Protein AF-A0A9D3SPD9-F1 (afdb_monomer)

Nearest PDB structures (foldseek):
  8a5m-assembly2_B  TM=9.077E-01  e=4.030E-18  Homo sapiens
  7ovx-assembly1_A  TM=9.011E-01  e=3.247E-18  Homo sapiens
  7y3a-assembly2_C  TM=9.244E-01  e=1.730E-17  Homo sapiens
  7y3a-assembly1_B  TM=8.815E-01  e=8.578E-18  Homo sapiens
  7y3c-assembly1_A  TM=9.048E-01  e=3.490E-17  Homo sapiens

Solvent-accessible surface area (backbone atoms only — not comparable to full-atom values): 29651 Å² total; per-residue (Å²): 130,84,48,74,64,55,56,50,54,53,53,48,54,47,47,51,54,51,52,53,50,48,49,53,50,53,53,50,47,56,50,50,55,50,50,47,53,47,32,53,54,52,44,53,53,49,50,52,52,52,52,54,55,51,50,53,53,52,48,51,51,52,52,56,49,49,53,53,50,49,53,51,51,52,51,46,51,53,53,47,50,52,47,49,53,50,50,54,52,51,50,52,52,48,50,54,52,52,52,50,50,52,50,53,59,51,46,75,70,46,60,73,72,63,30,64,72,42,41,68,63,51,52,51,52,57,51,60,77,61,71,73,81,84,88,70,66,77,75,51,56,60,50,55,55,50,53,62,60,48,60,55,62,52,50,53,52,50,58,71,70,65,63,77,80,78,86,62,61,41,94,88,71,73,48,83,60,85,70,82,48,78,63,58,72,60,48,50,63,56,55,52,52,52,53,51,52,54,49,52,52,53,53,50,53,48,48,52,51,54,54,50,48,52,42,49,55,44,38,48,54,44,50,54,54,49,48,55,51,51,48,50,52,53,51,57,53,52,49,54,53,50,50,51,50,53,52,54,48,50,54,52,50,49,56,50,50,52,49,44,49,54,37,43,51,54,44,50,54,53,48,52,51,50,50,51,50,48,50,55,50,50,52,47,52,53,52,48,58,51,47,73,70,43,58,71,70,62,28,62,74,43,39,70,60,48,55,60,60,58,62,74,81,77,75,78,85,77,82,82,75,85,56,62,74,66,59,63,79,71,56,59,60,43,71,58,55,52,51,59,60,44,52,80,73,56,78,42,55,84,57,40,49,28,73,73,26,30,7,49,42,51,43,66,42,96,84,24,35,31,39,30,28,48,95,57,71,52,96,66,60,85,54,94,70,32,36,86,85,50,62,33,30,34,32,66,61,62,44,80,56,38,61,48,68,47,38,35,37,37,52,84,52,56,26,38,36,42,39,37,29,28,71,80,51,67,65,87,78,72,73,82,78,34,65,55,42,44,35,42,36,38,50,80,94,44,51,30,42,43,37,63,90,52,76,46,76,50,79,88,66,94,63,87,65,44,43,38,29,42,36,38,30,46,77,79,17,34,41,35,37,27,31,71,88,78,68,42,82,73,50,71,50,78,50,87,69,87,60,50,33,24,40,36,44,27,48,79,30,72,90,40,54,40,30,47,47,65,46,89,78,49,82,80,53,56,68,57,70,75,86

Sequence (531 aa):
MMTVRDCKEELRTDLNVLQEKLKNFKDCKLNWSRTAEHIKIQAQQTEHQIKEQFEKLHQFLRDEEAVRIAALREEEVQKSQMMKEMIEKLSRDISSLSDTIRAIEKERKAEDVLFLQNYKATVKRAQCTLQHPEELSGALIHVAQHLANLKFRVWEKMQDTVQYTPVTLDPNTGHPKLIVSDELTSVKPVCEEELRTELKLLQEKLKIFKDCKLNWNQTAEHIKIQAQQTERQIKEQFEKLHQFLRDEEAVRIAALREEEEQKSQMMKEKIEKLSRDISSLSDTIRAIEKEMRAEDVLFLQNYKATVKRAQCTLQHPEELSGALIHVAQHLANLKFRVWEKMQDTVQYTPVTLDPNTAHPKLIVSDDLTSVRRSVEKQKVPDNPDRFDEQECVLGSEGFNSGTHCWDVDVGDCAHWLVGVMTKSAQMKGEITSRSGIWGMWYKTGKYAALCKAQSSSLPSLEQKLQRIRVKLDWDRGKLSFSDPLTNTHIHTFTHTFTEKLLPFLSNKYKETSLKILPVQCSVSQLELHQK

pLDDT: mean 81.95, std 17.55, range [31.95, 98.25]

Structure (mmCIF, N/CA/C/O backbone):
data_AF-A0A9D3SPD9-F1
#
_entry.id   AF-A0A9D3SPD9-F1
#
loop_
_atom_site.group_PDB
_atom_site.id
_atom_site.type_symbol
_atom_site.label_atom_id
_atom_site.label_alt_id
_atom_site.label_comp_id
_atom_site.label_asym_id
_atom_site.label_entity_id
_atom_site.label_seq_id
_atom_site.pdbx_PDB_ins_code
_atom_site.Cartn_x
_atom_site.Cartn_y
_atom_site.Cartn_z
_atom_site.occupancy
_atom_site.B_iso_or_equiv
_atom_site.auth_seq_id
_atom_site.auth_comp_id
_atom_site.auth_asym_id
_atom_site.auth_atom_id
_atom_site.pdbx_PDB_model_num
ATOM 1 N N . MET A 1 1 ? -51.418 -11.017 81.463 1.00 57.31 1 MET A N 1
ATOM 2 C CA . MET A 1 1 ? -51.364 -9.639 80.927 1.00 57.31 1 MET A CA 1
ATOM 3 C C . MET A 1 1 ? -49.903 -9.284 80.767 1.00 57.31 1 MET A C 1
ATOM 5 O O . MET A 1 1 ? -49.178 -9.452 81.737 1.00 57.31 1 MET A O 1
ATOM 9 N N . MET A 1 2 ? -49.473 -8.859 79.579 1.00 70.25 2 MET A N 1
ATOM 10 C CA . MET A 1 2 ? -48.146 -8.253 79.432 1.00 70.25 2 MET A CA 1
ATOM 11 C C . MET A 1 2 ? -48.094 -6.965 80.252 1.00 70.25 2 MET A C 1
ATOM 13 O O . MET A 1 2 ? -49.034 -6.167 80.218 1.00 70.25 2 MET A O 1
ATOM 17 N N . THR A 1 3 ? -47.020 -6.786 81.010 1.00 85.56 3 THR A N 1
ATOM 18 C CA . THR A 1 3 ? -46.727 -5.537 81.711 1.00 85.56 3 THR A CA 1
ATOM 19 C C . THR A 1 3 ? -46.122 -4.520 80.740 1.00 85.56 3 THR A C 1
ATOM 21 O O . THR A 1 3 ? -45.605 -4.882 79.684 1.00 85.56 3 THR A O 1
ATOM 24 N N . VAL A 1 4 ? -46.133 -3.230 81.097 1.00 84.69 4 VAL A N 1
ATOM 25 C CA . VAL A 1 4 ? -45.457 -2.178 80.305 1.00 84.69 4 VAL A CA 1
ATOM 26 C C . VAL A 1 4 ? -43.980 -2.513 80.073 1.00 84.69 4 VAL A C 1
ATOM 28 O O . VAL A 1 4 ? -43.439 -2.225 79.007 1.00 84.69 4 VAL A O 1
ATOM 31 N N . ARG A 1 5 ? -43.343 -3.155 81.060 1.00 85.62 5 ARG A N 1
ATOM 32 C CA . ARG A 1 5 ? -41.962 -3.631 80.974 1.00 85.62 5 ARG A CA 1
ATOM 33 C C . ARG A 1 5 ? -41.803 -4.669 79.864 1.00 85.62 5 ARG A C 1
ATOM 35 O O . ARG A 1 5 ? -40.901 -4.520 79.051 1.00 85.62 5 ARG A O 1
ATOM 42 N N . ASP A 1 6 ? -42.706 -5.646 79.792 1.00 86.62 6 ASP A N 1
ATOM 43 C CA . ASP A 1 6 ? -42.672 -6.696 78.766 1.00 86.62 6 ASP A CA 1
ATOM 44 C C . ASP A 1 6 ? -42.844 -6.099 77.357 1.00 86.62 6 ASP A C 1
ATOM 46 O O . ASP A 1 6 ? -42.069 -6.403 76.455 1.00 86.62 6 ASP A O 1
ATOM 50 N N . CYS A 1 7 ? -43.788 -5.162 77.188 1.00 86.38 7 CYS A N 1
ATOM 51 C CA . CYS A 1 7 ? -43.993 -4.438 75.926 1.00 86.38 7 CYS A CA 1
ATOM 52 C C . CYS A 1 7 ? -42.759 -3.621 75.495 1.00 86.38 7 CYS A C 1
ATOM 54 O O . CYS A 1 7 ? -42.450 -3.524 74.306 1.00 86.38 7 CYS A O 1
ATOM 56 N N . LYS A 1 8 ? -42.071 -2.979 76.452 1.00 88.06 8 LYS A N 1
ATOM 57 C CA . LYS A 1 8 ? -40.870 -2.175 76.180 1.00 88.06 8 LYS A CA 1
ATOM 58 C C . LYS A 1 8 ? -39.672 -3.052 75.800 1.00 88.06 8 LYS A C 1
ATOM 60 O O . LYS A 1 8 ? -38.916 -2.649 74.923 1.00 88.06 8 LYS A O 1
ATOM 65 N N . GLU A 1 9 ? -39.510 -4.227 76.407 1.00 88.69 9 GLU A N 1
ATOM 66 C CA . GLU A 1 9 ? -38.422 -5.164 76.075 1.00 88.69 9 GLU A CA 1
ATOM 67 C C . GLU A 1 9 ? -38.599 -5.831 74.700 1.00 88.69 9 GLU A C 1
ATOM 69 O O . GLU A 1 9 ? -37.628 -5.984 73.956 1.00 88.69 9 GLU A O 1
ATOM 74 N N . GLU A 1 10 ? -39.831 -6.147 74.295 1.00 88.88 10 GLU A N 1
ATOM 75 C CA . GLU A 1 10 ? -40.113 -6.633 72.936 1.00 88.88 10 GLU A CA 1
ATOM 76 C C . GLU A 1 10 ? -39.724 -5.588 71.877 1.00 88.88 10 GLU A C 1
ATOM 78 O O . GLU A 1 10 ? -38.903 -5.859 71.001 1.00 88.88 10 GLU A O 1
ATOM 83 N N . LEU A 1 11 ? -40.208 -4.347 72.024 1.00 89.81 11 LEU A N 1
ATOM 84 C CA . LEU A 1 11 ? -39.851 -3.251 71.115 1.00 89.81 11 LEU A CA 1
ATOM 85 C C . LEU A 1 11 ? -38.353 -2.930 71.123 1.00 89.81 11 LEU A C 1
ATOM 87 O O . LEU A 1 11 ? -37.819 -2.478 70.113 1.00 89.81 11 LEU A O 1
ATOM 91 N N . ARG A 1 12 ? -37.662 -3.165 72.242 1.00 91.19 12 ARG A N 1
ATOM 92 C CA . ARG A 1 12 ? -36.205 -3.013 72.332 1.00 91.19 12 ARG A CA 1
ATOM 93 C C . ARG A 1 12 ? -35.478 -4.033 71.461 1.00 91.19 12 ARG A C 1
ATOM 95 O O . ARG A 1 12 ? -34.468 -3.698 70.847 1.00 91.19 12 ARG A O 1
ATOM 102 N N . THR A 1 13 ? -36.001 -5.252 71.389 1.00 91.31 13 THR A N 1
ATOM 103 C CA . THR A 1 13 ? -35.460 -6.313 70.535 1.00 91.31 13 THR A CA 1
ATOM 104 C C . THR A 1 13 ? -35.636 -5.948 69.061 1.00 91.31 13 THR A C 1
ATOM 106 O O . THR A 1 13 ? -34.660 -5.976 68.310 1.00 91.31 13 THR A O 1
ATOM 109 N N . ASP A 1 14 ? -36.829 -5.495 68.669 1.00 90.69 14 ASP A N 1
ATOM 110 C CA . ASP A 1 14 ? -37.089 -5.016 67.306 1.00 90.69 14 ASP A CA 1
ATOM 111 C C . ASP A 1 14 ? -36.212 -3.807 66.947 1.00 90.69 14 ASP A C 1
ATOM 113 O O . ASP A 1 14 ? -35.636 -3.741 65.860 1.00 90.69 14 ASP A O 1
ATOM 117 N N . LEU A 1 15 ? -36.051 -2.861 67.879 1.00 92.56 15 LEU A N 1
ATOM 118 C CA . LEU A 1 15 ? -35.204 -1.686 67.693 1.00 92.56 15 LEU A CA 1
ATOM 119 C C . LEU A 1 15 ? -33.745 -2.073 67.413 1.00 92.56 15 LEU A C 1
ATOM 121 O O . LEU A 1 15 ? -33.140 -1.509 66.501 1.00 92.56 15 LEU A O 1
ATOM 125 N N . ASN A 1 16 ? -33.195 -3.053 68.138 1.00 92.12 16 ASN A N 1
ATOM 126 C CA . ASN A 1 16 ? -31.836 -3.550 67.903 1.00 92.12 16 ASN A CA 1
ATOM 127 C C . ASN A 1 16 ? -31.685 -4.144 66.490 1.00 92.12 16 ASN A C 1
ATOM 129 O O . ASN A 1 16 ? -30.692 -3.878 65.812 1.00 92.12 16 ASN A O 1
ATOM 133 N N . VAL A 1 17 ? -32.685 -4.895 66.009 1.00 92.06 17 VAL A N 1
ATOM 134 C CA . VAL A 1 17 ? -32.694 -5.447 64.641 1.00 92.06 17 VAL A CA 1
ATOM 135 C C . VAL A 1 17 ? -32.690 -4.327 63.595 1.00 92.06 17 VAL A C 1
ATOM 137 O O . VAL A 1 17 ? -31.940 -4.389 62.618 1.00 92.06 17 VAL A O 1
ATOM 140 N N . LEU A 1 18 ? -33.486 -3.272 63.800 1.00 92.94 18 LEU A N 1
ATOM 141 C CA . LEU A 1 18 ? -33.511 -2.112 62.904 1.00 92.94 18 LEU A CA 1
ATOM 142 C C . LEU A 1 18 ? -32.189 -1.342 62.915 1.00 92.94 18 LEU A C 1
ATOM 144 O O . LEU A 1 18 ? -31.724 -0.925 61.854 1.00 92.94 18 LEU A O 1
ATOM 148 N N . GLN A 1 19 ? -31.574 -1.162 64.086 1.00 93.94 19 GLN A N 1
ATOM 149 C CA . GLN A 1 19 ? -30.277 -0.498 64.223 1.00 93.94 19 GLN A CA 1
ATOM 150 C C . GLN A 1 19 ? -29.164 -1.275 63.504 1.00 93.94 19 GLN A C 1
ATOM 152 O O . GLN A 1 19 ? -28.374 -0.665 62.779 1.00 93.94 19 GLN A O 1
ATOM 157 N N . GLU A 1 20 ? -29.142 -2.606 63.614 1.00 93.06 20 GLU A N 1
ATOM 158 C CA . GLU A 1 20 ? -28.183 -3.444 62.882 1.00 93.06 20 GLU A CA 1
ATOM 159 C C . GLU A 1 20 ? -28.427 -3.385 61.368 1.00 93.06 20 GLU A C 1
ATOM 161 O O . GLU A 1 20 ? -27.498 -3.218 60.576 1.00 93.06 20 GLU A O 1
ATOM 166 N N . LYS A 1 21 ? -29.692 -3.413 60.936 1.00 92.88 21 LYS A N 1
ATOM 167 C CA . LYS A 1 21 ? -30.048 -3.231 59.522 1.00 92.88 21 LYS A CA 1
ATOM 168 C C . LYS A 1 21 ? -29.617 -1.862 58.992 1.00 92.88 21 LYS A C 1
ATOM 170 O O . LYS A 1 21 ? -29.079 -1.777 57.890 1.00 92.88 21 LYS A O 1
ATOM 175 N N . LEU A 1 22 ? -29.789 -0.798 59.780 1.00 94.12 22 LEU A N 1
ATOM 176 C CA . LEU A 1 22 ? -29.344 0.551 59.430 1.00 94.12 22 LEU A CA 1
ATOM 177 C C . LEU A 1 22 ? -27.823 0.620 59.276 1.00 94.12 22 LEU A C 1
ATOM 179 O O . LEU A 1 22 ? -27.333 1.263 58.345 1.00 94.12 22 LEU A O 1
ATOM 183 N N . LYS A 1 23 ? -27.078 -0.035 60.170 1.00 94.19 23 LYS A N 1
ATOM 184 C CA . LYS A 1 23 ? -25.621 -0.149 60.075 1.00 94.19 23 LYS A CA 1
ATOM 185 C C . LYS A 1 23 ? -25.213 -0.863 58.784 1.00 94.19 23 LYS A C 1
ATOM 187 O O . LYS A 1 23 ? -24.473 -0.283 57.995 1.00 94.19 23 LYS A O 1
ATOM 192 N N . ASN A 1 24 ? -25.808 -2.021 58.497 1.00 92.69 24 ASN A N 1
ATOM 193 C CA . ASN A 1 24 ? -25.562 -2.768 57.260 1.00 92.69 24 ASN A CA 1
ATOM 194 C C . ASN A 1 24 ? -25.841 -1.932 56.003 1.00 92.69 24 ASN A C 1
ATOM 196 O O . ASN A 1 24 ? -25.079 -1.979 55.038 1.00 92.69 24 ASN A O 1
ATOM 200 N N . PHE A 1 25 ? -26.904 -1.122 56.006 1.00 94.25 25 PHE A N 1
ATOM 201 C CA . PHE A 1 25 ? -27.231 -0.252 54.874 1.00 94.25 25 PHE A CA 1
ATOM 202 C C . PHE A 1 25 ? -26.196 0.868 54.706 1.00 94.25 25 PHE A C 1
ATOM 204 O O . PHE A 1 25 ? -25.798 1.174 53.582 1.00 94.25 25 PHE A O 1
ATOM 211 N N . LYS A 1 26 ? -25.728 1.470 55.807 1.00 94.69 26 LYS A N 1
ATOM 212 C CA . LYS A 1 26 ? -24.660 2.484 55.779 1.00 94.69 26 LYS A CA 1
ATOM 213 C C . LYS A 1 26 ? -23.344 1.905 55.258 1.00 94.69 26 LYS A C 1
ATOM 215 O O . LYS A 1 26 ? -22.710 2.541 54.415 1.00 94.69 26 LYS A O 1
ATOM 220 N N . ASP A 1 27 ? -22.980 0.703 55.695 1.00 93.56 27 ASP A N 1
ATOM 221 C CA . ASP A 1 27 ? -21.775 0.005 55.239 1.00 93.56 27 ASP A CA 1
ATOM 222 C C . ASP A 1 27 ? -21.871 -0.347 53.745 1.00 93.56 27 ASP A C 1
ATOM 224 O O . ASP A 1 27 ? -20.942 -0.071 52.980 1.00 93.56 27 ASP A O 1
ATOM 228 N N . CYS A 1 28 ? -23.031 -0.839 53.289 1.00 92.88 28 CYS A N 1
ATOM 229 C CA . CYS A 1 28 ? -23.301 -1.069 51.866 1.00 92.88 28 CYS A CA 1
ATOM 230 C C . CYS A 1 28 ? -23.175 0.219 51.048 1.00 92.88 28 CYS A C 1
ATOM 232 O O . CYS A 1 28 ? -22.519 0.223 50.008 1.00 92.88 28 CYS A O 1
ATOM 234 N N . LYS A 1 29 ? -23.748 1.331 51.526 1.00 93.75 29 LYS A N 1
ATOM 235 C CA . LYS A 1 29 ? -23.653 2.630 50.849 1.00 93.75 29 LYS A CA 1
ATOM 236 C C . LYS A 1 29 ? -22.202 3.081 50.709 1.00 93.75 29 LYS A C 1
ATOM 238 O O . LYS A 1 29 ? -21.814 3.526 49.633 1.00 93.75 29 LYS A O 1
ATOM 243 N N . LEU A 1 30 ? -21.400 2.958 51.768 1.00 93.81 30 LEU A N 1
ATOM 244 C CA . LEU A 1 30 ? -19.980 3.305 51.718 1.00 93.81 30 LEU A CA 1
ATOM 245 C C . LEU A 1 30 ? -19.228 2.439 50.699 1.00 93.81 30 LEU A C 1
ATOM 247 O O . LEU A 1 30 ? -18.421 2.964 49.932 1.00 93.81 30 LEU A O 1
ATOM 251 N N . ASN A 1 31 ? -19.507 1.133 50.666 1.00 92.44 31 ASN A N 1
ATOM 252 C CA . ASN A 1 31 ? -18.913 0.220 49.695 1.00 92.44 31 ASN A CA 1
ATOM 253 C C . ASN A 1 31 ? -19.293 0.594 48.253 1.00 92.44 31 ASN A C 1
ATOM 255 O O . ASN A 1 31 ? -18.419 0.736 47.406 1.00 92.44 31 ASN A O 1
ATOM 259 N N . TRP A 1 32 ? -20.576 0.844 47.986 1.00 94.25 32 TRP A N 1
ATOM 260 C CA . TRP A 1 32 ? -21.060 1.229 46.657 1.00 94.25 32 TRP A CA 1
ATOM 261 C C . TRP A 1 32 ? -20.480 2.564 46.188 1.00 94.25 32 TRP A C 1
ATOM 263 O O . TRP A 1 32 ? -20.105 2.687 45.025 1.00 94.25 32 TRP A O 1
ATOM 273 N N . SER A 1 33 ? -20.323 3.544 47.084 1.00 93.56 33 SER A N 1
ATOM 274 C CA . SER A 1 33 ? -19.630 4.797 46.762 1.00 93.56 33 SER A CA 1
ATOM 275 C C . SER A 1 33 ? -18.165 4.569 46.376 1.00 93.56 33 SER A C 1
ATOM 277 O O . SER A 1 33 ? -17.675 5.203 45.446 1.00 93.56 33 SER A O 1
ATOM 279 N N . ARG A 1 34 ? -17.463 3.643 47.046 1.00 94.31 34 ARG A N 1
ATOM 280 C CA . ARG A 1 34 ? -16.093 3.255 46.663 1.00 94.31 34 ARG A CA 1
ATOM 281 C C . ARG A 1 34 ? -16.067 2.551 45.308 1.00 94.31 34 ARG A C 1
ATOM 283 O O . ARG A 1 34 ? -15.178 2.827 44.511 1.00 94.31 34 ARG A O 1
ATOM 290 N N . THR A 1 35 ? -17.039 1.683 45.028 1.00 93.62 35 THR A N 1
ATOM 291 C CA . THR A 1 35 ? -17.179 1.035 43.716 1.00 93.62 35 THR A CA 1
ATOM 292 C C . THR A 1 35 ? -17.421 2.059 42.607 1.00 93.62 35 THR A C 1
ATOM 294 O O . THR A 1 35 ? -16.780 1.963 41.567 1.00 93.62 35 THR A O 1
ATOM 297 N N . ALA A 1 36 ? -18.275 3.063 42.835 1.00 94.38 36 ALA A N 1
ATOM 298 C CA . ALA A 1 36 ? -18.524 4.144 41.878 1.00 94.38 36 ALA A CA 1
ATOM 299 C C . ALA A 1 36 ? -17.234 4.887 41.498 1.00 94.38 36 ALA A C 1
ATOM 301 O O . ALA A 1 36 ? -16.991 5.157 40.325 1.00 94.38 36 ALA A O 1
ATOM 302 N N . GLU A 1 37 ? -16.386 5.178 42.485 1.00 95.38 37 GLU A N 1
ATOM 303 C CA . GLU A 1 37 ? -15.100 5.832 42.239 1.00 95.38 37 GLU A CA 1
ATOM 304 C C . GLU A 1 37 ? -14.109 4.900 41.530 1.00 95.38 37 GLU A C 1
ATOM 306 O O . GLU A 1 37 ? -13.412 5.302 40.601 1.00 95.38 37 GLU A O 1
ATOM 311 N N . HIS A 1 38 ? -14.094 3.621 41.912 1.00 95.38 38 HIS A N 1
ATOM 312 C CA . HIS A 1 38 ? -13.254 2.617 41.269 1.00 95.38 38 HIS A CA 1
ATOM 313 C C . HIS A 1 38 ? -13.593 2.433 39.782 1.00 95.38 38 HIS A C 1
ATOM 315 O O . HIS A 1 38 ? -12.680 2.262 38.982 1.00 95.38 38 HIS A O 1
ATOM 321 N N . ILE A 1 39 ? -14.874 2.491 39.394 1.00 95.62 39 ILE A N 1
ATOM 322 C CA . ILE A 1 39 ? -15.305 2.410 37.986 1.00 95.62 39 ILE A CA 1
ATOM 323 C C . ILE A 1 39 ? -14.623 3.500 37.153 1.00 95.62 39 ILE A C 1
ATOM 325 O O . ILE A 1 39 ? -14.034 3.188 36.120 1.00 95.62 39 ILE A O 1
ATOM 329 N N . LYS A 1 40 ? -14.628 4.748 37.633 1.00 96.25 40 LYS A N 1
ATOM 330 C CA . LYS A 1 40 ? -13.990 5.882 36.944 1.00 96.25 40 LYS A CA 1
ATOM 331 C C . LYS A 1 40 ? -12.483 5.702 36.820 1.00 96.25 40 LYS A C 1
ATOM 333 O O . LYS A 1 40 ? -11.919 5.881 35.745 1.00 96.25 40 LYS A O 1
ATOM 338 N N . ILE A 1 41 ? -11.824 5.303 37.910 1.00 96.88 41 ILE A N 1
ATOM 339 C CA . ILE A 1 41 ? -10.375 5.055 37.915 1.00 96.88 41 ILE A CA 1
ATOM 340 C C . ILE A 1 41 ? -10.024 3.936 36.925 1.00 96.88 41 ILE A C 1
ATOM 342 O O . ILE A 1 41 ? -9.091 4.072 36.135 1.00 96.88 41 ILE A O 1
ATOM 346 N N . GLN A 1 42 ? -10.792 2.846 36.931 1.00 96.88 42 GLN A N 1
ATOM 347 C CA . GLN A 1 42 ? -10.594 1.716 36.030 1.00 96.88 42 GLN A CA 1
ATOM 348 C C . GLN A 1 42 ? -10.829 2.111 34.565 1.00 96.88 42 GLN A C 1
ATOM 350 O O . GLN A 1 42 ? -10.051 1.706 33.700 1.00 96.88 42 GLN A O 1
ATOM 355 N N . ALA A 1 43 ? -11.850 2.925 34.279 1.00 97.38 43 ALA A N 1
ATOM 356 C CA . ALA A 1 43 ? -12.105 3.461 32.945 1.00 97.38 43 ALA A CA 1
ATOM 357 C C . ALA A 1 43 ? -10.940 4.342 32.469 1.00 97.38 43 ALA A C 1
ATOM 359 O O . ALA A 1 43 ? -10.393 4.094 31.399 1.00 97.38 43 ALA A O 1
ATOM 360 N N . GLN A 1 44 ? -10.464 5.280 33.293 1.00 97.62 44 GLN A N 1
ATOM 361 C CA . GLN A 1 44 ? -9.318 6.139 32.963 1.00 97.62 44 GLN A CA 1
ATOM 362 C C . GLN A 1 44 ? -8.033 5.341 32.696 1.00 97.62 44 GLN A C 1
ATOM 364 O O . GLN A 1 44 ? -7.311 5.621 31.737 1.00 97.62 44 GLN A O 1
ATOM 369 N N . GLN A 1 45 ? -7.750 4.324 33.515 1.00 97.62 45 GLN A N 1
ATOM 370 C CA . GLN A 1 45 ? -6.607 3.429 33.310 1.00 97.62 45 GLN A CA 1
ATOM 371 C C . GLN A 1 45 ? -6.737 2.630 32.009 1.00 97.62 45 GLN A C 1
ATOM 373 O O . GLN A 1 45 ? -5.765 2.498 31.265 1.00 97.62 45 GLN A O 1
ATOM 378 N N . THR A 1 46 ? -7.939 2.135 31.707 1.00 97.50 46 THR A N 1
ATOM 379 C CA . THR A 1 46 ? -8.215 1.381 30.477 1.00 97.50 46 THR A CA 1
ATOM 380 C C . THR A 1 46 ? -8.105 2.281 29.243 1.00 97.50 46 THR A C 1
ATOM 382 O O . THR A 1 46 ? -7.492 1.883 28.255 1.00 97.50 46 THR A O 1
ATOM 385 N N . GLU A 1 47 ? -8.615 3.518 29.306 1.00 98.25 47 GLU A N 1
ATOM 386 C CA . GLU A 1 47 ? -8.465 4.532 28.253 1.00 98.25 47 GLU A CA 1
ATOM 387 C C . GLU A 1 47 ? -6.980 4.809 27.993 1.00 98.25 47 GLU A C 1
ATOM 389 O O . GLU A 1 47 ? -6.545 4.788 26.843 1.00 98.25 47 GLU A O 1
ATOM 394 N N . HIS A 1 48 ? -6.177 4.995 29.046 1.00 98.19 48 HIS A N 1
ATOM 395 C CA . HIS A 1 48 ? -4.734 5.194 28.905 1.00 98.19 48 HIS A CA 1
ATOM 396 C C . HIS A 1 48 ? -4.043 4.003 28.222 1.00 98.19 48 HIS A C 1
ATOM 398 O O . HIS A 1 48 ? -3.246 4.199 27.305 1.00 98.19 48 HIS A O 1
ATOM 404 N N . GLN A 1 49 ? -4.387 2.773 28.613 1.00 97.50 49 GLN A N 1
ATOM 405 C CA . GLN A 1 49 ? -3.837 1.563 27.999 1.00 97.50 49 GLN A CA 1
ATOM 406 C C . GLN A 1 49 ? -4.228 1.428 26.524 1.00 97.50 49 GLN A C 1
ATOM 408 O O . GLN A 1 49 ? -3.385 1.048 25.714 1.00 97.50 49 GLN A O 1
ATOM 413 N N . ILE A 1 50 ? -5.467 1.767 26.150 1.00 97.50 50 ILE A N 1
ATOM 414 C CA . ILE A 1 50 ? -5.897 1.787 24.744 1.00 97.50 50 ILE A CA 1
ATOM 415 C C . ILE A 1 50 ? -5.030 2.766 23.949 1.00 97.50 50 ILE A C 1
ATOM 417 O O . ILE A 1 50 ? -4.411 2.355 22.965 1.00 97.50 50 ILE A O 1
ATOM 421 N N . LYS A 1 51 ? -4.921 4.018 24.411 1.00 97.94 51 LYS A N 1
ATOM 422 C CA . LYS A 1 51 ? -4.115 5.061 23.754 1.00 97.94 51 LYS A CA 1
ATOM 423 C C . LYS A 1 51 ? -2.663 4.632 23.573 1.00 97.94 51 LYS A C 1
ATOM 425 O O . LYS A 1 51 ? -2.102 4.780 22.496 1.00 97.94 51 LYS A O 1
ATOM 430 N N . GLU A 1 52 ? -2.063 4.022 24.594 1.00 97.62 52 GLU A N 1
ATOM 431 C CA . GLU A 1 52 ? -0.685 3.532 24.519 1.00 97.62 52 GLU A CA 1
ATOM 432 C C . GLU A 1 52 ? -0.506 2.434 23.450 1.00 97.62 52 GLU A C 1
ATOM 434 O O . GLU A 1 52 ? 0.519 2.379 22.766 1.00 97.62 52 GLU A O 1
ATOM 439 N N . GLN A 1 53 ? -1.488 1.540 23.276 1.00 96.19 53 GLN A N 1
ATOM 440 C CA . GLN A 1 53 ? -1.413 0.515 22.232 1.00 96.19 53 GLN A CA 1
ATOM 441 C C . GLN A 1 53 ? -1.571 1.103 20.824 1.00 96.19 53 GLN A C 1
ATOM 443 O O . GLN A 1 53 ? -0.862 0.648 19.924 1.00 96.19 53 GLN A O 1
ATOM 448 N N . PHE A 1 54 ? -2.452 2.092 20.635 1.00 97.81 54 PHE A N 1
ATOM 449 C CA . PHE A 1 54 ? -2.610 2.797 19.357 1.00 97.81 54 PHE A CA 1
ATOM 450 C C . PHE A 1 54 ? -1.385 3.648 19.020 1.00 97.81 54 PHE A C 1
ATOM 452 O O . PHE A 1 54 ? -0.905 3.591 17.890 1.00 97.81 54 PHE A O 1
ATOM 459 N N . GLU A 1 55 ? -0.787 4.323 20.001 1.00 97.81 55 GLU A N 1
ATOM 460 C CA . GLU A 1 55 ? 0.449 5.084 19.797 1.00 97.81 55 GLU A CA 1
ATOM 461 C C . GLU A 1 55 ? 1.600 4.181 19.330 1.00 97.81 55 GLU A C 1
ATOM 463 O O . GLU A 1 55 ? 2.353 4.545 18.429 1.00 97.81 55 GLU A O 1
ATOM 468 N N . LYS A 1 56 ? 1.698 2.951 19.855 1.00 96.88 56 LYS A N 1
ATOM 469 C CA . LYS A 1 56 ? 2.670 1.955 19.366 1.00 96.88 56 LYS A CA 1
ATOM 470 C C . LYS A 1 56 ? 2.430 1.566 17.900 1.00 96.88 56 LYS A C 1
ATOM 472 O O . LYS A 1 56 ? 3.395 1.322 17.183 1.00 96.88 56 LYS A O 1
ATOM 477 N N . LEU A 1 57 ? 1.173 1.497 17.452 1.00 96.56 57 LEU A N 1
ATOM 478 C CA . LEU A 1 57 ? 0.840 1.234 16.044 1.00 96.56 57 LEU A CA 1
ATOM 479 C C . LEU A 1 57 ? 1.172 2.441 15.157 1.00 96.56 57 LEU A C 1
ATOM 481 O O . LEU A 1 57 ? 1.747 2.271 14.085 1.00 96.56 57 LEU A O 1
ATOM 485 N N . HIS A 1 58 ? 0.880 3.658 15.620 1.00 97.62 58 HIS A N 1
ATOM 486 C CA . HIS A 1 58 ? 1.297 4.880 14.937 1.00 97.62 58 HIS A CA 1
ATOM 487 C C . HIS A 1 58 ? 2.822 4.980 14.825 1.00 97.62 58 HIS A C 1
ATOM 489 O O . HIS A 1 58 ? 3.327 5.311 13.756 1.00 97.62 58 HIS A O 1
ATOM 495 N N . GLN A 1 59 ? 3.564 4.658 15.886 1.00 97.94 59 GLN A N 1
ATOM 496 C CA . GLN A 1 59 ? 5.024 4.664 15.848 1.00 97.94 59 GLN A CA 1
ATOM 497 C C . GLN A 1 59 ? 5.566 3.664 14.825 1.00 97.94 59 GLN A C 1
ATOM 499 O O . GLN A 1 59 ? 6.405 4.041 14.016 1.00 97.94 59 GLN A O 1
ATOM 504 N N . PHE A 1 60 ? 5.029 2.441 14.799 1.00 96.69 60 PHE A N 1
ATOM 505 C CA . PHE A 1 60 ? 5.393 1.446 13.789 1.00 96.69 60 PHE A CA 1
ATOM 506 C C . PHE A 1 60 ? 5.207 1.978 12.359 1.00 96.69 60 PHE A C 1
ATOM 508 O O . PHE A 1 60 ? 6.106 1.848 11.535 1.00 96.69 60 PHE A O 1
ATOM 515 N N . LEU A 1 61 ? 4.073 2.626 12.071 1.00 95.94 61 LEU A N 1
ATOM 516 C CA . LEU A 1 61 ? 3.831 3.221 10.755 1.00 95.94 61 LEU A CA 1
ATOM 517 C C . LEU A 1 61 ? 4.819 4.351 10.431 1.00 95.94 61 LEU A C 1
ATOM 519 O O . LEU A 1 61 ? 5.320 4.390 9.312 1.00 95.94 61 LEU A O 1
ATOM 523 N N . ARG A 1 62 ? 5.145 5.222 11.395 1.00 98.06 62 ARG A N 1
ATOM 524 C CA . ARG A 1 62 ? 6.145 6.288 11.202 1.00 98.06 62 ARG A CA 1
ATOM 525 C C . ARG A 1 62 ? 7.534 5.727 10.910 1.00 98.06 62 ARG A C 1
ATOM 527 O O . ARG A 1 62 ? 8.231 6.255 10.047 1.00 98.06 62 ARG A O 1
ATOM 534 N N . ASP A 1 63 ? 7.928 4.667 11.611 1.00 97.38 63 ASP A N 1
ATOM 535 C CA . ASP A 1 63 ? 9.222 4.013 11.411 1.00 97.38 63 ASP A CA 1
ATOM 536 C C . ASP A 1 63 ? 9.293 3.372 10.013 1.00 97.38 63 ASP A C 1
ATOM 538 O O . ASP A 1 63 ? 10.242 3.603 9.263 1.00 97.38 63 ASP A O 1
ATOM 542 N N . GLU A 1 64 ? 8.250 2.641 9.612 1.00 95.62 64 GLU A N 1
ATOM 543 C CA . GLU A 1 64 ? 8.141 2.011 8.290 1.00 95.62 64 GLU A CA 1
ATOM 544 C C . GLU A 1 64 ? 8.058 3.030 7.136 1.00 95.62 64 GLU A C 1
ATOM 546 O O . GLU A 1 64 ? 8.602 2.788 6.049 1.00 95.62 64 GLU A O 1
ATOM 551 N N . GLU A 1 65 ? 7.394 4.168 7.351 1.00 97.44 65 GLU A N 1
ATOM 552 C CA . GLU A 1 65 ? 7.362 5.293 6.412 1.00 97.44 65 GLU A CA 1
ATOM 553 C C . GLU A 1 65 ? 8.762 5.898 6.254 1.00 97.44 65 GLU A C 1
ATOM 555 O O . GLU A 1 65 ? 9.257 6.052 5.134 1.00 97.44 65 GLU A O 1
ATOM 560 N N . ALA A 1 66 ? 9.430 6.194 7.374 1.00 97.19 66 ALA A N 1
ATOM 561 C CA . ALA A 1 66 ? 10.755 6.799 7.390 1.00 97.19 66 ALA A CA 1
ATOM 562 C C . ALA A 1 66 ? 11.794 5.921 6.683 1.00 97.19 66 ALA A C 1
ATOM 564 O O . ALA A 1 66 ? 12.586 6.440 5.896 1.00 97.19 66 ALA A O 1
ATOM 565 N N . VAL A 1 67 ? 11.759 4.600 6.899 1.00 96.62 67 VAL A N 1
ATOM 566 C CA . VAL A 1 67 ? 12.647 3.640 6.221 1.00 96.62 67 VAL A CA 1
ATOM 567 C C . VAL A 1 67 ? 12.447 3.676 4.703 1.00 96.62 67 VAL A C 1
ATOM 569 O O . VAL A 1 67 ? 13.425 3.761 3.960 1.00 96.62 67 VAL A O 1
ATOM 572 N N . ARG A 1 68 ? 11.196 3.669 4.221 1.00 93.06 68 ARG A N 1
ATOM 573 C CA . ARG A 1 68 ? 10.895 3.710 2.776 1.00 93.06 68 ARG A CA 1
ATOM 574 C C . ARG A 1 68 ? 11.309 5.028 2.135 1.00 93.06 68 ARG A C 1
ATOM 576 O O . ARG A 1 68 ? 11.901 5.023 1.059 1.00 93.06 68 ARG A O 1
ATOM 583 N N . ILE A 1 69 ? 11.027 6.149 2.797 1.00 96.25 69 ILE A N 1
ATOM 584 C CA . ILE A 1 69 ? 11.432 7.474 2.314 1.00 96.25 69 ILE A CA 1
ATOM 585 C C . ILE A 1 69 ? 12.959 7.596 2.296 1.00 96.25 69 ILE A C 1
ATOM 587 O O . ILE A 1 69 ? 13.513 8.132 1.338 1.00 96.25 69 ILE A O 1
ATOM 591 N N . ALA A 1 70 ? 13.650 7.097 3.324 1.00 96.88 70 ALA A N 1
ATOM 592 C CA . ALA A 1 70 ? 15.108 7.112 3.372 1.00 96.88 70 ALA A CA 1
ATOM 593 C C . ALA A 1 70 ? 15.718 6.297 2.223 1.00 96.88 70 ALA A C 1
ATOM 595 O O . ALA A 1 70 ? 16.583 6.818 1.522 1.00 96.88 70 ALA A O 1
ATOM 596 N N . ALA A 1 71 ? 15.214 5.082 1.975 1.00 94.44 71 ALA A N 1
ATOM 597 C CA . ALA A 1 71 ? 15.661 4.243 0.863 1.00 94.44 71 ALA A CA 1
ATOM 598 C C . ALA A 1 71 ? 15.444 4.923 -0.502 1.00 94.44 71 ALA A C 1
ATOM 600 O O . ALA A 1 71 ? 16.355 4.954 -1.327 1.00 94.44 71 ALA A O 1
ATOM 601 N N . LEU A 1 72 ? 14.275 5.542 -0.716 1.00 94.94 72 LEU A N 1
ATOM 602 C CA . LEU A 1 72 ? 13.974 6.284 -1.945 1.00 94.94 72 LEU A CA 1
ATOM 603 C C . LEU A 1 72 ? 14.927 7.470 -2.155 1.00 94.94 72 LEU A C 1
ATOM 605 O O . LEU A 1 72 ? 15.405 7.693 -3.266 1.00 94.94 72 LEU A O 1
ATOM 609 N N . ARG A 1 73 ? 15.217 8.233 -1.096 1.00 95.00 73 ARG A N 1
ATOM 610 C CA . ARG A 1 73 ? 16.134 9.382 -1.162 1.00 95.00 73 ARG A CA 1
ATOM 611 C C . ARG A 1 73 ? 17.575 8.955 -1.402 1.00 95.00 73 ARG A C 1
ATOM 613 O O . ARG A 1 73 ? 18.292 9.628 -2.136 1.00 95.00 73 ARG A O 1
ATOM 620 N N . GLU A 1 74 ? 18.007 7.852 -0.799 1.00 95.94 74 GLU A N 1
ATOM 621 C CA . GLU A 1 74 ? 19.328 7.286 -1.064 1.00 95.94 74 GLU A CA 1
ATOM 622 C C . GLU A 1 74 ? 19.457 6.872 -2.536 1.00 95.94 74 GLU A C 1
ATOM 624 O O . GLU A 1 74 ? 20.426 7.246 -3.200 1.00 95.94 74 GLU A O 1
ATOM 629 N N . GLU A 1 75 ? 18.446 6.191 -3.076 1.00 92.62 75 GLU A N 1
ATOM 630 C CA . GLU A 1 75 ? 18.398 5.805 -4.486 1.00 92.62 75 GLU A CA 1
ATOM 631 C C . GLU A 1 75 ? 18.380 7.026 -5.425 1.00 92.62 75 GLU A C 1
ATOM 633 O O . GLU A 1 75 ? 19.113 7.052 -6.418 1.00 92.62 75 GLU A O 1
ATOM 638 N N . GLU A 1 76 ? 17.598 8.066 -5.106 1.00 94.25 76 GLU A N 1
ATOM 639 C CA . GLU A 1 76 ? 17.582 9.336 -5.846 1.00 94.25 76 GLU A CA 1
ATOM 640 C C . GLU A 1 76 ? 18.978 9.966 -5.886 1.00 94.25 76 GLU A C 1
ATOM 642 O O . GLU A 1 76 ? 19.443 10.360 -6.960 1.00 94.25 76 GLU A O 1
ATOM 647 N N . VAL A 1 77 ? 19.662 10.049 -4.738 1.00 95.31 77 VAL A N 1
ATOM 648 C CA . VAL A 1 77 ? 21.009 10.628 -4.632 1.00 95.31 77 VAL A CA 1
ATOM 649 C C . VAL A 1 77 ? 22.008 9.823 -5.459 1.00 95.31 77 VAL A C 1
ATOM 651 O O . VAL A 1 77 ? 22.757 10.413 -6.241 1.00 95.31 77 VAL A O 1
ATOM 654 N N . GLN A 1 78 ? 21.993 8.492 -5.348 1.00 92.56 78 GLN A N 1
ATOM 655 C CA . GLN A 1 78 ? 22.885 7.615 -6.109 1.00 92.56 78 GLN A CA 1
ATOM 656 C C . GLN A 1 78 ? 22.662 7.756 -7.623 1.00 92.56 78 GLN A C 1
ATOM 658 O O . GLN A 1 78 ? 23.613 7.999 -8.371 1.00 92.56 78 GLN A O 1
ATOM 663 N N . LYS A 1 79 ? 21.407 7.680 -8.087 1.00 88.06 79 LYS A N 1
ATOM 664 C CA . LYS A 1 79 ? 21.060 7.825 -9.511 1.00 88.06 79 LYS A CA 1
ATOM 665 C C . LYS A 1 79 ? 21.383 9.218 -10.046 1.00 88.06 79 LYS A C 1
ATOM 667 O O . LYS A 1 79 ? 21.905 9.338 -11.155 1.00 88.06 79 LYS A O 1
ATOM 672 N N . SER A 1 80 ? 21.112 10.263 -9.266 1.00 91.50 80 SER A N 1
ATOM 673 C CA . SER A 1 80 ? 21.409 11.648 -9.645 1.00 91.50 80 SER A CA 1
ATOM 674 C C . SER A 1 80 ? 22.911 11.892 -9.761 1.00 91.50 80 SER A C 1
ATOM 676 O O . SER A 1 80 ? 23.353 12.525 -10.720 1.00 91.50 80 SER A O 1
ATOM 678 N N . GLN A 1 81 ? 23.706 11.359 -8.827 1.00 92.00 81 GLN A N 1
ATOM 679 C CA . GLN A 1 81 ? 25.163 11.466 -8.867 1.00 92.00 81 GLN A CA 1
ATOM 680 C C . GLN A 1 81 ? 25.747 10.714 -10.070 1.00 92.00 81 GLN A C 1
ATOM 682 O O . GLN A 1 81 ? 26.523 11.295 -10.828 1.00 92.00 81 GLN A O 1
ATOM 687 N N . MET A 1 82 ? 25.310 9.472 -10.306 1.00 86.38 82 MET A N 1
ATOM 688 C CA . MET A 1 82 ? 25.711 8.690 -11.480 1.00 86.38 82 MET A CA 1
ATOM 689 C C . MET A 1 82 ? 25.387 9.436 -12.784 1.00 86.38 82 MET A C 1
ATOM 691 O O . MET A 1 82 ? 26.248 9.596 -13.649 1.00 86.38 82 MET A O 1
ATOM 695 N N . MET A 1 83 ? 24.163 9.955 -12.910 1.00 86.31 83 MET A N 1
ATOM 696 C CA . MET A 1 83 ? 23.737 10.707 -14.092 1.00 86.31 83 MET A CA 1
ATOM 697 C C . MET A 1 83 ? 24.573 11.980 -14.291 1.00 86.31 83 MET A C 1
ATOM 699 O O . MET A 1 83 ? 24.981 12.289 -15.411 1.00 86.31 83 MET A O 1
ATOM 703 N N . LYS A 1 84 ? 24.880 12.703 -13.209 1.00 90.44 84 LYS A N 1
ATOM 704 C CA . LYS A 1 84 ? 25.726 13.901 -13.248 1.00 90.44 84 LYS A CA 1
ATOM 705 C C . LYS A 1 84 ? 27.128 13.587 -13.778 1.00 90.44 84 LYS A C 1
ATOM 707 O O . LYS A 1 84 ? 27.598 14.273 -14.684 1.00 90.44 84 LYS A O 1
ATOM 712 N N . GLU A 1 85 ? 27.770 12.534 -13.275 1.00 85.19 85 GLU A N 1
ATOM 713 C CA . GLU A 1 85 ? 29.102 12.106 -13.725 1.00 85.19 85 GLU A CA 1
ATOM 714 C C . GLU A 1 85 ? 29.106 11.684 -15.201 1.00 85.19 85 GLU A C 1
ATOM 716 O O . GLU A 1 85 ? 30.001 12.072 -15.962 1.00 85.19 85 GLU A O 1
ATOM 721 N N . MET A 1 86 ? 28.076 10.948 -15.636 1.00 81.19 86 MET A N 1
ATOM 722 C CA . MET A 1 86 ? 27.890 10.575 -17.041 1.00 81.19 86 MET A CA 1
ATOM 723 C C . MET A 1 86 ? 27.759 11.817 -17.936 1.00 81.19 86 MET A C 1
ATOM 725 O O . MET A 1 86 ? 28.448 11.922 -18.955 1.00 81.19 86 MET A O 1
ATOM 729 N N . ILE A 1 87 ? 26.942 12.799 -17.540 1.00 83.12 87 ILE A N 1
ATOM 730 C CA . ILE A 1 87 ? 26.765 14.062 -18.276 1.00 83.12 87 ILE A CA 1
ATOM 731 C C . ILE A 1 87 ? 28.072 14.866 -18.337 1.00 83.12 87 ILE A C 1
ATOM 733 O O . ILE A 1 87 ? 28.396 15.431 -19.387 1.00 83.12 87 ILE A O 1
ATOM 737 N N . GLU A 1 88 ? 28.843 14.931 -17.250 1.00 85.69 88 GLU A N 1
ATOM 738 C CA . GLU A 1 88 ? 30.139 15.623 -17.206 1.00 85.69 88 GLU A CA 1
ATOM 739 C C . GLU A 1 88 ? 31.183 14.944 -18.105 1.00 85.69 88 GLU A C 1
ATOM 741 O O . GLU A 1 88 ? 31.902 15.624 -18.847 1.00 85.69 88 GLU A O 1
ATOM 746 N N . LYS A 1 89 ? 31.242 13.605 -18.103 1.00 81.50 89 LYS A N 1
ATOM 747 C CA . LYS A 1 89 ? 32.082 12.824 -19.025 1.00 81.50 89 LYS A CA 1
ATOM 748 C C . LYS A 1 89 ? 31.701 13.100 -20.481 1.00 81.50 89 LYS A C 1
ATOM 750 O O . LYS A 1 89 ? 32.546 13.564 -21.244 1.00 81.50 89 LYS A O 1
ATOM 755 N N . LEU A 1 90 ? 30.423 12.952 -20.834 1.00 81.44 90 LEU A N 1
ATOM 756 C CA . LEU A 1 90 ? 29.937 13.202 -22.194 1.00 81.44 90 LEU A CA 1
ATOM 757 C C . LEU A 1 90 ? 30.159 14.659 -22.629 1.00 81.44 90 LEU A C 1
ATOM 759 O O . LEU A 1 90 ? 30.431 14.935 -23.795 1.00 81.44 90 LEU A O 1
ATOM 763 N N . SER A 1 91 ? 30.099 15.614 -21.698 1.00 85.25 91 SER A N 1
ATOM 764 C CA . SER A 1 91 ? 30.410 17.021 -21.976 1.00 85.25 91 SER A CA 1
ATOM 765 C C . SER A 1 91 ? 31.873 17.237 -22.366 1.00 85.25 91 SER A C 1
ATOM 767 O O . SER A 1 91 ? 32.139 18.006 -23.293 1.00 85.25 91 SER A O 1
ATOM 769 N N . ARG A 1 92 ? 32.813 16.552 -21.701 1.00 82.75 92 ARG A N 1
ATOM 770 C CA . ARG A 1 92 ? 34.237 16.572 -22.073 1.00 82.75 92 ARG A CA 1
ATOM 771 C C . ARG A 1 92 ? 34.454 15.947 -23.449 1.00 82.75 92 ARG A C 1
ATOM 773 O O . ARG A 1 92 ? 35.144 16.547 -24.273 1.00 82.75 92 ARG A O 1
ATOM 780 N N . ASP A 1 93 ? 33.796 14.824 -23.725 1.00 78.94 93 ASP A N 1
ATOM 781 C CA . ASP A 1 93 ? 33.888 14.137 -25.018 1.00 78.94 93 ASP A CA 1
ATOM 782 C C . ASP A 1 93 ? 33.335 15.002 -26.163 1.00 78.94 93 ASP A C 1
ATOM 784 O O . ASP A 1 93 ? 33.965 15.133 -27.213 1.00 78.94 93 ASP A O 1
ATOM 788 N N . ILE A 1 94 ? 32.199 15.678 -25.946 1.00 79.81 94 ILE A N 1
ATOM 789 C CA . ILE A 1 94 ? 31.626 16.651 -26.891 1.00 79.81 94 ILE A CA 1
ATOM 790 C C . ILE A 1 94 ? 32.605 17.796 -27.167 1.00 79.81 94 ILE A C 1
ATOM 792 O O . ILE A 1 94 ? 32.749 18.200 -28.325 1.00 79.81 94 ILE A O 1
ATOM 796 N N . SER A 1 95 ? 33.266 18.331 -26.133 1.00 83.50 95 SER A N 1
ATOM 797 C CA . SER A 1 95 ? 34.251 19.408 -26.294 1.00 83.50 95 SER A CA 1
ATOM 798 C C . SER A 1 95 ? 35.446 18.935 -27.119 1.00 83.50 95 SER A C 1
ATOM 800 O O . SER A 1 95 ? 35.770 19.554 -28.130 1.00 83.50 95 SER A O 1
ATOM 802 N N . SER A 1 96 ? 36.034 17.792 -26.753 1.00 79.06 96 SER A N 1
ATOM 803 C CA . SER A 1 96 ? 37.180 17.196 -27.452 1.00 79.06 96 SER A CA 1
ATOM 804 C C . SER A 1 96 ? 36.874 16.902 -28.926 1.00 79.06 96 SER A C 1
ATOM 806 O O . SER A 1 96 ? 37.658 17.234 -29.823 1.00 79.06 96 SER A O 1
ATOM 808 N N . LEU A 1 97 ? 35.693 16.342 -29.203 1.00 76.88 97 LEU A N 1
ATOM 809 C CA . LEU A 1 97 ? 35.238 16.066 -30.561 1.00 76.88 97 LEU A CA 1
ATOM 810 C C . LEU A 1 97 ? 35.020 17.360 -31.357 1.00 76.88 97 LEU A C 1
ATOM 812 O O . LEU A 1 97 ? 35.436 17.449 -32.511 1.00 76.88 97 LEU A O 1
ATOM 816 N N . SER A 1 98 ? 34.426 18.382 -30.736 1.00 82.38 98 SER A N 1
ATOM 817 C CA . SER A 1 98 ? 34.231 19.697 -31.361 1.00 82.38 98 SER A CA 1
ATOM 818 C C . SER A 1 98 ? 35.562 20.372 -31.705 1.00 82.38 98 SER A C 1
ATOM 820 O O . SER A 1 98 ? 35.691 20.967 -32.775 1.00 82.38 98 SER A O 1
ATOM 822 N N . ASP A 1 99 ? 36.565 20.255 -30.833 1.00 81.62 99 ASP A N 1
ATOM 823 C CA . ASP A 1 99 ? 37.909 20.789 -31.068 1.00 81.62 99 ASP A CA 1
ATOM 824 C C . ASP A 1 99 ? 38.628 20.036 -32.194 1.00 81.62 99 ASP A C 1
ATOM 826 O O . ASP A 1 99 ? 39.253 20.663 -33.051 1.00 81.62 99 ASP A O 1
ATOM 830 N N . THR A 1 100 ? 38.468 18.709 -32.252 1.00 74.69 100 THR A N 1
ATOM 831 C CA . THR A 1 100 ? 38.996 17.863 -33.336 1.00 74.69 100 THR A CA 1
ATOM 832 C C . THR A 1 100 ? 38.392 18.254 -34.685 1.00 74.69 100 THR A C 1
ATOM 834 O O . THR A 1 100 ? 39.123 18.480 -35.648 1.00 74.69 100 THR A O 1
ATOM 837 N N . ILE A 1 101 ? 37.065 18.409 -34.746 1.00 78.38 101 ILE A N 1
ATOM 838 C CA . ILE A 1 101 ? 36.343 18.869 -35.942 1.00 78.38 101 ILE A CA 1
ATOM 839 C C . ILE A 1 101 ? 36.868 20.240 -36.385 1.00 78.38 101 ILE A C 1
ATOM 841 O O . ILE A 1 101 ? 37.219 20.412 -37.552 1.00 78.38 101 ILE A O 1
ATOM 845 N N . ARG A 1 102 ? 37.010 21.195 -35.455 1.00 84.19 102 ARG A N 1
ATOM 846 C CA . ARG A 1 102 ? 37.528 22.540 -35.754 1.00 84.19 102 ARG A CA 1
ATOM 847 C C . ARG A 1 102 ? 38.968 22.508 -36.276 1.00 84.19 102 ARG A C 1
ATOM 849 O O . ARG A 1 102 ? 39.309 23.278 -37.172 1.00 84.19 102 ARG A O 1
ATOM 856 N N . ALA A 1 103 ? 39.812 21.632 -35.728 1.00 78.88 103 ALA A N 1
ATOM 857 C CA . ALA A 1 103 ? 41.192 21.461 -36.176 1.00 78.88 103 ALA A CA 1
ATOM 858 C C . ALA A 1 103 ? 41.259 20.903 -37.607 1.00 78.88 103 ALA A C 1
ATOM 860 O O . ALA A 1 103 ? 41.963 21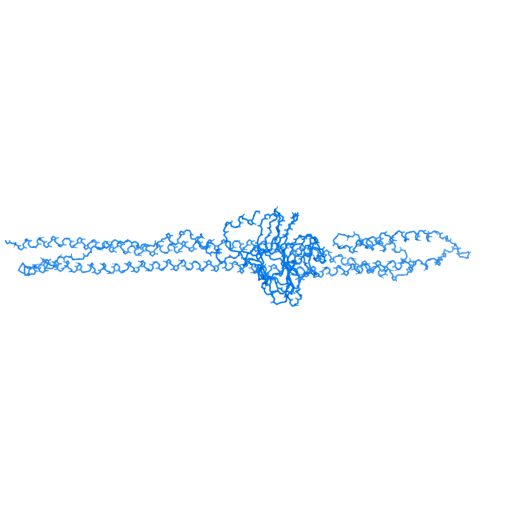.471 -38.440 1.00 78.88 103 ALA A O 1
ATOM 861 N N . ILE A 1 104 ? 40.468 19.868 -37.914 1.00 73.56 104 ILE A N 1
ATOM 862 C CA . ILE A 1 104 ? 40.370 19.287 -39.264 1.00 73.56 104 ILE A CA 1
ATOM 863 C C . ILE A 1 104 ? 39.846 20.330 -40.264 1.00 73.56 104 ILE A C 1
ATOM 865 O O . ILE A 1 104 ? 40.393 20.484 -41.355 1.00 73.56 104 ILE A O 1
ATOM 869 N N . GLU A 1 105 ? 38.817 21.096 -39.893 1.00 81.69 105 GLU A N 1
ATOM 870 C CA . GLU A 1 105 ? 38.268 22.168 -40.735 1.00 81.69 105 GLU A CA 1
ATOM 871 C C . GLU A 1 105 ? 39.274 23.289 -41.011 1.00 81.69 105 GLU A C 1
ATOM 873 O O . GLU A 1 105 ? 39.258 23.866 -42.101 1.00 81.69 105 GLU A O 1
ATOM 878 N N . LYS A 1 106 ? 40.135 23.607 -40.037 1.00 82.12 106 LYS A N 1
ATOM 879 C CA . LYS A 1 106 ? 41.217 24.583 -40.195 1.00 82.12 106 LYS A CA 1
ATOM 880 C C . LYS A 1 106 ? 42.302 24.051 -41.130 1.00 82.12 106 LYS A C 1
ATOM 882 O O . LYS A 1 106 ? 42.732 24.777 -42.018 1.00 82.12 106 LYS A O 1
ATOM 887 N N . GLU A 1 107 ? 42.721 22.802 -40.952 1.00 73.38 107 GLU A N 1
ATOM 888 C CA . GLU A 1 107 ? 43.777 22.178 -41.758 1.00 73.38 107 GLU A CA 1
ATOM 889 C C . GLU A 1 107 ? 43.348 21.987 -43.217 1.00 73.38 107 GLU A C 1
ATOM 891 O O . GLU A 1 107 ? 44.141 22.253 -44.110 1.00 73.38 107 GLU A O 1
ATOM 896 N N . ARG A 1 108 ? 42.072 21.676 -43.487 1.00 70.94 108 ARG A N 1
ATOM 897 C CA . ARG A 1 108 ? 41.520 21.635 -44.857 1.00 70.94 108 ARG A CA 1
ATOM 898 C C . ARG A 1 108 ? 41.579 22.985 -45.590 1.00 70.94 108 ARG A C 1
ATOM 900 O O . ARG A 1 108 ? 41.439 23.028 -46.804 1.00 70.94 108 ARG A O 1
ATOM 907 N N . LYS A 1 109 ? 41.722 24.098 -44.866 1.00 74.31 109 LYS A N 1
ATOM 908 C CA . LYS A 1 109 ? 41.838 25.452 -45.437 1.00 74.31 109 LYS A CA 1
ATOM 909 C C . LYS A 1 109 ? 43.297 25.921 -45.568 1.00 74.31 109 LYS A C 1
ATOM 911 O O . LYS A 1 109 ? 43.508 27.076 -45.925 1.00 74.31 109 LYS A O 1
ATOM 916 N N . ALA A 1 110 ? 44.277 25.081 -45.224 1.00 69.06 110 ALA A N 1
ATOM 917 C CA . ALA A 1 110 ? 45.699 25.416 -45.290 1.00 69.06 110 ALA A CA 1
ATOM 918 C C . ALA A 1 110 ? 46.261 25.306 -46.721 1.00 69.06 110 ALA A C 1
ATOM 920 O O . ALA A 1 110 ? 45.686 24.627 -47.569 1.00 69.06 110 ALA A O 1
ATOM 921 N N . GLU A 1 111 ? 47.399 25.960 -46.972 1.00 63.91 111 GLU A N 1
ATOM 922 C CA . GLU A 1 111 ? 48.128 25.881 -48.246 1.00 63.91 111 GLU A CA 1
ATOM 923 C C . GLU A 1 111 ? 48.611 24.450 -48.558 1.00 63.91 111 GLU A C 1
ATOM 925 O O . GLU A 1 111 ? 48.954 23.678 -47.658 1.00 63.91 111 GLU A O 1
ATOM 930 N N . ASP A 1 112 ? 48.675 24.113 -49.849 1.00 58.12 112 ASP A N 1
ATOM 931 C CA . ASP A 1 112 ? 48.782 22.749 -50.396 1.00 58.12 112 ASP A CA 1
ATOM 932 C C . ASP A 1 112 ? 49.943 21.917 -49.826 1.00 58.12 112 ASP A C 1
ATOM 934 O O . ASP A 1 112 ? 49.776 20.736 -49.512 1.00 58.12 112 ASP A O 1
ATOM 938 N N . VAL A 1 113 ? 51.110 22.535 -49.627 1.00 54.22 113 VAL A N 1
ATOM 939 C CA . VAL A 1 113 ? 52.303 21.865 -49.081 1.00 54.22 113 VAL A CA 1
ATOM 940 C C . VAL A 1 113 ? 52.136 21.561 -47.588 1.00 54.22 113 VAL A C 1
ATOM 942 O O . VAL A 1 113 ? 52.493 20.479 -47.121 1.00 54.22 113 VAL A O 1
ATOM 945 N N . LEU A 1 114 ? 51.546 22.491 -46.836 1.00 59.47 114 LEU A N 1
ATOM 946 C CA . LEU A 1 114 ? 51.350 22.368 -45.392 1.00 59.47 114 LEU A CA 1
ATOM 947 C C . LEU A 1 114 ? 50.207 21.396 -45.055 1.00 59.47 114 LEU A C 1
ATOM 949 O O . LEU A 1 114 ? 50.254 20.706 -44.034 1.00 59.47 114 LEU A O 1
ATOM 953 N N . PHE A 1 115 ? 49.197 21.313 -45.925 1.00 57.59 115 PHE A N 1
ATOM 954 C CA . PHE A 1 115 ? 48.101 20.349 -45.837 1.00 57.59 115 PHE A CA 1
ATOM 955 C C . PHE A 1 115 ? 48.608 18.904 -45.953 1.00 57.59 115 PHE A C 1
ATOM 957 O O . PHE A 1 115 ? 48.334 18.083 -45.077 1.00 57.59 115 PHE A O 1
ATOM 964 N N . LEU A 1 116 ? 49.413 18.601 -46.978 1.00 57.78 116 LEU A N 1
ATOM 965 C CA . LEU A 1 116 ? 49.935 17.248 -47.208 1.00 57.78 116 LEU A CA 1
ATOM 966 C C . LEU A 1 116 ? 50.941 16.809 -46.131 1.00 57.78 116 LEU A C 1
ATOM 968 O O . LEU A 1 116 ? 50.924 15.649 -45.718 1.00 57.78 116 LEU A O 1
ATOM 972 N N . GLN A 1 117 ? 51.765 17.730 -45.615 1.00 59.00 117 GLN A N 1
ATOM 973 C CA . GLN A 1 117 ? 52.694 17.446 -44.510 1.00 59.00 117 GLN A CA 1
ATOM 974 C C . GLN A 1 117 ? 51.969 17.056 -43.213 1.00 59.00 117 GLN A C 1
ATOM 976 O O . GLN A 1 117 ? 52.427 16.175 -42.484 1.00 59.00 117 GLN A O 1
ATOM 981 N N . ASN A 1 118 ? 50.825 17.685 -42.931 1.00 61.78 118 ASN A N 1
ATOM 982 C CA . ASN A 1 118 ? 50.082 17.461 -41.691 1.00 61.78 118 ASN A CA 1
ATOM 983 C C . ASN A 1 118 ? 49.000 16.378 -41.807 1.00 61.78 118 ASN A C 1
ATOM 985 O O . ASN A 1 118 ? 48.600 15.824 -40.782 1.00 61.78 118 ASN A O 1
ATOM 989 N N . TYR A 1 119 ? 48.605 16.006 -43.029 1.00 58.81 119 TYR A N 1
ATOM 990 C CA . TYR A 1 119 ? 47.554 15.033 -43.343 1.00 58.81 119 TYR A CA 1
ATOM 991 C C . TYR A 1 119 ? 47.601 13.767 -42.478 1.00 58.81 119 TYR A C 1
ATOM 993 O O . TYR A 1 119 ? 46.628 13.403 -41.820 1.00 58.81 119 TYR A O 1
ATOM 1001 N N . LYS A 1 120 ? 48.767 13.117 -42.396 1.00 58.47 120 LYS A N 1
ATOM 1002 C CA . LYS A 1 120 ? 48.945 11.876 -41.626 1.00 58.47 120 LYS A CA 1
ATOM 1003 C C . LYS A 1 120 ? 48.686 12.072 -40.128 1.00 58.47 120 LYS A C 1
ATOM 1005 O O . LYS A 1 120 ? 48.127 11.192 -39.474 1.00 58.47 120 LYS A O 1
ATOM 1010 N N . ALA A 1 121 ? 49.077 13.220 -39.576 1.00 65.56 121 ALA A N 1
ATOM 1011 C CA . ALA A 1 121 ? 48.831 13.560 -38.178 1.00 65.56 121 ALA A CA 1
ATOM 1012 C C . ALA A 1 121 ? 47.357 13.924 -37.931 1.00 65.56 121 ALA A C 1
ATOM 1014 O O . ALA A 1 121 ? 46.828 13.637 -36.857 1.00 65.56 121 ALA A O 1
ATOM 1015 N N . THR A 1 122 ? 46.693 14.539 -38.910 1.00 60.97 122 THR A N 1
ATOM 1016 C CA . THR A 1 122 ? 45.262 14.882 -38.897 1.00 60.97 122 THR A CA 1
ATOM 1017 C C . THR A 1 122 ? 44.382 13.643 -38.916 1.00 60.97 122 THR A C 1
ATOM 1019 O O . THR A 1 122 ? 43.534 13.473 -38.042 1.00 60.97 122 THR A O 1
ATOM 1022 N N . VAL A 1 123 ? 44.640 12.736 -39.860 1.00 61.38 123 VAL A N 1
ATOM 1023 C CA . VAL A 1 123 ? 43.924 11.464 -39.995 1.00 61.38 123 VAL A CA 1
ATOM 1024 C C . VAL A 1 123 ? 44.130 10.606 -38.747 1.00 61.38 123 VAL A C 1
ATOM 1026 O O . VAL A 1 123 ? 43.167 10.084 -38.192 1.00 61.38 123 VAL A O 1
ATOM 1029 N N . LYS A 1 124 ? 45.358 10.535 -38.214 1.00 63.94 124 LYS A N 1
ATOM 1030 C CA . LYS A 1 124 ? 45.629 9.809 -36.963 1.00 63.94 124 LYS A CA 1
ATOM 1031 C C . LYS A 1 124 ? 44.863 10.395 -35.769 1.00 63.94 124 LYS A C 1
ATOM 1033 O O . LYS A 1 124 ? 44.335 9.631 -34.968 1.00 63.94 124 LYS A O 1
ATOM 1038 N N . ARG A 1 125 ? 44.763 11.726 -35.655 1.00 63.72 125 ARG A N 1
ATOM 1039 C CA . ARG A 1 125 ? 43.960 12.392 -34.610 1.00 63.72 125 ARG A CA 1
ATOM 1040 C C . ARG A 1 125 ? 42.472 12.068 -34.743 1.00 63.72 125 ARG A C 1
ATOM 1042 O O . ARG A 1 125 ? 41.865 11.670 -33.755 1.00 63.72 125 ARG A O 1
ATOM 1049 N N . ALA A 1 126 ? 41.913 12.174 -35.950 1.00 58.69 126 ALA A N 1
ATOM 1050 C CA . ALA A 1 126 ? 40.520 11.815 -36.226 1.00 58.69 126 ALA A CA 1
ATOM 1051 C C . ALA A 1 126 ? 40.223 10.353 -35.842 1.00 58.69 126 ALA A C 1
ATOM 1053 O O . ALA A 1 126 ? 39.242 10.073 -35.156 1.00 58.69 126 ALA A O 1
ATOM 1054 N N . GLN A 1 127 ? 41.125 9.437 -36.203 1.00 58.75 127 GLN A N 1
ATOM 1055 C CA . GLN A 1 127 ? 41.007 8.008 -35.914 1.00 58.75 127 GLN A CA 1
ATOM 1056 C C . GLN A 1 127 ? 41.107 7.682 -34.418 1.00 58.75 127 GLN A C 1
ATOM 1058 O O . GLN A 1 127 ? 40.336 6.860 -33.928 1.00 58.75 127 GLN A O 1
ATOM 1063 N N . CYS A 1 128 ? 41.998 8.331 -33.662 1.00 58.50 128 CYS A N 1
ATOM 1064 C CA . CYS A 1 128 ? 42.093 8.119 -32.214 1.00 58.50 128 CYS A CA 1
ATOM 1065 C C . CYS A 1 128 ? 40.813 8.558 -31.476 1.00 58.50 128 CYS A C 1
ATOM 1067 O O . CYS A 1 128 ? 40.374 7.870 -30.560 1.00 58.50 128 CYS A O 1
ATOM 1069 N N . THR A 1 129 ? 40.142 9.626 -31.922 1.00 56.78 129 THR A N 1
ATOM 1070 C CA . THR A 1 129 ? 38.848 10.076 -31.361 1.00 56.78 129 THR A CA 1
ATOM 1071 C C . THR A 1 129 ? 37.686 9.108 -31.680 1.00 56.78 129 THR A C 1
ATOM 1073 O O . THR A 1 129 ? 36.620 9.138 -31.049 1.00 56.78 129 THR A O 1
ATOM 1076 N N . LEU A 1 130 ? 37.872 8.202 -32.646 1.00 52.31 130 LEU A N 1
ATOM 1077 C CA . LEU A 1 130 ? 36.912 7.154 -33.008 1.00 52.31 130 LEU A CA 1
ATOM 1078 C C . LEU A 1 130 ? 37.123 5.836 -32.231 1.00 52.31 130 LEU A C 1
ATOM 1080 O O . LEU A 1 130 ? 36.203 5.024 -32.197 1.00 52.31 130 LEU A O 1
ATOM 1084 N N . GLN A 1 131 ? 38.262 5.643 -31.550 1.00 46.41 131 GLN A N 1
ATOM 1085 C CA . GLN A 1 131 ? 38.656 4.394 -30.867 1.00 46.41 131 GLN A CA 1
ATOM 1086 C C . GLN A 1 131 ? 38.080 4.176 -29.451 1.00 46.41 131 GLN A C 1
ATOM 1088 O O . GLN A 1 131 ? 38.563 3.308 -28.729 1.00 46.41 13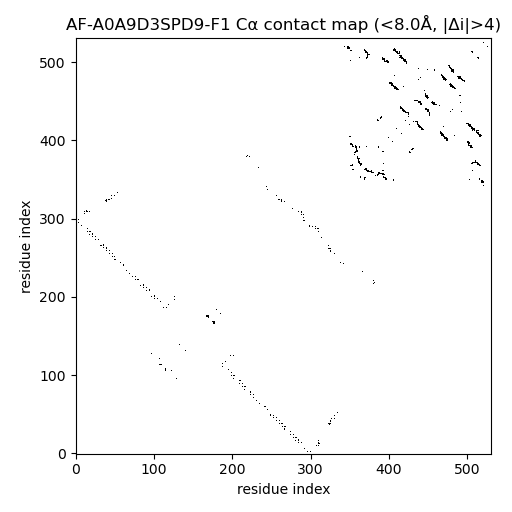1 GLN A O 1
ATOM 1093 N N . HIS A 1 132 ? 37.015 4.877 -29.058 1.00 45.19 132 HIS A N 1
ATOM 1094 C CA . HIS A 1 132 ? 36.245 4.546 -27.849 1.00 45.19 132 HIS A CA 1
ATOM 1095 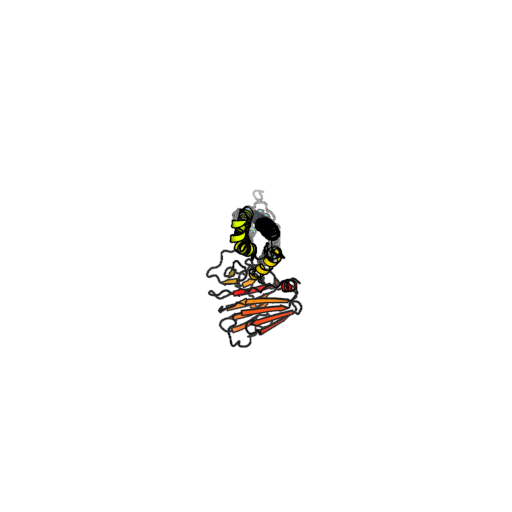C C . HIS A 1 132 ? 34.837 4.063 -28.242 1.00 45.19 132 HIS A C 1
ATOM 1097 O O . HIS A 1 132 ? 33.927 4.891 -28.339 1.00 45.19 132 HIS A O 1
ATOM 1103 N N . PRO A 1 133 ? 34.654 2.760 -28.542 1.00 41.56 133 PRO A N 1
ATOM 1104 C CA . PRO A 1 133 ? 33.398 2.178 -28.996 1.00 41.56 133 PRO A CA 1
ATOM 1105 C C . PRO A 1 133 ? 32.753 1.310 -27.907 1.00 41.56 133 PRO A C 1
ATOM 1107 O O . PRO A 1 133 ? 32.199 0.254 -28.198 1.00 41.56 133 PRO A O 1
ATOM 1110 N N . GLU A 1 134 ? 32.828 1.731 -26.652 1.00 41.81 134 GLU A N 1
ATOM 1111 C CA . GLU A 1 134 ? 32.089 1.070 -25.584 1.00 41.81 134 GLU A CA 1
ATOM 1112 C C . GLU A 1 134 ? 30.887 1.960 -25.264 1.00 41.81 134 GLU A C 1
ATOM 1114 O O . GLU A 1 134 ? 31.050 3.080 -24.791 1.00 41.81 134 GLU A O 1
ATOM 1119 N N . GLU A 1 135 ? 29.699 1.447 -25.610 1.00 43.28 135 GLU A N 1
ATOM 1120 C CA . GLU A 1 135 ? 28.349 1.969 -25.315 1.00 43.28 135 GLU A CA 1
ATOM 1121 C C . GLU A 1 135 ? 27.586 2.780 -26.380 1.00 43.28 135 GLU A C 1
ATOM 1123 O O . GLU A 1 135 ? 26.740 3.591 -26.019 1.00 43.28 135 GLU A O 1
ATOM 1128 N N . LEU A 1 136 ? 27.736 2.529 -27.690 1.00 39.38 136 LEU A N 1
ATOM 1129 C CA . LEU A 1 136 ? 26.740 3.025 -28.662 1.00 39.38 136 LEU A CA 1
ATOM 1130 C C . LEU A 1 136 ? 26.450 2.034 -29.808 1.00 39.38 136 LEU A C 1
ATOM 1132 O O . LEU A 1 136 ? 27.358 1.562 -30.481 1.00 39.38 136 LEU A O 1
ATOM 1136 N N . SER A 1 137 ? 25.146 1.762 -29.976 1.00 42.00 137 SER A N 1
ATOM 1137 C CA . SER A 1 137 ? 24.377 1.077 -31.041 1.00 42.00 137 SER A CA 1
ATOM 1138 C C . SER A 1 137 ? 25.096 0.571 -32.315 1.00 42.00 137 SER A C 1
ATOM 1140 O O . SER A 1 137 ? 25.972 1.217 -32.888 1.00 42.00 137 SER A O 1
ATOM 1142 N N . GLY A 1 138 ? 24.592 -0.560 -32.841 1.00 39.62 138 GLY A N 1
ATOM 1143 C CA . GLY A 1 138 ? 25.091 -1.313 -34.006 1.00 39.62 138 GLY A CA 1
ATOM 1144 C C . GLY A 1 138 ? 25.288 -0.545 -35.324 1.00 39.62 138 GLY A C 1
ATOM 1145 O O . GLY A 1 138 ? 25.945 -1.067 -36.222 1.00 39.62 138 GLY A O 1
ATOM 1146 N N . ALA A 1 139 ? 24.828 0.705 -35.433 1.00 38.62 139 ALA A N 1
ATOM 1147 C CA . ALA A 1 139 ? 25.185 1.597 -36.540 1.00 38.62 139 ALA A CA 1
ATOM 1148 C C . ALA A 1 139 ? 26.701 1.901 -36.605 1.00 38.62 139 ALA A C 1
ATOM 1150 O O . ALA A 1 139 ? 27.240 2.120 -37.689 1.00 38.62 139 ALA A O 1
ATOM 1151 N N . LEU A 1 140 ? 27.420 1.851 -35.475 1.00 44.06 140 LEU A N 1
ATOM 1152 C CA . LEU A 1 140 ? 28.860 2.146 -35.415 1.00 44.06 140 LEU A CA 1
ATOM 1153 C C . LEU A 1 140 ? 29.764 0.968 -35.821 1.00 44.06 140 LEU A C 1
ATOM 1155 O O . LEU A 1 140 ? 30.911 1.191 -36.209 1.00 44.06 140 LEU A O 1
ATOM 1159 N N . ILE A 1 141 ? 29.257 -0.270 -35.814 1.00 45.12 141 ILE A N 1
ATOM 1160 C CA . ILE A 1 141 ? 30.017 -1.457 -36.256 1.00 45.12 141 ILE A CA 1
ATOM 1161 C C . ILE A 1 141 ? 30.285 -1.386 -37.766 1.00 45.12 141 ILE A C 1
ATOM 1163 O O . ILE A 1 141 ? 31.412 -1.613 -38.213 1.00 45.12 141 ILE A O 1
ATOM 1167 N N . HIS A 1 142 ? 29.282 -0.961 -38.542 1.00 43.25 142 HIS A N 1
ATOM 1168 C CA . HIS A 1 142 ? 29.417 -0.728 -39.982 1.00 43.25 142 HIS A CA 1
ATOM 1169 C C . HIS A 1 142 ? 30.433 0.375 -40.305 1.00 43.25 142 HIS A C 1
ATOM 1171 O O . HIS A 1 142 ? 31.191 0.260 -41.267 1.00 43.25 142 HIS A O 1
ATOM 1177 N N . VAL A 1 143 ? 30.488 1.420 -39.477 1.00 43.22 143 VAL A N 1
ATOM 1178 C CA . VAL A 1 143 ? 31.449 2.520 -39.609 1.00 43.22 143 VAL A CA 1
ATOM 1179 C C . VAL A 1 143 ? 32.874 2.036 -39.324 1.00 43.22 143 VAL A C 1
ATOM 1181 O O . VAL A 1 143 ? 33.774 2.279 -40.125 1.00 43.22 143 VAL A O 1
ATOM 1184 N N . ALA A 1 144 ? 33.089 1.290 -38.236 1.00 42.84 144 ALA A N 1
ATOM 1185 C CA . ALA A 1 144 ? 34.401 0.741 -37.887 1.00 42.84 144 ALA A CA 1
ATOM 1186 C C . ALA A 1 144 ? 34.948 -0.220 -38.964 1.00 42.84 144 ALA A C 1
ATOM 1188 O O . ALA A 1 144 ? 36.131 -0.163 -39.306 1.00 42.84 144 ALA A O 1
ATOM 1189 N N . GLN A 1 145 ? 34.085 -1.056 -39.553 1.00 45.41 145 GLN A N 1
ATOM 1190 C CA . GLN A 1 145 ? 34.445 -1.937 -40.672 1.00 45.41 145 GLN A CA 1
ATOM 1191 C C . GLN A 1 145 ? 34.742 -1.166 -41.964 1.00 45.41 145 GLN A C 1
ATOM 1193 O O . GLN A 1 145 ? 35.654 -1.540 -42.705 1.00 45.41 145 GLN A O 1
ATOM 1198 N N . HIS A 1 146 ? 34.028 -0.070 -42.233 1.00 44.28 146 HIS A N 1
ATOM 1199 C CA . HIS A 1 146 ? 34.307 0.763 -43.401 1.00 44.28 146 HIS A CA 1
ATOM 1200 C C . HIS A 1 146 ? 35.667 1.477 -43.289 1.00 44.28 146 HIS A C 1
ATOM 1202 O O . HIS A 1 146 ? 36.419 1.504 -44.267 1.00 44.28 146 HIS A O 1
ATOM 1208 N N . LEU A 1 147 ? 36.011 1.969 -42.094 1.00 43.84 147 LEU A N 1
ATOM 1209 C CA . LEU A 1 147 ? 37.281 2.636 -41.779 1.00 43.84 147 LEU A CA 1
ATOM 1210 C C . LEU A 1 147 ? 38.491 1.694 -41.889 1.00 43.84 147 LEU A C 1
ATOM 1212 O O . LEU A 1 147 ? 39.534 2.072 -42.428 1.00 43.84 147 LEU A O 1
ATOM 1216 N N . ALA A 1 148 ? 38.349 0.447 -41.428 1.00 47.00 148 ALA A N 1
ATOM 1217 C CA . ALA A 1 148 ? 39.398 -0.567 -41.534 1.00 47.00 148 ALA A CA 1
ATOM 1218 C C . ALA A 1 148 ? 39.744 -0.903 -42.998 1.00 47.00 148 ALA A C 1
ATOM 1220 O O . ALA A 1 148 ? 40.917 -1.056 -43.339 1.00 47.00 148 ALA A O 1
ATOM 1221 N N . ASN A 1 149 ? 38.735 -0.945 -43.873 1.00 46.59 149 ASN A N 1
ATOM 1222 C CA . ASN A 1 149 ? 38.902 -1.258 -45.295 1.00 46.59 149 ASN A CA 1
ATOM 1223 C C . ASN A 1 149 ? 39.455 -0.083 -46.125 1.00 46.59 149 ASN A C 1
ATOM 1225 O O . ASN A 1 149 ? 40.089 -0.306 -47.157 1.00 46.59 149 ASN A O 1
ATOM 1229 N N . LEU A 1 150 ? 39.242 1.164 -45.690 1.00 44.41 150 LEU A N 1
ATOM 1230 C CA . LEU A 1 150 ? 39.729 2.359 -46.392 1.00 44.41 150 LEU A CA 1
ATOM 1231 C C . LEU A 1 150 ? 41.240 2.573 -46.194 1.00 44.41 150 LEU A C 1
ATOM 1233 O O . LEU A 1 150 ? 41.959 2.876 -47.147 1.00 44.41 150 LEU A O 1
ATOM 1237 N N . LYS A 1 151 ? 41.728 2.314 -44.971 1.00 44.75 151 LYS A N 1
ATOM 1238 C CA . LYS A 1 151 ? 43.139 2.427 -44.559 1.00 44.75 151 LYS A CA 1
ATOM 1239 C C . LYS A 1 151 ? 44.098 1.633 -45.457 1.00 44.75 151 LYS A C 1
ATOM 1241 O O . LYS A 1 151 ? 45.230 2.056 -45.668 1.00 44.75 151 LYS A O 1
ATOM 1246 N N . PHE A 1 152 ? 43.638 0.500 -45.990 1.00 44.81 152 PHE A N 1
ATOM 1247 C CA . PHE A 1 152 ? 44.422 -0.386 -46.853 1.00 44.81 152 PHE A CA 1
ATOM 1248 C C . PHE A 1 152 ? 44.578 0.176 -48.279 1.00 44.81 152 PHE A C 1
ATOM 1250 O O . PHE A 1 152 ? 45.677 0.202 -48.821 1.00 44.81 152 PHE A O 1
ATOM 1257 N N . ARG A 1 153 ? 43.496 0.723 -48.855 1.00 45.75 153 ARG A N 1
ATOM 1258 C CA . ARG A 1 153 ? 43.463 1.198 -50.254 1.00 45.75 153 ARG A CA 1
ATOM 1259 C C . ARG A 1 153 ? 44.241 2.495 -50.485 1.00 45.75 153 ARG A C 1
ATOM 1261 O O . ARG A 1 153 ? 44.758 2.717 -51.576 1.00 45.75 153 ARG A O 1
ATOM 1268 N N . VAL A 1 154 ? 44.306 3.364 -49.477 1.00 44.47 154 VAL A N 1
ATOM 1269 C CA . VAL A 1 154 ? 45.049 4.635 -49.554 1.00 44.47 154 VAL A CA 1
ATOM 1270 C C . VAL A 1 154 ? 46.538 4.418 -49.289 1.00 44.47 154 VAL A C 1
ATOM 1272 O O . VAL A 1 154 ? 47.363 5.056 -49.935 1.00 44.47 154 VAL A O 1
ATOM 1275 N N . TRP A 1 155 ? 46.892 3.485 -48.398 1.00 47.00 155 TRP A N 1
ATOM 1276 C CA . TRP A 1 155 ? 48.283 3.097 -48.151 1.00 47.00 155 TRP A CA 1
ATOM 1277 C C . TRP A 1 155 ? 48.951 2.528 -49.412 1.00 47.00 155 TRP A C 1
ATOM 1279 O O . TRP A 1 155 ? 50.048 2.967 -49.746 1.00 47.00 155 TRP A O 1
ATOM 1289 N N . GLU A 1 156 ? 48.272 1.637 -50.148 1.00 49.41 156 GLU A N 1
ATOM 1290 C CA . GLU A 1 156 ? 48.756 1.132 -51.446 1.00 49.41 156 GLU A CA 1
ATOM 1291 C C . GLU A 1 156 ? 48.941 2.269 -52.463 1.00 49.41 156 GLU A C 1
ATOM 1293 O O . GLU A 1 156 ? 50.021 2.420 -53.027 1.00 49.41 156 GLU A O 1
ATOM 1298 N N . LYS A 1 157 ? 47.949 3.161 -52.617 1.00 48.31 157 LYS A N 1
ATOM 1299 C CA . LYS A 1 157 ? 48.060 4.301 -53.546 1.00 48.31 157 LYS A CA 1
ATOM 1300 C C . LYS A 1 157 ? 49.148 5.308 -53.162 1.00 48.31 157 LYS A C 1
ATOM 1302 O O . LYS A 1 157 ? 49.821 5.836 -54.042 1.00 48.31 157 LYS A O 1
ATOM 1307 N N . MET A 1 158 ? 49.343 5.595 -51.874 1.00 45.81 158 MET A N 1
ATOM 1308 C CA . MET A 1 158 ? 50.423 6.477 -51.413 1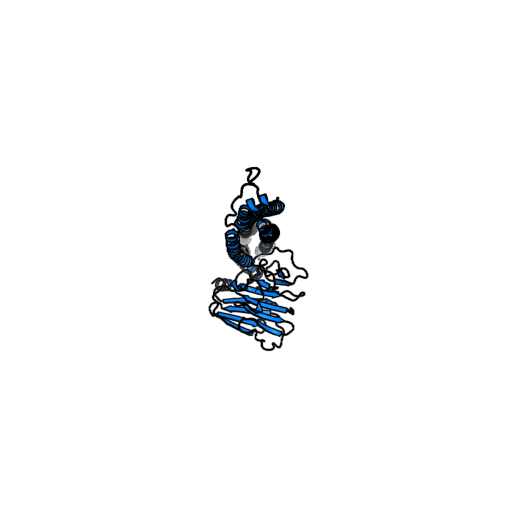.00 45.81 158 MET A CA 1
ATOM 1309 C C . MET A 1 158 ? 51.803 5.833 -51.593 1.00 45.81 158 MET A C 1
ATOM 1311 O O . MET A 1 158 ? 52.738 6.542 -51.951 1.00 45.81 158 MET A O 1
ATOM 1315 N N . GLN A 1 159 ? 51.949 4.520 -51.382 1.00 45.19 159 GLN A N 1
ATOM 1316 C CA . GLN A 1 159 ? 53.206 3.818 -51.672 1.00 45.19 159 GLN A CA 1
ATOM 1317 C C . GLN A 1 159 ? 53.539 3.817 -53.166 1.00 45.19 159 GLN A C 1
ATOM 1319 O O . GLN A 1 159 ? 54.704 4.010 -53.510 1.00 45.19 159 GLN A O 1
ATOM 1324 N N . ASP A 1 160 ? 52.533 3.680 -54.030 1.00 44.56 160 ASP A N 1
ATOM 1325 C CA . ASP A 1 160 ? 52.719 3.722 -55.484 1.00 44.56 160 ASP A CA 1
ATOM 1326 C C . ASP A 1 160 ? 53.056 5.132 -56.000 1.00 44.56 160 ASP A C 1
ATOM 1328 O O . ASP A 1 160 ? 53.782 5.272 -56.980 1.00 44.56 160 ASP A O 1
ATOM 1332 N N . THR A 1 161 ? 52.582 6.187 -55.325 1.00 43.88 161 THR A N 1
ATOM 1333 C CA . THR A 1 161 ? 52.806 7.587 -55.747 1.00 43.88 161 THR A CA 1
ATOM 1334 C C . THR A 1 161 ? 54.080 8.204 -55.142 1.00 43.88 161 THR A C 1
ATOM 1336 O O . THR A 1 161 ? 54.619 9.164 -55.679 1.00 43.88 161 THR A O 1
ATOM 1339 N N . VAL A 1 162 ? 54.593 7.664 -54.027 1.00 41.97 162 VAL A N 1
ATOM 1340 C CA . VAL A 1 162 ? 55.792 8.160 -53.311 1.00 41.97 162 VAL A CA 1
ATOM 1341 C C . VAL A 1 162 ? 57.027 7.292 -53.615 1.00 41.97 162 VAL A C 1
ATOM 1343 O O . VAL A 1 162 ? 57.915 7.118 -52.779 1.00 41.97 162 VAL A O 1
ATOM 1346 N N . GLN A 1 163 ? 57.139 6.744 -54.828 1.00 39.34 163 GLN A N 1
ATOM 1347 C CA . GLN A 1 163 ? 58.446 6.315 -55.328 1.00 39.34 163 GLN A CA 1
ATOM 1348 C C . GLN A 1 163 ? 59.230 7.547 -55.792 1.00 39.34 163 GLN A C 1
ATOM 1350 O O . GLN A 1 163 ? 58.960 8.107 -56.846 1.00 39.34 163 GLN A O 1
ATOM 1355 N N . TYR A 1 164 ? 60.169 7.970 -54.939 1.00 40.06 164 TYR A N 1
ATOM 1356 C CA . TYR A 1 164 ? 61.278 8.902 -55.181 1.00 40.06 164 TYR A CA 1
ATOM 1357 C C . TYR A 1 164 ? 61.344 9.517 -56.591 1.00 40.06 164 TYR A C 1
ATOM 1359 O O . TYR A 1 164 ? 61.989 8.971 -57.485 1.00 40.06 164 TYR A O 1
ATOM 1367 N N . THR A 1 165 ? 60.793 10.718 -56.767 1.00 39.22 165 THR A N 1
ATOM 1368 C CA . THR A 1 165 ? 61.237 11.606 -57.847 1.00 39.22 165 THR A CA 1
ATOM 1369 C C . THR A 1 165 ? 62.570 12.245 -57.427 1.00 39.22 165 THR A C 1
ATOM 1371 O O . THR A 1 165 ? 62.641 12.885 -56.372 1.00 39.22 165 THR A O 1
ATOM 1374 N N . PRO A 1 166 ? 63.676 12.053 -58.174 1.00 37.97 166 PRO A N 1
ATOM 1375 C CA . PRO A 1 166 ? 64.959 12.646 -57.819 1.00 37.97 166 PRO A CA 1
ATOM 1376 C C . PRO A 1 166 ? 64.893 14.166 -57.973 1.00 37.97 166 PRO A C 1
ATOM 1378 O O . PRO A 1 166 ? 64.437 14.675 -58.995 1.00 37.97 166 PRO A O 1
ATOM 1381 N N . VAL A 1 167 ? 65.406 14.898 -56.983 1.00 45.06 167 VAL A N 1
ATOM 1382 C CA . VAL A 1 167 ? 65.653 16.339 -57.104 1.00 45.06 167 VAL A CA 1
ATOM 1383 C C . VAL A 1 167 ? 66.690 16.551 -58.209 1.00 45.06 167 VAL A C 1
ATOM 1385 O O . VAL A 1 167 ? 67.869 16.259 -58.014 1.00 45.06 167 VAL A O 1
ATOM 1388 N N . THR A 1 168 ? 66.284 17.060 -59.370 1.00 45.88 168 THR A N 1
ATOM 1389 C CA . THR A 1 168 ? 67.236 17.575 -60.362 1.00 45.88 168 THR A CA 1
ATOM 1390 C C . THR A 1 168 ? 67.577 19.023 -60.029 1.00 45.88 168 THR A C 1
ATOM 1392 O O . THR A 1 168 ? 66.688 19.870 -59.923 1.00 45.88 168 THR A O 1
ATOM 1395 N N . LEU A 1 169 ? 68.869 19.301 -59.857 1.00 43.78 169 LEU A N 1
ATOM 1396 C CA . LEU A 1 169 ? 69.404 20.653 -59.688 1.00 43.78 169 LEU A CA 1
ATOM 1397 C C . LEU A 1 169 ? 69.171 21.472 -60.966 1.00 43.78 169 LEU A C 1
ATOM 1399 O O . LEU A 1 169 ? 69.372 20.966 -62.070 1.00 43.78 169 LEU A O 1
ATOM 1403 N N . ASP A 1 170 ? 68.761 22.734 -60.817 1.00 46.97 170 ASP A N 1
ATOM 1404 C CA . ASP A 1 170 ? 68.655 23.670 -61.939 1.00 46.97 170 ASP A CA 1
ATOM 1405 C C . ASP A 1 170 ? 70.067 2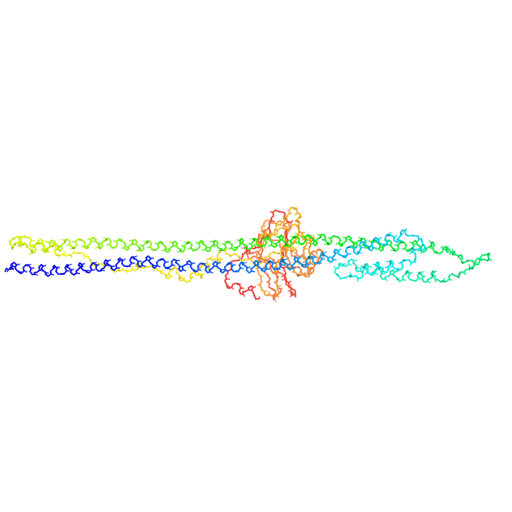3.912 -62.524 1.00 46.97 170 ASP A C 1
ATOM 1407 O O . ASP A 1 170 ? 70.946 24.379 -61.785 1.00 46.97 170 ASP A O 1
ATOM 1411 N N . PRO A 1 171 ? 70.318 23.599 -63.814 1.00 48.06 171 PRO A N 1
ATOM 1412 C CA . PRO A 1 171 ? 71.665 23.627 -64.381 1.00 48.06 171 PRO A CA 1
ATOM 1413 C C . PRO A 1 171 ? 72.311 25.019 -64.403 1.00 48.06 171 PRO A C 1
ATOM 1415 O O . PRO A 1 171 ? 73.521 25.110 -64.592 1.00 48.06 171 PRO A O 1
ATOM 1418 N N . ASN A 1 172 ? 71.543 26.093 -64.186 1.00 51.88 172 ASN A N 1
ATOM 1419 C CA . ASN A 1 172 ? 72.052 27.463 -64.242 1.00 51.88 172 ASN A CA 1
ATOM 1420 C C . ASN A 1 172 ? 72.231 28.122 -62.869 1.00 51.88 172 ASN A C 1
ATOM 1422 O O . ASN A 1 172 ? 72.881 29.161 -62.787 1.00 51.88 172 ASN A O 1
ATOM 1426 N N . THR A 1 173 ? 71.658 27.570 -61.794 1.00 57.69 173 THR A N 1
ATOM 1427 C CA . THR A 1 173 ? 71.648 28.250 -60.481 1.00 57.69 173 THR A CA 1
ATOM 1428 C C . THR A 1 173 ? 72.042 27.373 -59.297 1.00 57.69 173 THR A C 1
ATOM 1430 O O . THR A 1 173 ? 72.286 27.911 -58.221 1.00 57.69 173 THR A O 1
ATOM 1433 N N . GLY A 1 174 ? 72.126 26.046 -59.452 1.00 49.81 174 GLY A N 1
ATOM 1434 C CA . GLY A 1 174 ? 72.554 25.141 -58.375 1.00 49.81 174 GLY A CA 1
ATOM 1435 C C . GLY A 1 174 ? 71.624 25.095 -57.151 1.00 49.81 174 GLY A C 1
ATOM 1436 O O . GLY A 1 174 ? 71.928 24.401 -56.183 1.00 49.81 174 GLY A O 1
ATOM 1437 N N . HIS A 1 175 ? 70.486 25.794 -57.178 1.00 41.66 175 HIS A N 1
ATOM 1438 C CA . HIS A 1 175 ? 69.470 25.733 -56.133 1.00 41.66 175 HIS A CA 1
ATOM 1439 C C . HIS A 1 175 ? 68.485 24.578 -56.395 1.00 41.66 175 HIS A C 1
ATOM 1441 O O . HIS A 1 175 ? 68.126 24.321 -57.550 1.00 41.66 175 HIS A O 1
ATOM 1447 N N . PRO A 1 176 ? 68.009 23.881 -55.343 1.00 42.53 176 PRO A N 1
ATOM 1448 C CA . PRO A 1 176 ? 66.968 22.877 -55.491 1.00 42.53 176 PRO A CA 1
ATOM 1449 C C . PRO A 1 176 ? 65.665 23.546 -55.938 1.00 42.53 176 PRO A C 1
ATOM 1451 O O . PRO A 1 176 ? 65.087 24.360 -55.218 1.00 42.53 176 PRO A O 1
ATOM 1454 N N . LYS A 1 177 ? 65.196 23.198 -57.136 1.00 39.34 177 LYS A N 1
ATOM 1455 C CA . LYS A 1 177 ? 63.902 23.630 -57.664 1.00 39.34 177 LYS A CA 1
ATOM 1456 C C . LYS A 1 177 ? 62.848 22.633 -57.186 1.00 39.34 177 LYS A C 1
ATOM 1458 O O . LYS A 1 177 ? 62.853 21.484 -57.618 1.00 39.34 177 LYS A O 1
ATOM 1463 N N . LEU A 1 178 ? 61.960 23.052 -56.280 1.00 42.28 178 LEU A N 1
ATOM 1464 C CA . LEU A 1 178 ? 60.750 22.286 -55.969 1.00 42.28 178 LEU A CA 1
ATOM 1465 C C . LEU A 1 178 ? 59.834 22.343 -57.195 1.00 42.28 178 LEU A C 1
ATOM 1467 O O . LEU A 1 178 ? 59.076 23.292 -57.378 1.00 42.28 178 LEU A O 1
ATOM 1471 N N . ILE A 1 179 ? 59.931 21.335 -58.057 1.00 40.41 179 ILE A N 1
ATOM 1472 C CA . ILE A 1 179 ? 58.879 21.044 -59.022 1.00 40.41 179 ILE A CA 1
ATOM 1473 C C . ILE A 1 179 ? 57.768 20.394 -58.199 1.00 40.41 179 ILE A C 1
ATOM 1475 O O . ILE A 1 179 ? 57.902 19.256 -57.757 1.00 40.41 179 ILE A O 1
ATOM 1479 N N . VAL A 1 180 ? 56.697 21.141 -57.928 1.00 45.00 180 VAL A N 1
ATOM 1480 C CA . VAL A 1 180 ? 55.427 20.535 -57.518 1.00 45.00 180 VAL A CA 1
ATOM 1481 C C . VAL A 1 180 ? 54.995 19.710 -58.726 1.00 45.00 180 VAL A C 1
ATOM 1483 O O . VAL A 1 180 ? 54.590 20.284 -59.733 1.00 45.00 180 VAL A O 1
ATOM 1486 N N . SER A 1 181 ? 55.236 18.398 -58.700 1.00 46.12 181 SER A N 1
ATOM 1487 C CA . SER A 1 181 ? 54.930 17.533 -59.839 1.00 46.12 181 SER A CA 1
ATOM 1488 C C . SER A 1 181 ? 53.426 17.557 -60.124 1.00 46.12 181 SER A C 1
ATOM 1490 O O . SER A 1 181 ? 52.623 17.723 -59.203 1.00 46.12 181 SER A O 1
ATOM 1492 N N . ASP A 1 182 ? 53.037 17.346 -61.386 1.00 47.69 182 ASP A N 1
ATOM 1493 C CA . ASP A 1 182 ? 51.634 17.170 -61.804 1.00 47.69 182 ASP A CA 1
ATOM 1494 C C . ASP A 1 182 ? 50.910 16.063 -60.999 1.00 47.69 182 ASP A C 1
ATOM 1496 O O . ASP A 1 182 ? 49.680 16.022 -60.920 1.00 47.69 182 ASP A O 1
ATOM 1500 N N . GLU A 1 183 ? 51.673 15.190 -60.336 1.00 48.09 183 GLU A N 1
ATOM 1501 C CA . GLU A 1 183 ? 51.197 14.150 -59.426 1.00 48.09 183 GLU A CA 1
ATOM 1502 C C . GLU A 1 183 ? 50.687 14.726 -58.090 1.00 48.09 183 GLU A C 1
ATOM 1504 O O . GLU A 1 183 ? 49.683 14.233 -57.572 1.00 48.09 183 GLU A O 1
ATOM 1509 N N . LEU A 1 184 ? 51.278 15.803 -57.548 1.00 47.28 184 LEU A N 1
ATOM 1510 C CA . LEU A 1 184 ? 50.827 16.436 -56.293 1.00 47.28 184 LEU A CA 1
ATOM 1511 C C . LEU A 1 184 ? 49.428 17.062 -56.440 1.00 47.28 184 LEU A C 1
ATOM 1513 O O . LEU A 1 184 ? 48.598 16.981 -55.528 1.00 47.28 184 LEU A O 1
ATOM 1517 N N . THR A 1 185 ? 49.145 17.624 -57.617 1.00 51.47 185 THR A N 1
ATOM 1518 C CA . THR A 1 185 ? 47.839 18.171 -58.020 1.00 51.47 185 THR A CA 1
ATOM 1519 C C . THR A 1 185 ? 46.758 17.089 -58.120 1.00 51.47 185 THR A C 1
ATOM 1521 O O . THR A 1 185 ? 45.580 17.386 -57.924 1.00 51.47 185 THR A O 1
ATOM 1524 N N . SER A 1 186 ? 47.139 15.827 -58.362 1.00 57.69 186 SER A N 1
ATOM 1525 C CA . SER A 1 186 ? 46.217 14.681 -58.426 1.00 57.69 186 SER A CA 1
ATOM 1526 C C . SER A 1 186 ? 45.897 14.056 -57.056 1.00 57.69 186 SER A C 1
ATOM 1528 O O . SER A 1 186 ? 44.807 13.519 -56.860 1.00 57.69 186 SER A O 1
ATOM 1530 N N . VAL A 1 187 ? 46.809 14.163 -56.080 1.00 60.31 187 VAL A N 1
ATOM 1531 C CA . VAL A 1 187 ? 46.686 13.535 -54.746 1.00 60.31 187 VAL A CA 1
ATOM 1532 C C . VAL A 1 187 ? 45.841 14.370 -53.780 1.00 60.31 187 VAL A C 1
ATOM 1534 O O . VAL A 1 187 ? 45.065 13.823 -52.995 1.00 60.31 187 VAL A O 1
ATOM 1537 N N . LYS A 1 188 ? 45.941 15.703 -53.850 1.00 66.31 188 LYS A N 1
ATOM 1538 C CA . LYS A 1 188 ? 45.170 16.628 -53.004 1.00 66.31 188 LYS A CA 1
ATOM 1539 C C . LYS A 1 188 ? 43.646 16.384 -53.024 1.00 66.31 188 LYS A C 1
ATOM 1541 O O . LYS A 1 188 ? 43.090 16.250 -51.934 1.00 66.31 188 LYS A O 1
ATOM 1546 N N . PRO A 1 189 ? 42.956 16.274 -54.180 1.00 70.81 189 PRO A N 1
ATOM 1547 C CA . PRO A 1 189 ? 41.506 16.053 -54.198 1.00 70.81 189 PRO A CA 1
ATOM 1548 C C . PRO A 1 189 ? 41.090 14.719 -53.557 1.00 70.81 189 PRO A C 1
ATOM 1550 O O . PRO A 1 189 ? 40.046 14.657 -52.912 1.00 70.81 189 PRO A O 1
ATOM 1553 N N . VAL A 1 190 ? 41.924 13.675 -53.655 1.00 68.94 190 VAL A N 1
ATOM 1554 C CA . VAL A 1 190 ? 41.680 12.372 -53.008 1.00 68.94 190 VAL A CA 1
ATOM 1555 C C . VAL A 1 190 ? 41.766 12.496 -51.480 1.00 68.94 190 VAL A C 1
ATOM 1557 O O . VAL A 1 190 ? 40.870 12.045 -50.768 1.00 68.94 190 VAL A O 1
ATOM 1560 N N . CYS A 1 191 ? 42.800 13.173 -50.973 1.00 63.91 191 CYS A N 1
ATOM 1561 C CA . CYS A 1 191 ? 42.967 13.462 -49.544 1.00 63.91 191 CYS A CA 1
ATOM 1562 C C . CYS A 1 191 ? 41.862 14.389 -48.994 1.00 63.91 191 CYS A C 1
ATOM 1564 O O . CYS A 1 191 ? 41.399 14.225 -47.863 1.00 63.91 191 CYS A O 1
ATOM 1566 N N . GLU A 1 192 ? 41.418 15.374 -49.781 1.00 68.50 192 GLU A N 1
ATOM 1567 C CA . GLU A 1 192 ? 40.311 16.264 -49.414 1.00 68.50 192 GLU A CA 1
ATOM 1568 C C . GLU A 1 192 ? 38.972 15.522 -49.317 1.00 68.50 192 GLU A C 1
ATOM 1570 O O . GLU A 1 192 ? 38.183 15.801 -48.409 1.00 68.50 192 GLU A O 1
ATOM 1575 N N . GLU A 1 193 ? 38.708 14.573 -50.217 1.00 75.31 193 GLU A N 1
ATOM 1576 C CA . GLU A 1 193 ? 37.496 13.752 -50.195 1.00 75.31 193 GLU A CA 1
ATOM 1577 C C . GLU A 1 193 ? 37.470 12.779 -49.001 1.00 75.31 193 GLU A C 1
ATOM 1579 O O . GLU A 1 193 ? 36.434 12.636 -48.339 1.00 75.31 193 GLU A O 1
ATOM 1584 N N . GLU A 1 194 ? 38.615 12.182 -48.652 1.00 68.81 194 GLU A N 1
ATOM 1585 C CA . GLU A 1 194 ? 38.769 11.331 -47.464 1.00 68.81 194 GLU A CA 1
ATOM 1586 C C . GLU A 1 194 ? 38.519 12.128 -46.173 1.00 68.81 194 GLU A C 1
ATOM 1588 O O . GLU A 1 194 ? 37.637 11.780 -45.382 1.00 68.81 194 GLU A O 1
ATOM 1593 N N . LEU A 1 195 ? 39.191 13.274 -46.000 1.00 68.94 195 LEU A N 1
ATOM 1594 C CA . LEU A 1 195 ? 38.966 14.147 -44.842 1.00 68.94 195 LEU A CA 1
ATOM 1595 C C . LEU A 1 195 ? 37.538 14.688 -44.783 1.00 68.94 195 LEU A C 1
ATOM 1597 O O . LEU A 1 195 ? 36.999 14.883 -43.695 1.00 68.94 195 LEU A O 1
ATOM 1601 N N . ARG A 1 196 ? 36.894 14.930 -45.929 1.00 77.31 196 ARG A N 1
ATOM 1602 C CA . ARG A 1 196 ? 35.483 15.332 -45.975 1.00 77.31 196 ARG A CA 1
ATOM 1603 C C . ARG A 1 196 ? 34.561 14.222 -45.473 1.00 77.31 196 ARG A C 1
ATOM 1605 O O . ARG A 1 196 ? 33.560 14.532 -44.827 1.00 77.31 196 ARG A O 1
ATOM 1612 N N . THR A 1 197 ? 34.875 12.965 -45.769 1.00 75.31 197 THR A N 1
ATOM 1613 C CA . THR A 1 197 ? 34.103 11.801 -45.313 1.00 75.31 197 THR A CA 1
ATOM 1614 C C . THR A 1 197 ? 34.262 11.597 -43.808 1.00 75.31 197 THR A C 1
ATOM 1616 O O . THR A 1 197 ? 33.260 11.514 -43.098 1.00 75.31 197 THR A O 1
ATOM 1619 N N . GLU A 1 198 ? 35.495 11.647 -43.302 1.00 69.81 198 GLU A N 1
ATOM 1620 C CA . GLU A 1 198 ? 35.790 11.579 -41.863 1.00 69.81 198 GLU A CA 1
ATOM 1621 C C . GLU A 1 198 ? 35.150 12.732 -41.083 1.00 69.81 198 GLU A C 1
ATOM 1623 O O . GLU A 1 198 ? 34.534 12.534 -40.035 1.00 69.81 198 GLU A O 1
ATOM 1628 N N . LEU A 1 199 ? 35.220 13.954 -41.619 1.00 75.94 199 LEU A N 1
ATOM 1629 C CA . LEU A 1 199 ? 34.601 15.121 -40.997 1.00 75.94 199 LEU A CA 1
ATOM 1630 C C . LEU A 1 199 ? 33.082 14.955 -40.865 1.00 75.94 199 LEU A C 1
ATOM 1632 O O . LEU A 1 199 ? 32.530 15.278 -39.814 1.00 75.94 199 LEU A O 1
ATOM 1636 N N . LYS A 1 200 ? 32.405 14.436 -41.900 1.00 79.06 200 LYS A N 1
ATOM 1637 C CA . LYS A 1 200 ? 30.961 14.154 -41.843 1.00 79.06 200 LYS A CA 1
ATOM 1638 C C . LYS A 1 200 ? 30.631 13.141 -40.750 1.00 79.06 200 LYS A C 1
ATOM 1640 O O . LYS A 1 200 ? 29.691 13.364 -39.991 1.00 79.06 200 LYS A O 1
ATOM 1645 N N . LEU A 1 201 ? 31.418 12.072 -40.637 1.00 76.19 201 LEU A N 1
ATOM 1646 C CA . LEU A 1 201 ? 31.228 11.054 -39.607 1.00 76.19 201 LEU A CA 1
ATOM 1647 C C . LEU A 1 201 ? 31.401 11.633 -38.194 1.00 76.19 201 LEU A C 1
ATOM 1649 O O . LEU A 1 201 ? 30.581 11.386 -37.309 1.00 76.19 201 LEU A O 1
ATOM 1653 N N . LEU A 1 202 ? 32.440 12.445 -37.976 1.00 76.25 202 LEU A N 1
ATOM 1654 C CA . LEU A 1 202 ? 32.663 13.118 -36.695 1.00 76.25 202 LEU A CA 1
ATOM 1655 C C . LEU A 1 202 ? 31.535 14.110 -36.370 1.00 76.25 202 LEU A C 1
ATOM 1657 O O . LEU A 1 202 ? 31.111 14.193 -35.218 1.00 76.25 202 LEU A O 1
ATOM 1661 N N . GLN A 1 203 ? 31.016 14.833 -37.368 1.00 81.69 203 GLN A N 1
ATOM 1662 C CA . GLN A 1 203 ? 29.861 15.724 -37.212 1.00 81.69 203 GLN A CA 1
ATOM 1663 C C . GLN A 1 203 ? 28.583 14.952 -36.839 1.00 81.69 203 GLN A C 1
ATOM 1665 O O . GLN A 1 203 ? 27.827 15.408 -35.978 1.00 81.69 203 GLN A O 1
ATOM 1670 N N . GLU A 1 204 ? 28.354 13.776 -37.425 1.00 81.19 204 GLU A N 1
ATOM 1671 C CA . GLU A 1 204 ? 27.238 12.892 -37.072 1.00 81.19 204 GLU A CA 1
ATOM 1672 C C . GLU A 1 204 ? 27.382 12.335 -35.648 1.00 81.19 204 GLU A C 1
ATOM 1674 O O . GLU A 1 204 ? 26.449 12.439 -34.850 1.00 81.19 204 GLU A O 1
ATOM 1679 N N . LYS A 1 205 ? 28.578 11.862 -35.271 1.00 78.00 205 LYS A N 1
ATOM 1680 C CA . LYS A 1 205 ? 28.888 11.443 -33.893 1.00 78.00 205 LYS A CA 1
ATOM 1681 C C . LYS A 1 205 ? 28.663 12.582 -32.893 1.00 78.00 205 LYS A C 1
ATOM 1683 O O . LYS A 1 205 ? 28.060 12.369 -31.843 1.00 78.00 205 LYS A O 1
ATOM 1688 N N . LEU A 1 206 ? 29.082 13.805 -33.231 1.00 81.50 206 LEU A N 1
ATOM 1689 C CA . LEU A 1 206 ? 28.871 14.987 -32.392 1.00 81.50 206 LEU A CA 1
ATOM 1690 C C . LEU A 1 206 ? 27.383 15.293 -32.210 1.00 81.50 206 LEU A C 1
ATOM 1692 O O . LEU A 1 206 ? 26.967 15.666 -31.113 1.00 81.50 206 LEU A O 1
ATOM 1696 N N . LYS A 1 207 ? 26.581 15.138 -33.267 1.00 84.25 207 LYS A N 1
ATOM 1697 C CA . LYS A 1 207 ? 25.127 15.287 -33.190 1.00 84.25 207 LYS A CA 1
ATOM 1698 C C . LYS A 1 207 ? 24.522 14.249 -32.242 1.00 84.25 207 LYS A C 1
ATOM 1700 O O . LYS A 1 207 ? 23.832 14.641 -31.308 1.00 84.25 207 LYS A O 1
ATOM 1705 N N . ILE A 1 208 ? 24.868 12.969 -32.404 1.00 80.75 208 ILE A N 1
ATOM 1706 C CA . ILE A 1 208 ? 24.412 11.882 -31.519 1.00 80.75 208 ILE A CA 1
ATOM 1707 C C . ILE A 1 208 ? 24.777 12.174 -30.060 1.00 80.75 208 ILE A C 1
ATOM 1709 O O . ILE A 1 208 ? 23.946 12.015 -29.171 1.00 80.75 208 ILE A O 1
ATOM 1713 N N . PHE A 1 209 ? 25.998 12.647 -29.796 1.00 80.81 209 PHE A N 1
ATOM 1714 C CA . PHE A 1 209 ? 26.436 12.968 -28.436 1.00 80.81 209 PHE A CA 1
ATOM 1715 C C . PHE A 1 209 ? 25.642 14.135 -27.839 1.00 80.81 209 PHE A C 1
ATOM 1717 O O . PHE A 1 209 ? 25.268 14.088 -26.668 1.00 80.81 209 PHE A O 1
ATOM 1724 N N . LYS A 1 210 ? 25.352 15.176 -28.630 1.00 85.62 210 LYS A N 1
ATOM 1725 C CA . LYS A 1 210 ? 24.515 16.304 -28.194 1.00 85.62 210 LYS A CA 1
ATOM 1726 C C . LYS A 1 210 ? 23.084 15.864 -27.884 1.00 85.62 210 LYS A C 1
ATOM 1728 O O . LYS A 1 210 ? 22.556 16.266 -26.849 1.00 85.62 210 LYS A O 1
ATOM 1733 N N . ASP A 1 211 ? 22.497 15.025 -28.733 1.00 82.88 211 ASP A N 1
ATOM 1734 C CA . ASP A 1 211 ? 21.148 14.483 -28.539 1.00 82.88 211 ASP A CA 1
ATOM 1735 C C . ASP A 1 211 ? 21.096 13.577 -27.293 1.00 82.88 211 ASP A C 1
ATOM 1737 O O . ASP A 1 211 ? 20.208 13.720 -26.452 1.00 82.88 211 ASP A O 1
ATOM 1741 N N . CYS A 1 212 ? 22.107 12.722 -27.102 1.00 82.81 212 CYS A N 1
ATOM 1742 C CA . CYS A 1 212 ? 22.263 11.885 -25.911 1.00 82.81 212 CYS A CA 1
ATOM 1743 C C . CYS A 1 212 ? 22.385 12.729 -24.633 1.00 82.81 212 CYS A C 1
ATOM 1745 O O . CYS A 1 212 ? 21.670 12.498 -23.660 1.00 82.81 212 CYS A O 1
ATOM 1747 N N . LYS A 1 213 ? 23.217 13.780 -24.659 1.00 85.19 213 LYS A N 1
ATOM 1748 C CA . LYS A 1 213 ? 23.363 14.717 -23.537 1.00 85.19 213 LYS A CA 1
ATOM 1749 C C . LYS A 1 213 ? 22.041 15.408 -23.204 1.00 85.19 213 LYS A C 1
ATOM 1751 O O . LYS A 1 213 ? 21.732 15.585 -22.028 1.00 85.19 213 LYS A O 1
ATOM 1756 N N . LEU A 1 214 ? 21.265 15.819 -24.209 1.00 89.56 214 LEU A N 1
ATOM 1757 C CA . LEU A 1 214 ? 19.944 16.405 -23.986 1.00 89.56 214 LEU A CA 1
ATOM 1758 C C . LEU A 1 214 ? 19.007 15.407 -23.292 1.00 89.56 214 LEU A C 1
ATOM 1760 O O . LEU A 1 214 ? 18.389 15.777 -22.295 1.00 89.56 214 LEU A O 1
ATOM 1764 N N . ASN A 1 215 ? 18.954 14.158 -23.764 1.00 84.88 215 ASN A N 1
ATOM 1765 C CA . ASN A 1 215 ? 18.148 13.109 -23.136 1.00 84.88 215 ASN A CA 1
ATOM 1766 C C . ASN A 1 215 ? 18.588 12.844 -21.688 1.00 84.88 215 ASN A C 1
ATOM 1768 O O . ASN A 1 215 ? 17.754 12.824 -20.796 1.00 84.88 215 ASN A O 1
ATOM 1772 N N . TRP A 1 216 ? 19.890 12.731 -21.415 1.00 87.50 216 TRP A N 1
ATOM 1773 C CA . TRP A 1 216 ? 20.404 12.519 -20.055 1.00 87.50 216 TRP A CA 1
ATOM 1774 C C . TRP A 1 216 ? 20.092 13.676 -19.105 1.00 87.50 216 TRP A C 1
ATOM 1776 O O . TRP A 1 216 ? 19.717 13.435 -17.962 1.00 87.50 216 TRP A O 1
ATOM 1786 N N . ASN A 1 217 ? 20.165 14.927 -19.573 1.00 90.44 217 ASN A N 1
ATOM 1787 C CA . ASN A 1 217 ? 19.716 16.074 -18.778 1.00 90.44 217 ASN A CA 1
ATOM 1788 C C . ASN A 1 217 ? 18.217 15.981 -18.446 1.00 90.44 217 ASN A C 1
ATOM 1790 O O . ASN A 1 217 ? 17.816 16.276 -17.323 1.00 90.44 217 ASN A O 1
ATOM 1794 N N . GLN A 1 218 ? 17.388 15.552 -19.405 1.00 90.06 218 GLN A N 1
ATOM 1795 C CA . GLN A 1 218 ? 15.961 15.319 -19.165 1.00 90.06 218 GLN A CA 1
ATOM 1796 C C . GLN A 1 218 ? 15.737 14.164 -18.182 1.00 90.06 218 GLN A C 1
ATOM 1798 O O . GLN A 1 218 ? 14.880 14.275 -17.309 1.00 90.06 218 GLN A O 1
ATOM 1803 N N . THR A 1 219 ? 16.523 13.089 -18.274 1.00 88.19 219 THR A N 1
ATOM 1804 C CA . THR A 1 219 ? 16.487 11.969 -17.326 1.00 88.19 219 THR A CA 1
ATOM 1805 C C . THR A 1 219 ? 16.884 12.405 -15.920 1.00 88.19 219 THR A C 1
ATOM 1807 O O . THR A 1 219 ? 16.211 12.020 -14.972 1.00 88.19 219 THR A O 1
ATOM 1810 N N . ALA A 1 220 ? 17.916 13.239 -15.772 1.00 90.81 220 ALA A N 1
ATOM 1811 C CA . ALA A 1 220 ? 18.338 13.778 -14.479 1.00 90.81 220 ALA A CA 1
ATOM 1812 C C . ALA A 1 220 ? 17.209 14.561 -13.790 1.00 90.81 220 ALA A C 1
ATOM 1814 O O . ALA A 1 220 ? 16.912 14.327 -12.621 1.00 90.81 220 ALA A O 1
ATOM 1815 N N . GLU A 1 221 ? 16.536 15.445 -14.531 1.00 93.50 221 GLU A N 1
ATOM 1816 C CA . GLU A 1 221 ? 15.388 16.191 -14.005 1.00 93.50 221 GLU A CA 1
ATOM 1817 C C . GLU A 1 221 ? 14.208 15.260 -13.692 1.00 93.50 221 GLU A C 1
ATOM 1819 O O . GLU A 1 221 ? 13.544 15.395 -12.663 1.00 93.50 221 GLU A O 1
ATOM 1824 N N . HIS A 1 222 ? 13.965 14.268 -14.551 1.00 91.12 222 HIS A N 1
ATOM 1825 C CA . HIS A 1 222 ? 12.889 13.307 -14.353 1.00 91.12 222 HIS A CA 1
ATOM 1826 C C . HIS A 1 222 ? 13.091 12.436 -13.109 1.00 91.12 222 HIS A C 1
ATOM 1828 O O . HIS A 1 222 ? 12.118 12.218 -12.396 1.00 91.12 222 HIS A O 1
ATOM 1834 N N . ILE A 1 223 ? 14.320 11.991 -12.812 1.00 90.00 223 ILE A N 1
ATOM 1835 C CA . ILE A 1 223 ? 14.648 11.226 -11.594 1.00 90.00 223 ILE A CA 1
ATOM 1836 C C . ILE A 1 223 ? 14.190 11.993 -10.352 1.00 90.00 223 ILE A C 1
ATOM 1838 O O . ILE A 1 223 ? 13.509 11.432 -9.496 1.00 90.00 223 ILE A O 1
ATOM 1842 N N . LYS A 1 224 ? 14.494 13.292 -10.290 1.00 94.75 224 LYS A N 1
ATOM 1843 C CA . LYS A 1 224 ? 14.110 14.153 -9.169 1.00 94.75 224 LYS A CA 1
ATOM 1844 C C . LYS A 1 224 ? 12.595 14.313 -9.055 1.00 94.75 224 LYS A C 1
ATOM 1846 O O . LYS A 1 224 ? 12.031 14.169 -7.972 1.00 94.75 224 LYS A O 1
ATOM 1851 N N . ILE A 1 225 ? 11.917 14.599 -10.168 1.00 94.19 225 ILE A N 1
ATOM 1852 C CA . ILE A 1 225 ? 10.453 14.743 -10.185 1.00 94.19 225 ILE A CA 1
ATOM 1853 C C . ILE A 1 225 ? 9.778 13.430 -9.770 1.00 94.19 225 ILE A C 1
ATOM 1855 O O . ILE A 1 225 ? 8.857 13.449 -8.955 1.00 94.19 225 ILE A O 1
ATOM 1859 N N . GLN A 1 226 ? 10.248 12.301 -10.302 1.00 92.62 226 GLN A N 1
ATOM 1860 C CA . GLN A 1 226 ? 9.724 10.976 -9.994 1.00 92.62 226 GLN A CA 1
ATOM 1861 C C . GLN A 1 226 ? 9.931 10.638 -8.514 1.00 92.62 226 GLN A C 1
ATOM 1863 O O . GLN A 1 226 ? 8.974 10.241 -7.860 1.00 92.62 226 GLN A O 1
ATOM 1868 N N . ALA A 1 227 ? 11.119 10.876 -7.950 1.00 95.38 227 ALA A N 1
ATOM 1869 C CA . ALA A 1 227 ? 11.384 10.661 -6.526 1.00 95.38 227 ALA A CA 1
ATOM 1870 C C . ALA A 1 227 ? 10.454 11.501 -5.633 1.00 95.38 227 ALA A C 1
ATOM 1872 O O . ALA A 1 227 ? 9.845 10.978 -4.702 1.00 95.38 227 ALA A O 1
ATOM 1873 N N . GLN A 1 228 ? 10.252 12.781 -5.958 1.00 96.06 228 GLN A N 1
ATOM 1874 C CA . GLN A 1 228 ? 9.339 13.653 -5.211 1.00 96.06 228 GLN A CA 1
ATOM 1875 C C . GLN A 1 228 ? 7.874 13.206 -5.298 1.00 96.06 228 GLN A C 1
ATOM 1877 O O . GLN A 1 228 ? 7.136 13.299 -4.314 1.00 96.06 228 GLN A O 1
ATOM 1882 N N . GLN A 1 229 ? 7.436 12.749 -6.472 1.00 94.19 229 GLN A N 1
ATOM 1883 C CA . GLN A 1 229 ? 6.087 12.219 -6.673 1.00 94.19 229 GLN A CA 1
ATOM 1884 C C . GLN A 1 229 ? 5.886 10.917 -5.894 1.00 94.19 229 GLN A C 1
ATOM 1886 O O . GLN A 1 229 ? 4.901 10.804 -5.167 1.00 94.19 229 GLN A O 1
ATOM 1891 N N . THR A 1 230 ? 6.841 9.989 -5.967 1.00 94.12 230 THR A N 1
ATOM 1892 C CA . THR A 1 230 ? 6.815 8.733 -5.210 1.00 94.12 230 THR A CA 1
ATOM 1893 C C . THR A 1 230 ? 6.842 8.991 -3.701 1.00 94.12 230 THR A C 1
ATOM 1895 O O . THR A 1 230 ? 6.048 8.400 -2.976 1.00 94.12 230 THR A O 1
ATOM 1898 N N . GLU A 1 231 ? 7.672 9.920 -3.205 1.00 96.81 231 GLU A N 1
ATOM 1899 C CA . GLU A 1 231 ? 7.694 10.291 -1.779 1.00 96.81 231 GLU A CA 1
ATOM 1900 C C . GLU A 1 231 ? 6.324 10.815 -1.325 1.00 96.81 231 GLU A C 1
ATOM 1902 O O . GLU A 1 231 ? 5.831 10.436 -0.262 1.00 96.81 231 GLU A O 1
ATOM 1907 N N . ARG A 1 232 ? 5.681 11.662 -2.141 1.00 96.50 232 ARG A N 1
ATOM 1908 C CA . ARG A 1 232 ? 4.330 12.160 -1.857 1.00 96.50 232 ARG A CA 1
ATOM 1909 C C . ARG A 1 232 ? 3.310 11.024 -1.812 1.00 96.50 232 ARG A C 1
ATOM 1911 O O . ARG A 1 232 ? 2.526 10.973 -0.873 1.00 96.50 232 ARG A O 1
ATOM 1918 N N . GLN A 1 233 ? 3.335 10.116 -2.785 1.00 92.75 233 GLN A N 1
ATOM 1919 C CA . GLN A 1 233 ? 2.418 8.977 -2.823 1.00 92.75 233 GLN A CA 1
ATOM 1920 C C . GLN A 1 233 ? 2.611 8.058 -1.611 1.00 92.75 233 GLN A C 1
ATOM 1922 O O . GLN A 1 233 ? 1.622 7.646 -1.011 1.00 92.75 233 GLN A O 1
ATOM 1927 N N . ILE A 1 234 ? 3.856 7.788 -1.198 1.00 92.81 234 ILE A N 1
ATOM 1928 C CA . ILE A 1 234 ? 4.154 7.030 0.028 1.00 92.81 234 ILE A CA 1
ATOM 1929 C C . ILE A 1 234 ? 3.496 7.715 1.232 1.00 92.81 234 ILE A C 1
ATOM 1931 O O . ILE A 1 234 ? 2.698 7.084 1.923 1.00 92.81 234 ILE A O 1
ATOM 1935 N N . LYS A 1 235 ? 3.749 9.014 1.430 1.00 96.75 235 LYS A N 1
ATOM 1936 C CA . LYS A 1 235 ? 3.155 9.807 2.521 1.00 96.75 235 LYS A CA 1
ATOM 1937 C C . LYS A 1 235 ? 1.630 9.743 2.531 1.00 96.75 235 LYS A C 1
ATOM 1939 O O . LYS A 1 235 ? 1.023 9.522 3.572 1.00 96.75 235 LYS A O 1
ATOM 1944 N N . GLU A 1 236 ? 1.001 9.894 1.368 1.00 94.81 236 GLU A N 1
ATOM 1945 C CA . GLU A 1 236 ? -0.456 9.829 1.234 1.00 94.81 236 GLU A CA 1
ATOM 1946 C C . GLU A 1 236 ? -1.023 8.447 1.597 1.00 94.81 236 GLU A C 1
ATOM 1948 O O . GLU A 1 236 ? -2.103 8.370 2.184 1.00 94.81 236 GLU A O 1
ATOM 1953 N N . GLN A 1 237 ? -0.324 7.350 1.279 1.00 91.38 237 GLN A N 1
ATOM 1954 C CA . GLN A 1 237 ? -0.760 6.012 1.696 1.00 91.38 237 GLN A CA 1
ATOM 1955 C C . GLN A 1 237 ? -0.608 5.810 3.207 1.00 91.38 237 GLN A C 1
ATOM 1957 O O . GLN A 1 237 ? -1.542 5.322 3.840 1.00 91.38 237 GLN A O 1
ATOM 1962 N N . PHE A 1 238 ? 0.516 6.221 3.802 1.00 94.56 238 PHE A N 1
ATOM 1963 C CA . PHE A 1 238 ? 0.722 6.120 5.253 1.00 94.56 238 PHE A CA 1
ATOM 1964 C C . PHE A 1 238 ? -0.261 6.991 6.042 1.00 94.56 238 PHE A C 1
ATOM 1966 O O . PHE A 1 238 ? -0.784 6.549 7.066 1.00 94.56 238 PHE A O 1
ATOM 1973 N N . GLU A 1 239 ? -0.616 8.168 5.528 1.00 96.25 239 GLU A N 1
ATOM 1974 C CA . GLU A 1 239 ? -1.614 9.028 6.163 1.00 96.25 239 GLU A CA 1
ATOM 1975 C C . GLU A 1 239 ? -3.008 8.384 6.190 1.00 96.25 239 GLU A C 1
ATOM 1977 O O . GLU A 1 239 ? -3.715 8.494 7.192 1.00 96.25 239 GLU A O 1
ATOM 1982 N N . LYS A 1 240 ? -3.397 7.632 5.149 1.00 93.50 240 LYS A N 1
ATOM 1983 C CA . LYS A 1 240 ? -4.648 6.847 5.175 1.00 93.50 240 LYS A CA 1
ATOM 1984 C C . LYS A 1 240 ? -4.630 5.792 6.281 1.00 93.50 240 LYS A C 1
ATOM 1986 O O . LYS A 1 240 ? -5.643 5.600 6.951 1.00 93.50 240 LYS A O 1
ATOM 1991 N N . LEU A 1 241 ? -3.489 5.134 6.501 1.00 94.44 241 LEU A N 1
ATOM 1992 C CA . LEU A 1 241 ? -3.339 4.155 7.582 1.00 94.44 241 LEU A CA 1
ATOM 1993 C C . LEU A 1 241 ? -3.388 4.827 8.959 1.00 94.44 241 LEU A C 1
ATOM 1995 O O . LEU A 1 241 ? -4.032 4.318 9.874 1.00 94.44 241 LEU A O 1
ATOM 1999 N N . HIS A 1 242 ? -2.763 5.995 9.109 1.00 96.75 242 HIS A N 1
ATOM 2000 C CA . HIS A 1 242 ? -2.870 6.789 10.327 1.00 96.75 242 HIS A CA 1
ATOM 2001 C C . HIS A 1 242 ? -4.300 7.258 10.595 1.00 96.75 242 HIS A C 1
ATOM 2003 O O . HIS A 1 242 ? -4.746 7.197 11.738 1.00 96.75 242 HIS A O 1
ATOM 2009 N N . GLN A 1 243 ? -5.032 7.691 9.568 1.00 96.81 243 GLN A N 1
ATOM 2010 C CA . GLN A 1 243 ? -6.433 8.069 9.717 1.00 96.81 243 GLN A CA 1
ATOM 2011 C C . GLN A 1 243 ? -7.279 6.885 10.192 1.00 96.81 243 GLN A C 1
ATOM 2013 O O . GLN A 1 243 ? -8.013 7.031 11.165 1.00 96.81 243 GLN A O 1
ATOM 2018 N N . PHE A 1 244 ? -7.095 5.704 9.595 1.00 96.06 244 PHE A N 1
ATOM 2019 C CA . PHE A 1 244 ? -7.756 4.477 10.041 1.00 96.06 244 PHE A CA 1
ATOM 2020 C C . PHE A 1 244 ? -7.493 4.176 11.526 1.00 96.06 244 PHE A C 1
ATOM 2022 O O . PHE A 1 244 ? -8.426 3.871 12.268 1.00 96.06 244 PHE A O 1
ATOM 2029 N N . LEU A 1 245 ? -6.241 4.297 11.985 1.00 96.69 245 LEU A N 1
ATOM 2030 C CA . LEU A 1 245 ? -5.906 4.074 13.395 1.00 96.69 245 LEU A CA 1
ATOM 2031 C C . LEU A 1 245 ? -6.580 5.089 14.324 1.00 96.69 245 LEU A C 1
ATOM 2033 O O . LEU A 1 245 ? -7.102 4.682 15.359 1.00 96.69 245 LEU A O 1
ATOM 2037 N N . ARG A 1 246 ? -6.621 6.376 13.950 1.00 98.00 246 ARG A N 1
ATOM 2038 C CA . ARG A 1 246 ? -7.322 7.411 14.730 1.00 98.00 246 ARG A CA 1
ATOM 2039 C C . ARG A 1 246 ? -8.819 7.127 14.830 1.00 98.00 246 ARG A C 1
ATOM 2041 O O . ARG A 1 246 ? -9.400 7.288 15.902 1.00 98.00 246 ARG A O 1
ATOM 2048 N N . ASP A 1 247 ? -9.434 6.686 13.735 1.00 96.62 247 ASP A N 1
ATOM 2049 C CA . ASP A 1 247 ? -10.861 6.363 13.697 1.00 96.62 247 ASP A CA 1
ATOM 2050 C C . ASP A 1 247 ? -11.174 5.139 14.577 1.00 96.62 247 ASP A C 1
ATOM 2052 O O . ASP A 1 247 ? -12.090 5.177 15.400 1.00 96.62 247 ASP A O 1
ATOM 2056 N N . GLU A 1 248 ? -10.376 4.070 14.481 1.00 95.88 248 GLU A N 1
ATOM 2057 C CA . GLU A 1 248 ? -10.535 2.875 15.320 1.00 95.88 248 GLU A CA 1
ATOM 2058 C C . GLU A 1 248 ? -10.246 3.143 16.807 1.00 95.88 248 GLU A C 1
ATOM 2060 O O . GLU A 1 248 ? -10.933 2.596 17.678 1.00 95.88 248 GLU A O 1
ATOM 2065 N N . GLU A 1 249 ? -9.273 4.005 17.117 1.00 97.62 249 GLU A N 1
ATOM 2066 C CA . GLU A 1 249 ? -9.013 4.472 18.479 1.00 97.62 249 GLU A CA 1
ATOM 2067 C C . GLU A 1 249 ? -10.232 5.214 19.029 1.00 97.62 249 GLU A C 1
ATOM 2069 O O . GLU A 1 249 ? -10.729 4.874 20.106 1.00 97.62 249 GLU A O 1
ATOM 2074 N N . ALA A 1 250 ? -10.759 6.183 18.276 1.00 97.94 250 ALA A N 1
ATOM 2075 C CA . ALA A 1 250 ? -11.915 6.975 18.677 1.00 97.94 250 ALA A CA 1
ATOM 2076 C C . ALA A 1 250 ? -13.148 6.098 18.935 1.00 97.94 250 ALA A C 1
ATOM 2078 O O . ALA A 1 250 ? -13.809 6.262 19.963 1.00 97.94 250 ALA A O 1
ATOM 2079 N N . VAL A 1 251 ? -13.421 5.121 18.061 1.00 96.25 251 VAL A N 1
ATOM 2080 C CA . VAL A 1 251 ? -14.508 4.144 18.247 1.00 96.25 251 VAL A CA 1
ATOM 2081 C C . VAL A 1 251 ? -14.311 3.344 19.535 1.00 96.25 251 VAL A C 1
ATOM 2083 O O . VAL A 1 251 ? -15.259 3.150 20.299 1.00 96.25 251 VAL A O 1
ATOM 2086 N N . ARG A 1 252 ? -13.081 2.897 19.817 1.00 96.19 252 ARG A N 1
ATOM 2087 C CA . ARG A 1 252 ? -12.785 2.116 21.024 1.00 96.19 252 ARG A CA 1
ATOM 2088 C C . ARG A 1 252 ? -12.927 2.943 22.301 1.00 96.19 252 ARG A C 1
ATOM 2090 O O . ARG A 1 252 ? -13.500 2.456 23.273 1.00 96.19 252 ARG A O 1
ATOM 2097 N N . ILE A 1 253 ? -12.430 4.179 22.298 1.00 98.00 253 ILE A N 1
ATOM 2098 C CA . ILE A 1 253 ? -12.564 5.104 23.429 1.00 98.00 253 ILE A CA 1
ATOM 2099 C C . ILE A 1 253 ? -14.032 5.463 23.666 1.00 98.00 253 ILE A C 1
ATOM 2101 O O . ILE A 1 253 ? -14.466 5.493 24.816 1.00 98.00 253 ILE A O 1
ATOM 2105 N N . ALA A 1 254 ? -14.817 5.687 22.609 1.00 98.19 254 ALA A N 1
ATOM 2106 C CA . ALA A 1 254 ? -16.238 5.984 22.747 1.00 98.19 254 ALA A CA 1
ATOM 2107 C C . ALA A 1 254 ? -16.997 4.823 23.408 1.00 98.19 254 ALA A C 1
ATOM 2109 O O . ALA A 1 254 ? -17.749 5.054 24.350 1.00 98.19 254 ALA A O 1
ATOM 2110 N N . ALA A 1 255 ? -16.732 3.580 22.989 1.00 97.44 255 ALA A N 1
ATOM 2111 C CA . ALA A 1 255 ? -17.344 2.392 23.588 1.00 97.44 255 ALA A CA 1
ATOM 2112 C C . ALA A 1 255 ? -16.984 2.219 25.077 1.00 97.44 255 ALA A C 1
ATOM 2114 O O . ALA A 1 255 ? -17.831 1.825 25.877 1.00 97.44 255 ALA A O 1
ATOM 2115 N N . LEU A 1 256 ? -15.742 2.527 25.469 1.00 98.25 256 LEU A N 1
ATOM 2116 C CA . LEU A 1 256 ? -15.325 2.510 26.876 1.00 98.25 256 LEU A CA 1
ATOM 2117 C C . LEU A 1 256 ? -16.043 3.587 27.701 1.00 98.25 256 LEU A C 1
ATOM 2119 O O . LEU A 1 256 ? -16.502 3.300 28.804 1.00 98.25 256 LEU A O 1
ATOM 2123 N N . ARG A 1 257 ? -16.154 4.810 27.171 1.00 97.75 257 ARG A N 1
ATOM 2124 C CA . ARG A 1 257 ? -16.847 5.918 27.848 1.00 97.75 257 ARG A CA 1
ATOM 2125 C C . ARG A 1 257 ? -18.342 5.665 27.988 1.00 97.75 257 ARG A C 1
ATOM 2127 O O . ARG A 1 257 ? -18.924 6.004 29.010 1.00 97.75 257 ARG A O 1
ATOM 2134 N N . GLU A 1 258 ? -18.958 5.049 26.984 1.00 97.94 258 GLU A N 1
ATOM 2135 C CA . GLU A 1 258 ? -20.354 4.627 27.064 1.00 97.94 258 GLU A CA 1
ATOM 2136 C C . GLU A 1 258 ? -20.555 3.584 28.172 1.00 97.94 258 GLU A C 1
ATOM 2138 O O . GLU A 1 258 ? -21.481 3.714 28.972 1.00 97.94 258 GLU A O 1
ATOM 2143 N N . GLU A 1 259 ? -19.666 2.591 28.281 1.00 97.69 259 GLU A N 1
ATOM 2144 C CA . GLU A 1 259 ? -19.722 1.631 29.387 1.00 97.69 259 GLU A CA 1
ATOM 2145 C C . GLU A 1 259 ? -19.525 2.322 30.745 1.00 97.69 259 GLU A C 1
ATOM 2147 O O . GLU A 1 259 ? -20.302 2.078 31.668 1.00 97.69 259 GLU A O 1
ATOM 2152 N N . GLU A 1 260 ? -18.524 3.198 30.880 1.00 97.56 260 GLU A N 1
ATOM 2153 C CA . GLU A 1 260 ? -18.278 3.960 32.111 1.00 97.56 260 GLU A CA 1
ATOM 2154 C C . GLU A 1 260 ? -19.521 4.735 32.554 1.00 97.56 260 GLU A C 1
ATOM 2156 O O . GLU A 1 260 ? -19.908 4.651 33.724 1.00 97.56 260 GLU A O 1
ATOM 2161 N N . GLU A 1 261 ? -20.160 5.456 31.632 1.00 97.25 261 GLU A N 1
ATOM 2162 C CA . GLU A 1 261 ? -21.357 6.247 31.911 1.00 97.25 261 GLU A CA 1
ATOM 2163 C C . GLU A 1 261 ? -22.513 5.345 32.353 1.00 97.25 261 GLU A C 1
ATOM 2165 O O . GLU A 1 261 ? -23.134 5.590 33.390 1.00 97.25 261 GLU A O 1
ATOM 2170 N N . GLN A 1 262 ? -22.752 4.240 31.638 1.00 96.19 262 GLN A N 1
ATOM 2171 C CA . GLN A 1 262 ? -23.792 3.271 31.991 1.00 96.19 262 GLN A CA 1
ATOM 2172 C C . GLN A 1 262 ? -23.574 2.681 33.395 1.00 96.19 262 GLN A C 1
ATOM 2174 O O . GLN A 1 262 ? -24.505 2.634 34.207 1.00 96.19 262 GLN A O 1
ATOM 2179 N N . LYS A 1 263 ? -22.347 2.249 33.721 1.00 95.25 263 LYS A N 1
ATOM 2180 C CA . LYS A 1 263 ? -22.020 1.679 35.041 1.00 95.25 263 LYS A CA 1
ATOM 2181 C C . LYS A 1 263 ? -22.091 2.728 36.151 1.00 95.25 263 LYS A C 1
ATOM 2183 O O . LYS A 1 263 ? -22.607 2.440 37.234 1.00 95.25 263 LYS A O 1
ATOM 2188 N N . SER A 1 264 ? -21.620 3.945 35.884 1.00 95.38 264 SER A N 1
ATOM 2189 C CA . SER A 1 264 ? -21.641 5.060 36.835 1.00 95.38 264 SER A CA 1
ATOM 2190 C C . SER A 1 264 ? -23.065 5.503 37.155 1.00 95.38 264 SER A C 1
ATOM 2192 O O . SER A 1 264 ? -23.407 5.664 38.329 1.00 95.38 264 SER A O 1
ATOM 2194 N N . GLN A 1 265 ? -23.916 5.636 36.136 1.00 95.25 265 GLN A N 1
ATOM 2195 C CA . GLN A 1 265 ? -25.317 6.009 36.298 1.00 95.25 265 GLN A CA 1
ATOM 2196 C C . GLN A 1 265 ? -26.096 4.936 37.070 1.00 95.25 265 GLN A C 1
ATOM 2198 O O . GLN A 1 265 ? -26.788 5.257 38.038 1.00 95.25 265 GLN A O 1
ATOM 2203 N N . MET A 1 266 ? -25.895 3.653 36.744 1.00 93.62 266 MET A N 1
ATOM 2204 C CA . MET A 1 266 ? -26.465 2.541 37.515 1.00 93.62 266 MET A CA 1
ATOM 2205 C C . MET A 1 266 ? -26.062 2.620 38.996 1.00 93.62 266 MET A C 1
ATOM 2207 O O . MET A 1 266 ? -26.887 2.420 39.894 1.00 93.62 266 MET A O 1
ATOM 2211 N N . MET A 1 267 ? -24.786 2.906 39.273 1.00 94.19 267 MET A N 1
ATOM 2212 C CA . MET A 1 267 ? -24.298 2.969 40.647 1.00 94.19 267 MET A CA 1
ATOM 2213 C C . MET A 1 267 ? -24.875 4.172 41.402 1.00 94.19 267 MET A C 1
ATOM 2215 O O . MET A 1 267 ? -25.276 4.045 42.562 1.00 94.19 267 MET A O 1
ATOM 2219 N N . LYS A 1 268 ? -24.992 5.322 40.733 1.00 94.62 268 LYS A N 1
ATOM 2220 C CA . LYS A 1 268 ? -25.622 6.527 41.276 1.00 94.62 268 LYS A CA 1
ATOM 2221 C C . LYS A 1 268 ? -27.071 6.265 41.693 1.00 94.62 268 LYS A C 1
ATOM 2223 O O . LYS A 1 268 ? -27.424 6.530 42.841 1.00 94.62 268 LYS A O 1
ATOM 2228 N N . GLU A 1 269 ? -27.875 5.661 40.822 1.00 93.88 269 GLU A N 1
ATOM 2229 C CA . GLU A 1 269 ? -29.281 5.340 41.107 1.00 93.88 269 GLU A CA 1
ATOM 2230 C C . GLU A 1 269 ? -29.431 4.369 42.288 1.00 93.88 269 GLU A C 1
ATOM 2232 O O . GLU A 1 269 ? -30.267 4.575 43.177 1.00 93.88 269 GLU A O 1
ATOM 2237 N N . LYS A 1 270 ? -28.579 3.334 42.353 1.00 92.62 270 LYS A N 1
ATOM 2238 C CA . LYS A 1 270 ? -28.544 2.393 43.483 1.00 92.62 270 LYS A CA 1
ATOM 2239 C C . LYS A 1 270 ? -28.183 3.094 44.799 1.00 92.62 270 LYS A C 1
ATOM 2241 O O . LYS A 1 270 ? -28.855 2.870 45.807 1.00 92.62 270 LYS A O 1
ATOM 2246 N N . ILE A 1 271 ? -27.178 3.974 44.803 1.00 93.94 271 ILE A N 1
ATOM 2247 C CA . ILE A 1 271 ? -26.775 4.748 45.992 1.00 93.94 271 ILE A CA 1
ATOM 2248 C C . ILE A 1 271 ? -27.879 5.718 46.432 1.00 93.94 271 ILE A C 1
ATOM 2250 O O . ILE A 1 271 ? -28.131 5.854 47.632 1.00 93.94 271 ILE A O 1
ATOM 2254 N N . GLU A 1 272 ? -28.550 6.393 45.499 1.00 95.06 272 GLU A N 1
ATOM 2255 C CA . GLU A 1 272 ? -29.656 7.313 45.794 1.00 95.06 272 GLU A CA 1
ATOM 2256 C C . GLU A 1 272 ? -30.864 6.574 46.381 1.00 95.06 272 GLU A C 1
ATOM 2258 O O . GLU A 1 272 ? -31.447 7.027 47.371 1.00 95.06 272 GLU A O 1
ATOM 2263 N N . LYS A 1 273 ? -31.214 5.403 45.833 1.00 93.94 273 LYS A N 1
ATOM 2264 C CA . LYS A 1 273 ? -32.245 4.522 46.403 1.00 93.94 273 LYS A CA 1
ATOM 2265 C C . LYS A 1 273 ? -31.878 4.090 47.824 1.00 93.94 273 LYS A C 1
ATOM 2267 O O . LYS A 1 273 ? -32.651 4.340 48.744 1.00 93.94 273 LYS A O 1
ATOM 2272 N N . LEU A 1 274 ? -30.671 3.557 48.027 1.00 93.88 274 LEU A N 1
ATOM 2273 C CA . LEU A 1 274 ? -30.213 3.122 49.349 1.00 93.88 274 LEU A CA 1
ATOM 2274 C C . LEU A 1 274 ? -30.143 4.288 50.347 1.00 93.88 274 LEU A C 1
ATOM 2276 O O . LEU A 1 274 ? -30.424 4.119 51.528 1.00 93.88 274 LEU A O 1
ATOM 2280 N N . SER A 1 275 ? -29.820 5.496 49.881 1.00 95.44 275 SER A N 1
ATOM 2281 C CA . SER A 1 275 ? -29.840 6.702 50.713 1.00 95.44 275 SER A CA 1
ATOM 2282 C C . SER A 1 275 ? -31.246 7.048 51.197 1.00 95.44 275 SER A C 1
ATOM 2284 O O . SER A 1 275 ? -31.403 7.411 52.361 1.00 95.44 275 SER A O 1
ATOM 2286 N N . ARG A 1 276 ? -32.266 6.907 50.340 1.00 95.19 276 ARG A N 1
ATOM 2287 C CA . ARG A 1 276 ? -33.672 7.080 50.736 1.00 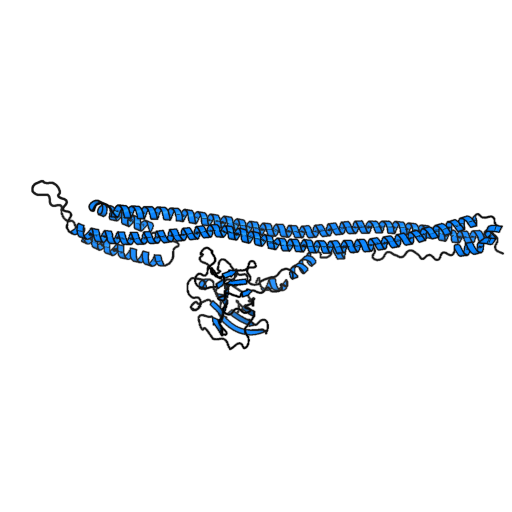95.19 276 ARG A CA 1
ATOM 2288 C C . ARG A 1 276 ? -34.101 6.018 51.748 1.00 95.19 276 ARG A C 1
ATOM 2290 O O . ARG A 1 276 ? -34.725 6.370 52.748 1.00 95.19 276 ARG A O 1
ATOM 2297 N N . ASP A 1 277 ? -33.700 4.766 51.536 1.00 93.81 277 ASP A N 1
ATOM 2298 C CA . ASP A 1 277 ? -34.002 3.662 52.452 1.00 93.81 277 ASP A CA 1
ATOM 2299 C C . ASP A 1 277 ? -33.339 3.870 53.828 1.00 93.81 277 ASP A C 1
ATOM 2301 O O . ASP A 1 277 ? -33.987 3.700 54.861 1.00 93.81 277 ASP A O 1
ATOM 2305 N N . ILE A 1 278 ? -32.078 4.326 53.861 1.00 94.94 278 ILE A N 1
ATOM 2306 C CA . ILE A 1 278 ? -31.359 4.706 55.092 1.00 94.94 278 ILE A CA 1
ATOM 2307 C C . ILE A 1 278 ? -32.091 5.826 55.834 1.00 94.94 278 ILE A C 1
ATOM 2309 O O . ILE A 1 278 ? -32.246 5.735 57.054 1.00 94.94 278 ILE A O 1
ATOM 2313 N N . SER A 1 279 ? -32.529 6.876 55.132 1.00 95.69 279 SER A N 1
ATOM 2314 C CA . SER A 1 279 ? -33.273 7.987 55.741 1.00 95.69 279 SER A CA 1
ATOM 2315 C C . SER A 1 279 ? -34.602 7.510 56.330 1.00 95.69 279 SER A C 1
ATOM 2317 O O . SER A 1 279 ? -34.870 7.765 57.501 1.00 95.69 279 SER A O 1
ATOM 2319 N N . SER A 1 280 ? -35.384 6.734 55.572 1.00 94.00 280 SER A N 1
ATOM 2320 C CA . SER A 1 280 ? -36.666 6.176 56.027 1.00 94.00 280 SER A CA 1
ATOM 2321 C C . SER A 1 280 ? -36.512 5.265 57.253 1.00 94.00 280 SER A C 1
ATOM 2323 O O . SER A 1 280 ? -37.269 5.374 58.224 1.00 94.00 280 SER A O 1
ATOM 2325 N N . LEU A 1 281 ? -35.491 4.402 57.250 1.00 94.06 281 LEU A N 1
ATOM 2326 C CA . LEU A 1 281 ? -35.180 3.527 58.378 1.00 94.06 281 LEU A CA 1
ATOM 2327 C C . LEU A 1 281 ? -34.704 4.324 59.602 1.00 94.06 281 LEU A C 1
ATOM 2329 O O . LEU A 1 281 ? -35.136 4.048 60.719 1.00 94.06 281 LEU A O 1
ATOM 2333 N N . SER A 1 282 ? -33.871 5.349 59.397 1.00 95.62 282 SER A N 1
ATOM 2334 C CA . SER A 1 282 ? -33.406 6.239 60.473 1.00 95.62 282 SER A CA 1
ATOM 2335 C C . SER A 1 282 ? -34.563 7.003 61.120 1.00 95.62 282 SER A C 1
ATOM 2337 O O . SER A 1 282 ? -34.628 7.107 62.345 1.00 95.62 282 SER A O 1
ATOM 2339 N N . ASP A 1 283 ? -35.500 7.505 60.314 1.00 94.62 283 ASP A N 1
ATOM 2340 C CA . ASP A 1 283 ? -36.690 8.209 60.794 1.00 94.62 283 ASP A CA 1
ATOM 2341 C C . ASP A 1 283 ? -37.611 7.280 61.596 1.00 94.62 283 ASP A C 1
ATOM 2343 O O . ASP A 1 283 ? -38.140 7.676 62.638 1.00 94.62 283 ASP A O 1
ATOM 2347 N N . THR A 1 284 ? -37.748 6.028 61.149 1.00 93.50 284 THR A N 1
ATOM 2348 C CA . THR A 1 284 ? -38.509 4.979 61.840 1.00 93.50 284 THR A CA 1
ATOM 2349 C C . THR A 1 284 ? -37.902 4.646 63.202 1.00 93.50 284 THR A C 1
ATOM 2351 O O . THR A 1 284 ? -38.615 4.664 64.206 1.00 93.50 284 THR A O 1
ATOM 2354 N N . ILE A 1 285 ? -36.584 4.417 63.254 1.00 94.31 285 ILE A N 1
ATOM 2355 C CA . ILE A 1 285 ? -35.832 4.175 64.496 1.00 94.31 285 ILE A CA 1
ATOM 2356 C C . ILE A 1 285 ? -36.023 5.347 65.462 1.00 94.31 285 ILE A C 1
ATOM 2358 O O . ILE A 1 285 ? -36.431 5.138 66.601 1.00 94.31 285 ILE A O 1
ATOM 2362 N N . ARG A 1 286 ? -35.843 6.589 64.992 1.00 94.75 286 ARG A N 1
ATOM 2363 C CA . ARG A 1 286 ? -36.023 7.797 65.814 1.00 94.75 286 ARG A CA 1
ATOM 2364 C C . ARG A 1 286 ? -37.445 7.928 66.365 1.00 94.75 286 ARG A C 1
ATOM 2366 O O . ARG A 1 286 ? -37.626 8.356 67.504 1.00 94.75 286 ARG A O 1
ATOM 2373 N N . ALA A 1 287 ? -38.461 7.583 65.573 1.00 92.62 287 ALA A N 1
ATOM 2374 C CA . ALA A 1 287 ? -39.852 7.605 66.019 1.00 92.62 287 ALA A CA 1
ATOM 2375 C C . ALA A 1 287 ? -40.119 6.554 67.109 1.00 92.62 287 ALA A C 1
ATOM 2377 O O . ALA A 1 287 ? -40.760 6.869 68.109 1.00 92.62 287 ALA A O 1
ATOM 2378 N N . ILE A 1 288 ? -39.597 5.332 66.948 1.00 92.19 288 ILE A N 1
ATOM 2379 C CA . ILE A 1 288 ? -39.717 4.260 67.948 1.00 92.19 288 ILE A CA 1
ATOM 2380 C C . ILE A 1 288 ? -38.980 4.647 69.237 1.00 92.19 288 ILE A C 1
ATOM 2382 O O . ILE A 1 288 ? -39.564 4.566 70.314 1.00 92.19 288 ILE A O 1
ATOM 2386 N N . GLU A 1 289 ? -37.748 5.154 69.142 1.00 93.25 289 GLU A N 1
ATOM 2387 C CA . GLU A 1 289 ? -36.970 5.627 70.296 1.00 93.25 289 GLU A CA 1
ATOM 2388 C C . GLU A 1 289 ? -37.689 6.738 71.073 1.00 93.25 289 GLU A C 1
ATOM 2390 O O . GLU A 1 289 ? -37.617 6.774 72.303 1.00 93.25 289 GLU A O 1
ATOM 2395 N N . LYS A 1 290 ? -38.400 7.638 70.379 1.00 92.81 290 LYS A N 1
ATOM 2396 C CA . LYS A 1 290 ? -39.207 8.691 71.012 1.00 92.81 290 LYS A CA 1
ATOM 2397 C C . LYS A 1 290 ? -40.412 8.113 71.759 1.00 92.81 290 LYS A C 1
ATOM 2399 O O . LYS A 1 290 ? -40.637 8.497 72.902 1.00 92.81 290 LYS A O 1
ATOM 2404 N N . GLU A 1 291 ? -41.154 7.190 71.146 1.00 90.62 291 GLU A N 1
ATOM 2405 C CA . GLU A 1 291 ? -42.298 6.519 71.786 1.00 90.62 291 GLU A CA 1
ATOM 2406 C C . GLU A 1 291 ? -41.858 5.675 72.993 1.00 90.62 291 GLU A C 1
ATOM 2408 O O . GLU A 1 291 ? -42.518 5.687 74.027 1.00 90.62 291 GLU A O 1
ATOM 2413 N N . MET A 1 292 ? -40.701 5.008 72.927 1.00 88.06 292 MET A N 1
ATOM 2414 C CA . MET A 1 292 ? -40.151 4.240 74.056 1.00 88.06 292 MET A CA 1
ATOM 2415 C C . MET A 1 292 ? -39.800 5.107 75.278 1.00 88.06 292 MET A C 1
ATOM 2417 O O . MET A 1 292 ? -39.771 4.595 76.399 1.00 88.06 292 MET A O 1
ATOM 2421 N N . ARG A 1 293 ? -39.544 6.407 75.074 1.00 89.75 293 ARG A N 1
ATOM 2422 C CA . ARG A 1 293 ? -39.283 7.396 76.137 1.00 89.75 293 ARG A CA 1
ATOM 2423 C C . ARG A 1 293 ? -40.553 8.062 76.675 1.00 89.75 293 ARG A C 1
ATOM 2425 O O . ARG A 1 293 ? -40.450 8.840 77.620 1.00 89.75 293 ARG A O 1
ATOM 2432 N N . ALA A 1 294 ? -41.717 7.803 76.079 1.00 90.31 294 ALA A N 1
ATOM 2433 C CA . ALA A 1 294 ? -42.980 8.361 76.543 1.00 90.31 294 ALA A CA 1
ATOM 2434 C C . ALA A 1 294 ? -43.406 7.755 77.893 1.00 90.31 294 ALA A C 1
ATOM 2436 O O . ALA A 1 294 ? -42.991 6.653 78.271 1.00 90.31 294 ALA A O 1
ATOM 2437 N N . GLU A 1 295 ? -44.264 8.484 78.608 1.00 91.50 295 GLU A N 1
ATOM 2438 C CA . GLU A 1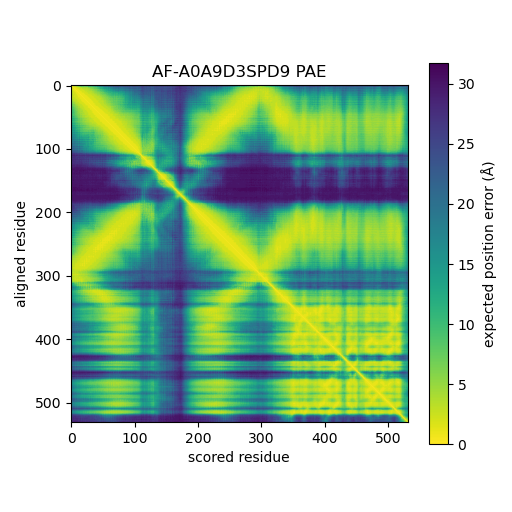 295 ? -44.907 8.002 79.831 1.00 91.50 295 GLU A CA 1
ATOM 2439 C C . GLU A 1 295 ? -45.710 6.721 79.565 1.00 91.50 295 GLU A C 1
ATOM 2441 O O . GLU A 1 295 ? -46.281 6.541 78.488 1.00 91.50 295 GLU A O 1
ATOM 2446 N N . ASP A 1 296 ? -45.779 5.832 80.558 1.00 89.25 296 ASP A N 1
ATOM 2447 C CA . ASP A 1 296 ? -46.273 4.460 80.386 1.00 89.25 296 ASP A CA 1
ATOM 2448 C C . ASP A 1 296 ? -47.698 4.379 79.808 1.00 89.25 296 ASP A C 1
ATOM 2450 O O . ASP A 1 296 ? -47.978 3.512 78.979 1.00 89.25 296 ASP A O 1
ATOM 2454 N N . VAL A 1 297 ? -48.589 5.303 80.183 1.00 87.56 297 VAL A N 1
ATOM 2455 C CA . VAL A 1 297 ? -49.970 5.352 79.667 1.00 87.56 297 VAL A CA 1
ATOM 2456 C C . VAL A 1 297 ? -50.003 5.739 78.184 1.00 87.56 297 VAL A C 1
ATOM 2458 O O . VAL A 1 297 ? -50.692 5.089 77.398 1.00 87.56 297 VAL A O 1
ATOM 2461 N N . LEU A 1 298 ? -49.234 6.759 77.787 1.00 86.81 298 LEU A N 1
ATOM 2462 C CA . LEU A 1 298 ? -49.141 7.220 76.395 1.00 86.81 298 LEU A CA 1
ATOM 2463 C C . LEU A 1 298 ? -48.458 6.171 75.509 1.00 86.81 298 LEU A C 1
ATOM 2465 O O . LEU A 1 298 ? -48.920 5.885 74.404 1.00 86.81 298 LEU A O 1
ATOM 2469 N N . PHE A 1 299 ? -47.408 5.531 76.029 1.00 90.62 299 PHE A N 1
ATOM 2470 C CA . PHE A 1 299 ? -46.733 4.421 75.366 1.00 90.62 299 PHE A CA 1
ATOM 2471 C C . PHE A 1 299 ? -47.698 3.262 75.087 1.00 90.62 299 PHE A C 1
ATOM 2473 O O . PHE A 1 299 ? -47.749 2.772 73.962 1.00 90.62 299 PHE A O 1
ATOM 2480 N N . LEU A 1 300 ? -48.503 2.842 76.072 1.00 86.56 300 LEU A N 1
ATOM 2481 C CA . LEU A 1 300 ? -49.467 1.751 75.891 1.00 86.56 300 LEU A CA 1
ATOM 2482 C C . LEU A 1 300 ? -50.561 2.088 74.867 1.00 86.56 300 LEU A C 1
ATOM 2484 O O . LEU A 1 300 ? -50.962 1.205 74.105 1.00 86.56 300 LEU A O 1
ATOM 2488 N N . GLN A 1 301 ? -51.022 3.343 74.814 1.00 88.44 301 GLN A N 1
ATOM 2489 C CA . GLN A 1 301 ? -51.993 3.795 73.808 1.00 88.44 301 GLN A CA 1
ATOM 2490 C C . GLN A 1 301 ? -51.431 3.672 72.383 1.00 88.44 301 GLN A C 1
ATOM 2492 O O . GLN A 1 301 ? -52.133 3.216 71.477 1.00 88.44 301 GLN A O 1
ATOM 2497 N N . ASN A 1 302 ? -50.151 4.002 72.196 1.00 89.12 302 ASN A N 1
ATOM 2498 C CA . ASN A 1 302 ? -49.487 3.982 70.892 1.00 89.12 302 ASN A CA 1
ATOM 2499 C C . ASN A 1 302 ? -48.778 2.659 70.564 1.00 89.12 302 ASN A C 1
ATOM 2501 O O . ASN A 1 302 ? -48.368 2.453 69.420 1.00 89.12 302 ASN A O 1
ATOM 2505 N N . TYR A 1 303 ? -48.648 1.743 71.525 1.00 87.94 303 TYR A N 1
ATOM 2506 C CA . TYR A 1 303 ? -47.821 0.538 71.423 1.00 87.94 303 TYR A CA 1
ATOM 2507 C C . TYR A 1 303 ? -48.125 -0.293 70.169 1.00 87.94 303 TYR A C 1
ATOM 2509 O O . TYR A 1 303 ? -47.215 -0.603 69.404 1.00 87.94 303 TYR A O 1
ATOM 2517 N N . LYS A 1 304 ? -49.405 -0.564 69.869 1.00 87.69 304 LYS A N 1
ATOM 2518 C CA . LYS A 1 304 ? -49.793 -1.314 68.656 1.00 87.69 304 LYS A CA 1
ATOM 2519 C C . LYS A 1 304 ? -49.346 -0.630 67.360 1.00 87.69 304 LYS A C 1
ATOM 2521 O O . LYS A 1 304 ? -48.985 -1.312 66.403 1.00 87.69 304 LYS A O 1
ATOM 2526 N N . ALA A 1 305 ? -49.392 0.702 67.308 1.00 88.75 305 ALA A N 1
ATOM 2527 C CA . ALA A 1 305 ? -48.931 1.461 66.149 1.00 88.75 305 ALA A CA 1
ATOM 2528 C C . ALA A 1 305 ? -47.399 1.438 66.044 1.00 88.75 305 ALA A C 1
ATOM 2530 O O . ALA A 1 305 ? -46.864 1.330 64.943 1.00 88.75 305 ALA A O 1
ATOM 2531 N N . THR A 1 306 ? -46.696 1.480 67.178 1.00 88.50 306 THR A N 1
ATOM 2532 C CA . THR A 1 306 ? -45.231 1.404 67.243 1.00 88.50 306 THR A CA 1
ATOM 2533 C C . THR A 1 306 ? -44.703 0.027 66.851 1.00 88.50 306 THR A C 1
ATOM 2535 O O . THR A 1 306 ? -43.774 -0.033 66.055 1.00 88.50 306 THR A O 1
ATOM 2538 N N . VAL A 1 307 ? -45.342 -1.064 67.288 1.00 88.56 307 VAL A N 1
ATOM 2539 C CA . VAL A 1 307 ? -45.005 -2.434 66.852 1.00 88.56 307 VAL A CA 1
ATOM 2540 C C . VAL A 1 307 ? -45.202 -2.590 65.344 1.00 88.56 307 VAL A C 1
ATOM 2542 O O . VAL A 1 307 ? -44.306 -3.053 64.646 1.00 88.56 307 VAL A O 1
ATOM 2545 N N . LYS A 1 308 ? -46.328 -2.113 64.792 1.00 88.56 308 LYS A N 1
ATOM 2546 C CA . LYS A 1 308 ? -46.533 -2.098 63.331 1.00 88.56 308 LYS A CA 1
ATOM 2547 C C . LYS A 1 308 ? -45.468 -1.288 62.591 1.00 88.56 308 LYS A C 1
ATOM 2549 O O . LYS A 1 308 ? -45.093 -1.650 61.486 1.00 88.56 308 LYS A O 1
ATOM 2554 N N . ARG A 1 309 ? -44.988 -0.192 63.184 1.00 86.81 309 ARG A N 1
ATOM 2555 C CA . ARG A 1 309 ? -43.916 0.634 62.613 1.00 86.81 309 ARG A CA 1
ATOM 2556 C C . ARG A 1 309 ? -42.551 -0.059 62.688 1.00 86.81 309 ARG A C 1
ATOM 2558 O O . ARG A 1 309 ? -41.724 0.148 61.808 1.00 86.81 309 ARG A O 1
ATOM 2565 N N . ALA A 1 310 ? -42.327 -0.870 63.721 1.00 84.56 310 ALA A N 1
ATOM 2566 C CA . ALA A 1 310 ? -41.105 -1.645 63.908 1.00 84.56 310 ALA A CA 1
ATOM 2567 C C . ALA A 1 310 ? -40.985 -2.818 62.917 1.00 84.56 310 ALA A C 1
ATOM 2569 O O . ALA A 1 310 ? -39.876 -3.235 62.586 1.00 84.56 310 ALA A O 1
ATOM 2570 N N . GLN A 1 311 ? -42.110 -3.290 62.367 1.00 83.50 311 GLN A N 1
ATOM 2571 C CA . GLN A 1 311 ? -42.146 -4.275 61.284 1.00 83.50 311 GLN A CA 1
ATOM 2572 C C . GLN A 1 311 ? -41.591 -3.676 59.979 1.00 83.50 311 GLN A C 1
ATOM 2574 O O . GLN A 1 311 ? -42.313 -3.133 59.144 1.00 83.50 311 GLN A O 1
ATOM 2579 N N . CYS A 1 312 ? -40.272 -3.757 59.803 1.00 74.44 312 CYS A N 1
ATOM 2580 C CA . CYS A 1 312 ? -39.581 -3.231 58.630 1.00 74.44 312 CYS A CA 1
ATOM 2581 C C . CYS A 1 312 ? -39.752 -4.141 57.407 1.00 74.44 312 CYS A C 1
ATOM 2583 O O . CYS A 1 312 ? -39.312 -5.289 57.407 1.00 74.44 312 CYS A O 1
ATOM 2585 N N . THR A 1 313 ? -40.301 -3.587 56.325 1.00 81.12 313 THR A N 1
ATOM 2586 C CA . THR A 1 313 ? -40.515 -4.283 55.043 1.00 81.12 313 THR A CA 1
ATOM 2587 C C . THR A 1 313 ? -39.416 -4.035 54.006 1.00 81.12 313 THR A C 1
ATOM 2589 O O . THR A 1 313 ? -39.457 -4.619 52.924 1.00 81.12 313 THR A O 1
ATOM 2592 N N . LEU A 1 314 ? -38.432 -3.173 54.305 1.00 80.81 314 LEU A N 1
ATOM 2593 C CA . LEU A 1 314 ? -37.354 -2.848 53.366 1.00 80.81 314 LEU A CA 1
ATOM 2594 C C . LEU A 1 314 ? -36.555 -4.105 53.020 1.00 80.81 314 LEU A C 1
ATOM 2596 O O . LEU A 1 314 ? -36.162 -4.859 53.911 1.00 80.81 314 LEU A O 1
ATOM 2600 N N . GLN A 1 315 ? -36.288 -4.323 51.738 1.00 81.88 315 GLN A N 1
ATOM 2601 C CA . GLN A 1 315 ? -35.486 -5.464 51.310 1.00 81.88 315 GLN A CA 1
ATOM 2602 C C . GLN A 1 315 ? -33.999 -5.242 51.586 1.00 81.88 315 GLN A C 1
ATOM 2604 O O . GLN A 1 315 ? -33.544 -4.109 51.748 1.00 81.88 315 GLN A O 1
ATOM 2609 N N . HIS A 1 316 ? -33.244 -6.337 51.674 1.00 77.62 316 HIS A N 1
ATOM 2610 C CA . HIS A 1 316 ? -31.791 -6.250 51.763 1.00 77.62 316 HIS A CA 1
ATOM 2611 C C . HIS A 1 316 ? -31.216 -5.650 50.469 1.00 77.62 316 HIS A C 1
ATOM 2613 O O . HIS A 1 316 ? -31.754 -5.924 49.394 1.00 77.62 316 HIS A O 1
ATOM 2619 N N . PRO A 1 317 ? -30.149 -4.832 50.554 1.00 79.69 317 PRO A N 1
ATOM 2620 C CA . PRO A 1 317 ? -29.491 -4.298 49.370 1.00 79.69 317 PRO A CA 1
ATOM 2621 C C . PRO A 1 317 ? -29.012 -5.442 48.469 1.00 79.69 317 PRO A C 1
ATOM 2623 O O . PRO A 1 317 ? -28.379 -6.380 48.949 1.00 79.69 317 PRO A O 1
ATOM 2626 N N . GLU A 1 318 ? -29.328 -5.366 47.177 1.00 78.12 318 GLU A N 1
ATOM 2627 C CA . GLU A 1 318 ? -28.930 -6.373 46.187 1.00 78.12 318 GLU A CA 1
ATOM 2628 C C . GLU A 1 318 ? -27.407 -6.435 46.002 1.00 78.12 318 GLU A C 1
ATOM 2630 O O . GLU A 1 318 ? -26.720 -5.410 46.042 1.00 78.12 318 GLU A O 1
ATOM 2635 N N . GLU A 1 319 ? -26.883 -7.625 45.704 1.00 74.62 319 GLU A N 1
ATOM 2636 C CA . GLU A 1 319 ? -25.480 -7.794 45.321 1.00 74.62 319 GLU A CA 1
ATOM 2637 C C . GLU A 1 319 ? -25.162 -7.088 43.989 1.00 74.62 319 GLU A C 1
ATOM 2639 O O . GLU A 1 319 ? -25.953 -7.065 43.041 1.00 74.62 319 GLU A O 1
ATOM 2644 N N . LEU A 1 320 ? -23.971 -6.487 43.907 1.00 76.50 320 LEU A N 1
ATOM 2645 C CA . LEU A 1 320 ? -23.496 -5.789 42.712 1.00 76.50 320 LEU A CA 1
ATOM 2646 C C . LEU A 1 320 ? -22.882 -6.777 41.713 1.00 76.50 320 LEU A C 1
ATOM 2648 O O . LEU A 1 320 ? -21.666 -6.946 41.664 1.00 76.50 320 LEU A O 1
ATOM 2652 N N . SER A 1 321 ? -23.712 -7.398 40.879 1.00 78.19 321 SER A N 1
ATOM 2653 C CA . SER A 1 321 ? -23.213 -8.135 39.714 1.00 78.19 321 SER A CA 1
ATOM 2654 C C . SER A 1 321 ? -22.963 -7.191 38.534 1.00 78.19 321 SER A C 1
ATOM 2656 O O . SER A 1 321 ? -23.788 -6.329 38.231 1.00 78.19 321 SER A O 1
ATOM 2658 N N . GLY A 1 322 ? -21.810 -7.340 37.873 1.00 81.25 322 GLY A N 1
ATOM 2659 C CA . GLY A 1 322 ? -21.489 -6.633 36.629 1.00 81.25 322 GLY A CA 1
ATOM 2660 C C . GLY A 1 322 ? -21.331 -5.114 36.749 1.00 81.25 322 GLY A C 1
ATOM 2661 O O . GLY A 1 322 ? -21.558 -4.419 35.764 1.00 81.25 322 GLY A O 1
ATOM 2662 N N . ALA A 1 323 ? -20.978 -4.576 37.921 1.00 87.56 323 ALA A N 1
ATOM 2663 C CA . ALA A 1 323 ? -20.848 -3.128 38.121 1.00 87.56 323 ALA A CA 1
ATOM 2664 C C . ALA A 1 323 ? -19.532 -2.528 37.601 1.00 87.56 323 ALA A C 1
ATOM 2666 O O . ALA A 1 323 ? -19.479 -1.338 37.322 1.00 87.56 323 ALA A O 1
ATOM 2667 N N . LEU A 1 324 ? -18.480 -3.337 37.481 1.00 92.38 324 LEU A N 1
ATOM 2668 C CA . LEU A 1 324 ? -17.154 -2.885 37.060 1.00 92.38 324 LEU A CA 1
ATOM 2669 C C . LEU A 1 324 ? -17.022 -2.813 35.536 1.00 92.38 324 LEU A C 1
ATOM 2671 O O . LEU A 1 324 ? -17.814 -3.421 34.813 1.00 92.38 324 LEU A O 1
ATOM 2675 N N . ILE A 1 325 ? -15.986 -2.108 35.075 1.00 95.75 325 ILE A N 1
ATOM 2676 C CA . ILE A 1 325 ? -15.629 -2.028 33.657 1.00 95.75 325 ILE A CA 1
ATOM 2677 C C . ILE A 1 325 ? -15.159 -3.396 33.170 1.00 95.75 325 ILE A C 1
ATOM 2679 O O . ILE A 1 325 ? -14.303 -4.040 33.788 1.00 95.75 325 ILE A O 1
ATOM 2683 N N . HIS A 1 326 ? -15.660 -3.819 32.015 1.00 94.00 326 HIS A N 1
ATOM 2684 C CA . HIS A 1 326 ? -15.256 -5.049 31.360 1.00 94.00 326 HIS A CA 1
ATOM 2685 C C . HIS A 1 326 ? -13.930 -4.863 30.602 1.00 94.00 326 HIS A C 1
ATOM 2687 O O . HIS A 1 326 ? -13.854 -4.958 29.378 1.00 94.00 326 HIS A O 1
ATOM 2693 N N . VAL A 1 327 ? -12.833 -4.646 31.334 1.00 94.38 327 VAL A N 1
ATOM 2694 C CA . VAL A 1 327 ? -11.491 -4.336 30.788 1.00 94.38 327 VAL A CA 1
ATOM 2695 C C . VAL A 1 327 ? -11.061 -5.288 29.663 1.00 94.38 327 VAL A C 1
ATOM 2697 O O . VAL A 1 327 ? -10.548 -4.854 28.630 1.00 94.38 327 VAL A O 1
ATOM 2700 N N . ALA A 1 328 ? -11.325 -6.589 29.813 1.00 93.38 328 ALA A N 1
ATOM 2701 C CA . ALA A 1 328 ? -10.986 -7.589 28.802 1.00 93.38 328 ALA A CA 1
ATOM 2702 C C . ALA A 1 328 ? -11.689 -7.347 27.452 1.00 93.38 328 ALA A C 1
ATOM 2704 O O . ALA A 1 328 ? -11.118 -7.637 26.409 1.00 93.38 328 ALA A O 1
ATOM 2705 N N . GLN A 1 329 ? -12.892 -6.772 27.436 1.00 93.00 329 GLN A N 1
ATOM 2706 C CA . GLN A 1 329 ? -13.622 -6.475 26.195 1.00 93.00 329 GLN A CA 1
ATOM 2707 C C . GLN A 1 329 ? -12.933 -5.361 25.397 1.00 93.00 329 GLN A C 1
ATOM 2709 O O . GLN A 1 329 ? -12.946 -5.369 24.163 1.00 93.00 329 GLN A O 1
ATOM 2714 N N . HIS A 1 330 ? -12.296 -4.429 26.104 1.00 93.69 330 HIS A N 1
ATOM 2715 C CA . HIS A 1 330 ? -11.619 -3.281 25.513 1.00 93.69 330 HIS A CA 1
ATOM 2716 C C . HIS A 1 330 ? -10.192 -3.590 25.076 1.00 93.69 330 HIS A C 1
ATOM 2718 O O . HIS A 1 330 ? -9.775 -3.126 24.017 1.00 93.69 330 HIS A O 1
ATOM 2724 N N . LEU A 1 331 ? -9.466 -4.396 25.854 1.00 93.88 331 LEU A N 1
ATOM 2725 C CA . LEU A 1 331 ? -8.032 -4.621 25.653 1.00 93.88 331 LEU A CA 1
ATOM 2726 C C . LEU A 1 331 ? -7.675 -5.971 25.028 1.00 93.88 331 LEU A C 1
ATOM 2728 O O . LEU A 1 331 ? -6.606 -6.084 24.421 1.00 93.88 331 LEU A O 1
ATOM 2732 N N . ALA A 1 332 ? -8.517 -7.002 25.159 1.00 92.19 332 ALA A N 1
ATOM 2733 C CA . ALA A 1 332 ? -8.156 -8.332 24.677 1.00 92.19 332 ALA A CA 1
ATOM 2734 C C . ALA A 1 332 ? -7.957 -8.328 23.159 1.00 92.19 332 ALA A C 1
ATOM 2736 O O . ALA A 1 332 ? -8.854 -7.968 22.392 1.00 92.19 332 ALA A O 1
ATOM 2737 N N . ASN A 1 333 ? -6.769 -8.769 22.738 1.00 91.38 333 ASN A N 1
ATOM 2738 C CA . ASN A 1 333 ? -6.366 -8.864 21.338 1.00 91.38 333 ASN A CA 1
ATOM 2739 C C . ASN A 1 333 ? -6.565 -7.554 20.556 1.00 91.38 333 ASN A C 1
ATOM 2741 O O . ASN A 1 333 ? -6.832 -7.597 19.358 1.00 91.38 333 ASN A O 1
ATOM 2745 N N . LEU A 1 334 ? -6.433 -6.393 21.214 1.00 92.12 334 LEU A N 1
ATOM 2746 C CA . LEU A 1 334 ? -6.730 -5.090 20.608 1.00 92.12 334 LEU A CA 1
ATOM 2747 C C . LEU A 1 334 ? -5.996 -4.890 19.274 1.00 92.12 334 LEU A C 1
ATOM 2749 O O . LEU A 1 334 ? -6.640 -4.686 18.251 1.00 92.12 334 LEU A O 1
ATOM 2753 N N . LYS A 1 335 ? -4.665 -5.038 19.264 1.00 90.81 335 LYS A N 1
ATOM 2754 C CA . LYS A 1 335 ? -3.849 -4.891 18.045 1.00 90.81 335 LYS A CA 1
ATOM 2755 C C . LYS A 1 335 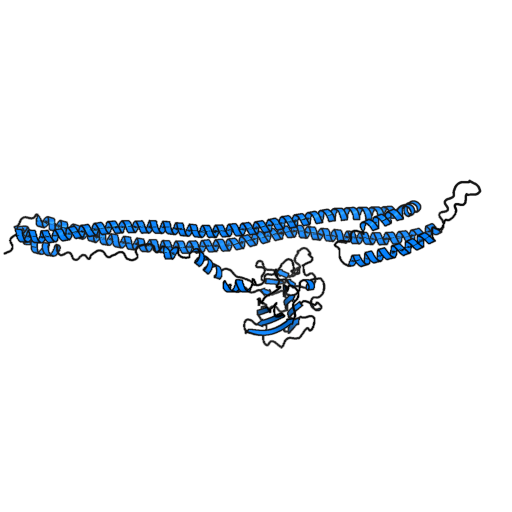? -4.236 -5.872 16.939 1.00 90.81 335 LYS A C 1
ATOM 2757 O O . LYS A 1 335 ? -4.269 -5.491 15.777 1.00 90.81 335 LYS A O 1
ATOM 2762 N N . PHE A 1 336 ? -4.544 -7.115 17.303 1.00 90.00 336 PHE A N 1
ATOM 2763 C CA . PHE A 1 336 ? -4.942 -8.144 16.345 1.00 90.00 336 PHE A CA 1
ATOM 2764 C C . PHE A 1 336 ? -6.293 -7.816 15.700 1.00 90.00 336 PHE A C 1
ATOM 2766 O O . PHE A 1 336 ? -6.408 -7.864 14.485 1.00 90.00 336 PHE A O 1
ATOM 2773 N N . ARG A 1 337 ? -7.284 -7.376 16.486 1.00 90.06 337 ARG A N 1
ATOM 2774 C CA . ARG A 1 337 ? -8.593 -6.954 15.959 1.00 90.06 337 ARG A CA 1
ATOM 2775 C C . ARG A 1 337 ? -8.496 -5.721 15.061 1.00 90.06 337 ARG A C 1
ATOM 2777 O O . ARG A 1 337 ? -9.223 -5.627 14.078 1.00 90.06 337 ARG A O 1
ATOM 2784 N N . VAL A 1 338 ? -7.618 -4.775 15.407 1.00 91.94 338 VAL A N 1
ATOM 2785 C CA . VAL A 1 338 ? -7.325 -3.617 14.545 1.00 91.94 338 VAL A CA 1
ATOM 2786 C C . VAL A 1 338 ? -6.729 -4.093 13.219 1.00 91.94 338 VAL A C 1
ATOM 2788 O O . VAL A 1 338 ? -7.188 -3.666 12.166 1.00 91.94 338 VAL A O 1
ATOM 2791 N N . TRP A 1 339 ? -5.768 -5.019 13.257 1.00 88.94 339 TRP A N 1
ATOM 2792 C CA . TRP A 1 339 ? -5.185 -5.615 12.055 1.00 88.94 339 TRP A CA 1
ATOM 2793 C C . TRP A 1 339 ? -6.209 -6.388 11.208 1.00 88.94 339 TRP A C 1
ATOM 2795 O O . TRP A 1 339 ? -6.224 -6.194 9.998 1.00 88.94 339 TRP A O 1
ATOM 2805 N N . GLU A 1 340 ? -7.098 -7.191 11.806 1.00 88.25 340 GLU A N 1
ATOM 2806 C CA . GLU A 1 340 ? -8.159 -7.904 11.069 1.00 88.25 340 GLU A CA 1
ATOM 2807 C C . GLU A 1 340 ? -9.044 -6.923 10.293 1.00 88.25 340 GLU A C 1
ATOM 2809 O O . GLU A 1 340 ? -9.221 -7.070 9.090 1.00 88.25 340 GLU A O 1
ATOM 2814 N N . LYS A 1 341 ? -9.523 -5.858 10.945 1.00 89.06 341 LYS A N 1
ATOM 2815 C CA . LYS A 1 341 ? -10.312 -4.811 10.275 1.00 89.06 341 LYS A CA 1
ATOM 2816 C C . LYS A 1 341 ? -9.530 -4.057 9.200 1.00 89.06 341 LYS A C 1
ATOM 2818 O O . LYS A 1 341 ? -10.096 -3.604 8.207 1.00 89.06 341 LYS A O 1
ATOM 2823 N N . MET A 1 342 ? -8.226 -3.891 9.402 1.00 87.25 342 MET A N 1
ATOM 2824 C CA . MET A 1 342 ? -7.359 -3.235 8.431 1.00 87.25 342 MET A CA 1
ATOM 2825 C C . MET A 1 342 ? -7.276 -4.043 7.128 1.00 87.25 342 MET A C 1
ATOM 2827 O O . MET A 1 342 ? -7.176 -3.442 6.059 1.00 87.25 342 MET A O 1
ATOM 2831 N N . GLN A 1 343 ? -7.385 -5.378 7.183 1.00 83.62 343 GLN A N 1
ATOM 2832 C CA . GLN A 1 343 ? -7.393 -6.230 5.984 1.00 83.62 343 GLN A CA 1
ATOM 2833 C C . GLN A 1 343 ? -8.561 -5.923 5.049 1.00 83.62 343 GLN A C 1
ATOM 2835 O O . GLN A 1 343 ? -8.378 -5.935 3.836 1.00 83.62 343 GLN A O 1
ATOM 2840 N N . ASP A 1 344 ? -9.728 -5.578 5.592 1.00 79.19 344 ASP A N 1
ATOM 2841 C CA . ASP A 1 344 ? -10.896 -5.211 4.783 1.00 79.19 344 ASP A CA 1
ATOM 2842 C C . ASP A 1 344 ? -10.705 -3.869 4.056 1.00 79.19 344 ASP A C 1
ATOM 2844 O O . ASP A 1 344 ? -11.377 -3.579 3.065 1.00 79.19 344 ASP A O 1
ATOM 2848 N N . THR A 1 345 ? -9.775 -3.043 4.542 1.00 77.31 345 THR A N 1
ATOM 2849 C CA . THR A 1 345 ? -9.498 -1.702 4.013 1.00 77.31 345 THR A CA 1
ATOM 2850 C C . THR A 1 345 ? -8.327 -1.699 3.022 1.00 77.31 345 THR A C 1
ATOM 2852 O O . THR A 1 345 ? -8.276 -0.855 2.125 1.00 77.31 345 THR A O 1
ATOM 2855 N N . VAL A 1 346 ? -7.383 -2.636 3.153 1.00 79.44 346 VAL A N 1
ATOM 2856 C CA . VAL A 1 346 ? -6.177 -2.712 2.316 1.00 79.44 346 VAL A CA 1
ATOM 2857 C C . VAL A 1 346 ? -6.402 -3.664 1.142 1.00 79.44 346 VAL A C 1
ATOM 2859 O O . VAL A 1 346 ? -6.750 -4.827 1.312 1.00 79.44 346 VAL A O 1
ATOM 2862 N N . GLN A 1 347 ? -6.160 -3.179 -0.076 1.00 80.69 347 GLN A N 1
ATOM 2863 C CA . GLN A 1 347 ? -6.276 -3.975 -1.297 1.00 80.69 347 GLN A CA 1
ATOM 2864 C C . GLN A 1 347 ? -4.905 -4.475 -1.750 1.00 80.69 347 GLN A C 1
ATOM 2866 O O . GLN A 1 347 ? -3.957 -3.696 -1.846 1.00 80.69 347 GLN A O 1
ATOM 2871 N N . TYR A 1 348 ? -4.812 -5.760 -2.088 1.00 85.25 348 TYR A N 1
ATOM 2872 C CA . TYR A 1 348 ? -3.630 -6.335 -2.720 1.00 85.25 348 TYR A CA 1
ATOM 2873 C C . TYR A 1 348 ? -3.872 -6.519 -4.211 1.00 85.25 348 TYR A C 1
ATOM 2875 O O . TYR A 1 348 ? -4.862 -7.127 -4.615 1.00 85.25 348 TYR A O 1
ATOM 2883 N N . THR A 1 349 ? -2.950 -6.022 -5.031 1.00 88.69 349 THR A N 1
ATOM 2884 C CA . THR A 1 349 ? -2.984 -6.238 -6.478 1.00 88.69 349 THR A CA 1
ATOM 2885 C C . THR A 1 349 ? -1.825 -7.162 -6.857 1.00 88.69 349 THR A C 1
ATOM 2887 O O . THR A 1 349 ? -0.678 -6.766 -6.654 1.00 88.69 349 THR A O 1
ATOM 2890 N N . PRO A 1 350 ? -2.083 -8.363 -7.415 1.00 90.38 350 PRO A N 1
ATOM 2891 C CA . PRO A 1 350 ? -1.031 -9.346 -7.709 1.00 90.38 350 PRO A CA 1
ATOM 2892 C C . PRO A 1 350 ? 0.010 -8.884 -8.734 1.00 90.38 350 PRO A C 1
ATOM 2894 O O . PRO A 1 350 ? 1.086 -9.462 -8.832 1.00 90.38 350 PRO A O 1
ATOM 2897 N N . VAL A 1 351 ? -0.327 -7.870 -9.533 1.00 94.50 351 VAL A N 1
ATOM 2898 C CA . VAL A 1 351 ? 0.555 -7.269 -10.532 1.00 94.50 351 VAL A CA 1
ATOM 2899 C C . VAL A 1 351 ? 0.396 -5.754 -10.463 1.00 94.50 351 VAL A C 1
ATOM 2901 O O . VAL A 1 351 ? -0.721 -5.243 -10.523 1.00 94.50 351 VAL A O 1
ATOM 2904 N N . THR A 1 352 ? 1.511 -5.035 -10.392 1.00 95.50 352 THR A N 1
ATOM 2905 C CA . THR A 1 352 ? 1.566 -3.577 -10.565 1.00 95.50 352 THR A CA 1
ATOM 2906 C C . THR A 1 352 ? 2.350 -3.244 -11.827 1.00 95.50 352 THR A C 1
ATOM 2908 O O . THR A 1 352 ? 3.178 -4.033 -12.272 1.00 95.50 352 THR A O 1
ATOM 2911 N N . LEU A 1 353 ? 2.054 -2.113 -12.453 1.00 97.19 353 LEU A N 1
ATOM 2912 C CA . LEU A 1 353 ? 2.633 -1.675 -13.721 1.00 97.19 353 LEU A CA 1
ATOM 2913 C C . LEU A 1 353 ? 3.867 -0.801 -13.488 1.00 97.19 353 LEU A C 1
ATOM 2915 O O . LEU A 1 353 ? 3.880 0.001 -12.560 1.00 97.19 353 LEU A O 1
ATOM 2919 N N . ASP A 1 354 ? 4.868 -0.910 -14.363 1.00 95.50 354 ASP A N 1
ATOM 2920 C CA . ASP A 1 354 ? 6.084 -0.091 -14.322 1.00 95.50 354 ASP A CA 1
ATOM 2921 C C . ASP A 1 354 ? 5.991 1.119 -15.276 1.00 95.50 354 ASP A C 1
ATOM 2923 O O . ASP A 1 354 ? 6.082 0.950 -16.503 1.00 95.50 354 ASP A O 1
ATOM 2927 N N . PRO A 1 355 ? 5.882 2.358 -14.754 1.00 94.62 355 PRO A N 1
ATOM 2928 C CA . PRO A 1 355 ? 5.846 3.574 -15.568 1.00 94.62 355 PRO A CA 1
ATOM 2929 C C . PRO A 1 355 ? 7.104 3.806 -16.426 1.00 94.62 355 PRO A C 1
ATOM 2931 O O . PRO A 1 355 ? 7.039 4.505 -17.445 1.00 94.62 355 PRO A O 1
ATOM 2934 N N . ASN A 1 356 ? 8.253 3.230 -16.057 1.00 92.94 356 ASN A N 1
ATOM 2935 C CA . ASN A 1 356 ? 9.503 3.387 -16.806 1.00 92.94 356 ASN A CA 1
ATOM 2936 C C . ASN A 1 356 ? 9.495 2.601 -18.121 1.00 92.94 356 ASN A C 1
ATOM 2938 O O . ASN A 1 356 ? 10.123 3.036 -19.088 1.00 92.94 356 ASN A O 1
ATOM 2942 N N . THR A 1 357 ? 8.712 1.519 -18.184 1.00 93.00 357 THR A N 1
ATOM 2943 C CA . THR A 1 357 ? 8.524 0.701 -19.395 1.00 93.00 357 THR A CA 1
ATOM 2944 C C . THR A 1 357 ? 7.424 1.242 -20.307 1.00 93.00 357 THR A C 1
ATOM 2946 O O . THR A 1 357 ? 7.422 0.987 -21.512 1.00 93.00 357 THR A O 1
ATOM 2949 N N . ALA A 1 358 ? 6.487 2.015 -19.748 1.00 94.38 358 ALA A N 1
ATOM 2950 C CA . ALA A 1 358 ? 5.298 2.473 -20.450 1.00 94.38 358 ALA A CA 1
ATOM 2951 C C . ALA A 1 358 ? 5.637 3.336 -21.673 1.00 94.38 358 ALA A C 1
ATOM 2953 O O . ALA A 1 358 ? 6.400 4.305 -21.598 1.00 94.38 358 ALA A O 1
ATOM 2954 N N . HIS A 1 359 ? 5.004 3.023 -22.802 1.00 93.25 359 HIS A N 1
ATOM 2955 C CA . HIS A 1 359 ? 5.100 3.849 -23.999 1.00 93.25 359 HIS A CA 1
ATOM 2956 C C . HIS A 1 359 ? 4.599 5.284 -23.732 1.00 93.25 359 HIS A C 1
ATOM 2958 O O . HIS A 1 359 ? 3.565 5.433 -23.084 1.00 93.25 359 HIS A O 1
ATOM 2964 N N . PRO A 1 360 ? 5.203 6.352 -24.301 1.00 93.00 360 PRO A N 1
ATOM 2965 C CA . PRO A 1 360 ? 4.844 7.748 -23.992 1.00 93.00 360 PRO A CA 1
ATOM 2966 C C . PRO A 1 360 ? 3.385 8.157 -24.256 1.00 93.00 360 PRO A C 1
ATOM 2968 O O . PRO A 1 360 ? 2.959 9.236 -23.865 1.00 93.00 360 PRO A O 1
ATOM 2971 N N . LYS A 1 361 ? 2.597 7.347 -24.970 1.00 93.81 361 LYS A N 1
ATOM 2972 C CA . LYS A 1 361 ? 1.143 7.560 -25.139 1.00 93.81 361 LYS A CA 1
ATOM 2973 C C . LYS A 1 361 ? 0.293 6.860 -24.081 1.00 93.81 361 LYS A C 1
ATOM 2975 O O . LYS A 1 361 ? -0.926 6.910 -24.187 1.00 93.81 361 LYS A O 1
ATOM 2980 N N . LEU A 1 362 ? 0.888 6.184 -23.114 1.00 94.81 362 LEU A N 1
ATOM 2981 C CA . LEU A 1 362 ? 0.181 5.511 -22.039 1.00 94.81 362 LEU A CA 1
ATOM 2982 C C . LEU A 1 362 ? 0.381 6.273 -20.738 1.00 94.81 362 LEU A C 1
ATOM 2984 O O . LEU A 1 362 ? 1.450 6.811 -20.479 1.00 94.81 362 LEU A O 1
ATOM 2988 N N . ILE A 1 363 ? -0.678 6.326 -19.941 1.00 94.31 363 ILE A N 1
ATOM 2989 C CA . ILE A 1 363 ? -0.683 6.910 -18.607 1.00 94.31 363 ILE A CA 1
ATOM 2990 C C . ILE A 1 363 ? -1.015 5.782 -17.646 1.00 94.31 363 ILE A C 1
ATOM 2992 O O . ILE A 1 363 ? -2.099 5.197 -17.740 1.00 94.31 363 ILE A O 1
ATOM 2996 N N . VAL A 1 364 ? -0.069 5.484 -16.764 1.00 95.56 364 VAL A N 1
ATOM 2997 C CA . VAL A 1 364 ? -0.257 4.569 -15.638 1.00 95.56 364 VAL A CA 1
ATOM 2998 C C . VAL A 1 364 ? -0.910 5.352 -14.493 1.00 95.56 364 VAL A C 1
ATOM 3000 O O . VAL A 1 364 ? -0.602 6.529 -14.308 1.00 95.56 364 VAL A O 1
ATOM 3003 N N . SER A 1 365 ? -1.865 4.747 -13.791 1.00 94.62 365 SER A N 1
ATOM 3004 C CA . SER A 1 365 ? -2.518 5.347 -12.620 1.00 94.62 365 SER A CA 1
ATOM 3005 C C . SER A 1 365 ? -1.584 5.428 -11.409 1.00 94.62 365 SER A C 1
ATOM 3007 O O . SER A 1 365 ? -0.598 4.702 -11.332 1.00 94.62 365 SER A O 1
ATOM 3009 N N . ASP A 1 366 ? -1.923 6.276 -10.435 1.00 91.19 366 ASP A N 1
ATOM 3010 C CA . ASP A 1 366 ? -1.116 6.478 -9.221 1.00 91.19 366 ASP A CA 1
ATOM 3011 C C . ASP A 1 366 ? -0.993 5.216 -8.352 1.00 91.19 366 ASP A C 1
ATOM 3013 O O . ASP A 1 366 ? 0.009 5.020 -7.676 1.00 91.19 366 ASP A O 1
ATOM 3017 N N . ASP A 1 367 ? -1.999 4.337 -8.387 1.00 90.38 367 ASP A N 1
ATOM 3018 C CA . ASP A 1 367 ? -1.982 3.032 -7.713 1.00 90.38 367 ASP A CA 1
ATOM 3019 C C . ASP A 1 367 ? -1.250 1.941 -8.519 1.00 90.38 367 ASP A C 1
ATOM 3021 O O . ASP A 1 367 ? -1.204 0.788 -8.098 1.00 90.38 367 ASP A O 1
ATOM 3025 N N . LEU A 1 368 ? -0.697 2.293 -9.686 1.00 95.19 368 LEU A N 1
ATOM 3026 C CA . LEU A 1 368 ? 0.027 1.410 -10.602 1.00 95.19 368 LEU A CA 1
ATOM 3027 C C . LEU A 1 368 ? -0.788 0.215 -11.121 1.00 95.19 368 LEU A C 1
ATOM 3029 O O . LEU A 1 368 ? -0.214 -0.736 -11.644 1.00 95.19 368 LEU A O 1
ATOM 3033 N N . THR A 1 369 ? -2.118 0.234 -11.020 1.00 95.75 369 THR A N 1
ATOM 3034 C CA . THR A 1 369 ? -2.959 -0.902 -11.444 1.00 95.75 369 THR A CA 1
ATOM 3035 C C . THR A 1 369 ? -3.593 -0.711 -12.815 1.00 95.75 369 THR A C 1
ATOM 3037 O O . THR A 1 369 ? -4.049 -1.675 -13.426 1.00 95.75 369 THR A O 1
ATOM 3040 N N . SER A 1 370 ? -3.660 0.523 -13.314 1.00 95.94 370 SER A N 1
ATOM 3041 C CA . SER A 1 370 ? -4.444 0.861 -14.499 1.00 95.94 370 SER A CA 1
ATOM 3042 C C . SER A 1 370 ? -3.613 1.566 -15.556 1.00 95.94 370 SER A C 1
ATOM 3044 O O . SER A 1 370 ? -2.720 2.354 -15.255 1.00 95.94 370 SER A O 1
ATOM 3046 N N . VAL A 1 371 ? -3.958 1.328 -16.819 1.00 96.31 371 VAL A N 1
ATOM 3047 C CA . VAL A 1 371 ? -3.341 1.991 -17.964 1.00 96.31 371 VAL A CA 1
ATOM 3048 C C . VAL A 1 371 ? -4.390 2.532 -18.922 1.00 96.31 371 VAL A C 1
ATOM 3050 O O . VAL A 1 371 ? -5.280 1.823 -19.402 1.00 96.31 371 VAL A O 1
ATOM 3053 N N . ARG A 1 372 ? -4.263 3.815 -19.247 1.00 95.06 372 ARG A N 1
ATOM 3054 C CA . ARG A 1 372 ? -5.104 4.492 -20.237 1.00 95.06 372 ARG A CA 1
ATOM 3055 C C . ARG A 1 372 ? -4.261 5.156 -21.304 1.00 95.06 372 ARG A C 1
ATOM 3057 O O . ARG A 1 372 ? -3.121 5.550 -21.066 1.00 95.06 372 ARG A O 1
ATOM 3064 N N . ARG A 1 373 ? -4.846 5.330 -22.481 1.00 93.38 373 ARG A N 1
ATOM 3065 C CA . ARG A 1 373 ? -4.179 6.008 -23.583 1.00 93.38 373 ARG A CA 1
ATOM 3066 C C . ARG A 1 373 ? -4.334 7.523 -23.459 1.00 93.38 373 ARG A C 1
ATOM 3068 O O . ARG A 1 373 ? -5.434 8.045 -23.312 1.00 93.38 373 ARG A O 1
ATOM 3075 N N . SER A 1 374 ? -3.223 8.236 -23.542 1.00 91.56 374 SER A N 1
ATOM 3076 C CA . SER A 1 374 ? -3.173 9.691 -23.624 1.00 91.56 374 SER A CA 1
ATOM 3077 C C . SER A 1 374 ? -3.544 10.188 -25.026 1.00 91.56 374 SER A C 1
ATOM 3079 O O . SER A 1 374 ? -3.315 9.513 -26.039 1.00 91.56 374 SER A O 1
ATOM 3081 N N . VAL A 1 375 ? -4.090 11.404 -25.091 1.00 88.25 375 VAL A N 1
ATOM 3082 C CA . VAL A 1 375 ? -4.301 12.128 -26.354 1.00 88.25 375 VAL A CA 1
ATOM 3083 C C . VAL A 1 375 ? -2.956 12.566 -26.934 1.00 88.25 375 VAL A C 1
ATOM 3085 O O . VAL A 1 375 ? -2.694 12.344 -28.118 1.00 88.25 375 VAL A O 1
ATOM 3088 N N . GLU A 1 376 ? -2.090 13.115 -26.084 1.00 89.88 376 GLU A N 1
ATOM 3089 C CA . GLU A 1 376 ? -0.762 13.613 -26.439 1.00 89.88 376 GLU A CA 1
ATOM 3090 C C . GLU A 1 376 ? 0.342 12.696 -25.907 1.00 89.88 376 GLU A C 1
ATOM 3092 O O . GLU A 1 376 ? 0.161 11.992 -24.911 1.00 89.88 376 GLU A O 1
ATOM 3097 N N . LYS A 1 377 ? 1.507 12.702 -26.564 1.00 89.81 377 LYS A N 1
ATOM 3098 C CA . LYS A 1 377 ? 2.687 12.012 -26.034 1.00 89.81 377 LYS A CA 1
ATOM 3099 C C . LYS A 1 377 ? 3.147 12.722 -24.759 1.00 89.81 377 LYS A C 1
ATOM 3101 O O . LYS A 1 377 ? 3.382 13.927 -24.774 1.00 89.81 377 LYS A O 1
ATOM 3106 N N . GLN A 1 378 ? 3.293 11.967 -23.679 1.00 89.69 378 GLN A N 1
ATOM 3107 C CA . GLN A 1 378 ? 3.866 12.446 -22.434 1.00 89.69 378 GLN A CA 1
ATOM 3108 C C . GLN A 1 378 ? 5.320 12.881 -22.640 1.00 89.69 378 GLN A C 1
ATOM 3110 O O . GLN A 1 378 ? 6.067 12.276 -23.411 1.00 89.69 378 GLN A O 1
ATOM 3115 N N . LYS A 1 379 ? 5.720 13.930 -21.919 1.00 88.44 379 LYS A N 1
ATOM 3116 C CA . LYS A 1 379 ? 7.094 14.442 -21.895 1.00 88.44 379 LYS A CA 1
ATOM 3117 C C . LYS A 1 379 ? 7.924 13.656 -20.877 1.00 88.44 379 LYS A C 1
ATOM 3119 O O . LYS A 1 379 ? 8.272 14.180 -19.826 1.00 88.44 379 LYS A O 1
ATOM 3124 N N . VAL A 1 380 ? 8.179 12.388 -21.182 1.00 88.31 380 VAL A N 1
ATOM 3125 C CA . VAL A 1 380 ? 9.052 11.505 -20.395 1.00 88.31 380 VAL A CA 1
ATOM 3126 C C . VAL A 1 380 ? 10.363 11.269 -21.148 1.00 88.31 380 VAL A C 1
ATOM 3128 O O . VAL A 1 380 ? 10.330 11.203 -22.380 1.00 88.31 380 VAL A O 1
ATOM 3131 N N . PRO A 1 381 ? 11.508 11.165 -20.451 1.00 87.56 381 PRO A N 1
ATOM 3132 C CA . PRO A 1 381 ? 12.788 10.887 -21.093 1.00 87.56 381 PRO A CA 1
ATOM 3133 C C . PRO A 1 381 ? 12.807 9.483 -21.705 1.00 87.56 381 PRO A C 1
ATOM 3135 O O . PRO A 1 381 ? 12.139 8.554 -21.217 1.00 87.56 381 PRO A O 1
ATOM 3138 N N . ASP A 1 382 ? 13.598 9.335 -22.765 1.00 84.75 382 ASP A N 1
ATOM 3139 C CA . ASP A 1 382 ? 13.830 8.040 -23.390 1.00 84.75 382 ASP A CA 1
ATOM 3140 C C . ASP A 1 382 ? 14.779 7.204 -22.526 1.00 84.75 382 ASP A C 1
ATOM 3142 O O . ASP A 1 382 ? 15.752 7.720 -21.961 1.00 84.75 382 ASP A O 1
ATOM 3146 N N . ASN A 1 383 ? 14.492 5.911 -22.410 1.00 84.62 383 ASN A N 1
ATOM 3147 C CA . ASN A 1 383 ? 15.325 4.966 -21.676 1.00 84.62 383 ASN A CA 1
ATOM 3148 C C . ASN A 1 383 ? 15.269 3.576 -22.337 1.00 84.62 383 ASN A C 1
ATOM 3150 O O . ASN A 1 383 ? 14.308 3.289 -23.050 1.00 84.62 383 ASN A O 1
ATOM 3154 N N . PRO A 1 384 ? 16.270 2.707 -22.105 1.00 81.25 384 PRO A N 1
ATOM 3155 C CA . PRO A 1 384 ? 16.361 1.413 -22.786 1.00 81.25 384 PRO A CA 1
ATOM 3156 C C . PRO A 1 384 ? 15.175 0.468 -22.551 1.00 81.25 384 PRO A C 1
ATOM 3158 O O . PRO A 1 384 ? 14.889 -0.360 -23.413 1.00 81.25 384 PRO A O 1
ATOM 3161 N N . ASP A 1 385 ? 14.496 0.585 -21.409 1.00 85.56 385 ASP A N 1
ATOM 3162 C CA . ASP A 1 385 ? 13.380 -0.280 -21.028 1.00 85.56 385 ASP A CA 1
ATOM 3163 C C . ASP A 1 385 ? 12.029 0.230 -21.565 1.00 85.56 385 ASP A C 1
ATOM 3165 O O . ASP A 1 385 ? 11.027 -0.494 -21.537 1.00 85.56 385 ASP A O 1
ATOM 3169 N N . ARG A 1 386 ? 11.971 1.466 -22.076 1.00 88.31 386 ARG A N 1
ATOM 3170 C CA . ARG A 1 386 ? 10.733 2.082 -22.553 1.00 88.31 386 ARG A CA 1
ATOM 3171 C C . ARG A 1 386 ? 10.335 1.552 -23.925 1.00 88.31 386 ARG A C 1
ATOM 3173 O O . ARG A 1 386 ? 11.130 1.533 -24.861 1.00 88.31 386 ARG A O 1
ATOM 3180 N N . PHE A 1 387 ? 9.055 1.222 -24.084 1.00 86.69 387 PHE A N 1
ATOM 3181 C CA . PHE A 1 387 ? 8.505 0.964 -25.412 1.00 86.69 387 PHE A CA 1
ATOM 3182 C C . PHE A 1 387 ? 8.407 2.259 -26.236 1.00 86.69 387 PHE A C 1
ATOM 3184 O O . PHE A 1 387 ? 7.738 3.215 -25.843 1.00 86.69 387 PHE A O 1
ATOM 3191 N N . ASP A 1 388 ? 9.028 2.275 -27.413 1.00 77.94 388 ASP A N 1
ATOM 3192 C CA . ASP A 1 388 ? 9.066 3.407 -28.347 1.00 77.94 388 ASP A CA 1
ATOM 3193 C C . ASP A 1 388 ? 8.068 3.264 -29.510 1.00 77.94 388 ASP A C 1
ATOM 3195 O O . ASP A 1 388 ? 7.462 4.248 -29.939 1.00 77.94 388 ASP A O 1
ATOM 3199 N N . GLU A 1 389 ? 7.862 2.037 -29.994 1.00 79.50 389 GLU A N 1
ATOM 3200 C CA . GLU A 1 389 ? 6.987 1.745 -31.138 1.00 79.50 389 GLU A CA 1
ATOM 3201 C C . GLU A 1 389 ? 5.596 1.231 -30.741 1.00 79.50 389 GLU A C 1
ATOM 3203 O O . GLU A 1 389 ? 4.596 1.544 -31.392 1.00 79.50 389 GLU A O 1
ATOM 3208 N N . GLN A 1 390 ? 5.512 0.418 -29.686 1.00 81.62 390 GLN A N 1
ATOM 3209 C CA . GLN A 1 390 ? 4.279 -0.270 -29.301 1.00 81.62 390 GLN A CA 1
ATOM 3210 C C . GLN A 1 390 ? 3.659 0.368 -28.063 1.00 81.62 390 GLN A C 1
ATOM 3212 O O . GLN A 1 390 ? 4.334 0.581 -27.067 1.00 81.62 390 GLN A O 1
ATOM 3217 N N . GLU A 1 391 ? 2.348 0.621 -28.099 1.00 90.75 391 GLU A N 1
ATOM 3218 C CA . GLU A 1 391 ? 1.588 1.176 -26.970 1.00 90.75 391 GLU A CA 1
ATOM 3219 C C . GLU A 1 391 ? 1.383 0.103 -25.878 1.00 90.75 391 GLU A C 1
ATOM 3221 O O . GLU A 1 391 ? 0.269 -0.389 -25.689 1.00 90.75 391 GLU A O 1
ATOM 3226 N N . CYS A 1 392 ? 2.467 -0.291 -25.196 1.00 92.25 392 CYS A N 1
ATOM 3227 C CA . CYS A 1 392 ? 2.515 -1.310 -24.140 1.00 92.25 392 CYS A CA 1
ATOM 3228 C C . CYS A 1 392 ? 3.142 -0.776 -22.841 1.00 92.25 392 CYS A C 1
ATOM 3230 O O . CYS A 1 392 ? 3.867 0.221 -22.844 1.00 92.25 392 CYS A O 1
ATOM 3232 N N . VAL A 1 393 ? 2.862 -1.471 -21.741 1.00 95.25 393 VAL A N 1
ATOM 3233 C CA . VAL A 1 393 ? 3.474 -1.300 -20.418 1.00 95.25 393 VAL A CA 1
ATOM 3234 C C . VAL A 1 393 ? 3.671 -2.679 -19.781 1.00 95.25 393 VAL A C 1
ATOM 3236 O O . VAL A 1 393 ? 2.834 -3.565 -19.980 1.00 95.25 393 VAL A O 1
ATOM 3239 N N . LEU A 1 394 ? 4.774 -2.871 -19.055 1.00 95.62 394 LEU A N 1
ATOM 3240 C CA . LEU A 1 394 ? 5.077 -4.109 -18.332 1.00 95.62 394 LEU A CA 1
ATOM 3241 C C . LEU A 1 394 ? 4.619 -4.042 -16.877 1.00 95.62 394 LEU A C 1
ATOM 3243 O O . LEU A 1 394 ? 4.446 -2.964 -16.308 1.00 95.62 394 LEU A O 1
ATOM 3247 N N . GLY A 1 395 ? 4.474 -5.217 -16.274 1.00 95.75 395 GLY A N 1
ATOM 3248 C CA . GLY A 1 395 ? 4.485 -5.369 -14.830 1.00 95.75 395 GLY A CA 1
ATOM 3249 C C . GLY A 1 395 ? 5.847 -4.983 -14.245 1.00 95.75 395 GLY A C 1
ATOM 3250 O O . GLY A 1 395 ? 6.882 -5.204 -14.874 1.00 95.75 395 GLY A O 1
ATOM 3251 N N . SER A 1 396 ? 5.834 -4.413 -13.045 1.00 93.00 396 SER A N 1
ATOM 3252 C CA . SER A 1 396 ? 7.017 -4.074 -12.241 1.00 93.00 396 SER A CA 1
ATOM 3253 C C . SER A 1 396 ? 7.813 -5.313 -11.836 1.00 93.00 396 SER A C 1
ATOM 3255 O O . SER A 1 396 ? 9.044 -5.307 -11.815 1.00 93.00 396 SER A O 1
ATOM 3257 N N . GLU A 1 397 ? 7.103 -6.407 -11.577 1.00 92.75 397 GLU A N 1
ATOM 3258 C CA . GLU A 1 397 ? 7.662 -7.703 -11.246 1.00 92.75 397 GLU A CA 1
ATOM 3259 C C . GLU A 1 397 ? 7.335 -8.733 -12.324 1.00 92.75 397 GLU A C 1
ATOM 3261 O O . GLU A 1 397 ? 6.383 -8.616 -13.097 1.00 92.75 397 GLU A O 1
ATOM 3266 N N . GLY A 1 398 ? 8.162 -9.771 -12.376 1.00 92.94 398 GLY A N 1
ATOM 3267 C CA . GLY A 1 398 ? 7.957 -10.899 -13.271 1.00 92.94 398 GLY A CA 1
ATOM 3268 C C . GLY A 1 398 ? 8.212 -12.203 -12.546 1.00 92.94 398 GLY A C 1
ATOM 3269 O O . GLY A 1 398 ? 8.817 -12.223 -11.476 1.00 92.94 398 GLY A O 1
ATOM 3270 N N . PHE A 1 399 ? 7.805 -13.289 -13.177 1.00 94.44 399 PHE A N 1
ATOM 3271 C CA . PHE A 1 399 ? 7.707 -14.602 -12.565 1.00 94.44 399 PHE A CA 1
ATOM 3272 C C . PHE A 1 399 ? 8.735 -15.558 -13.163 1.00 94.44 399 PHE A C 1
ATOM 3274 O O . PHE A 1 399 ? 8.916 -15.608 -14.383 1.00 94.44 399 PHE A O 1
ATOM 3281 N N . ASN A 1 400 ? 9.414 -16.303 -12.300 1.00 94.19 400 ASN A N 1
ATOM 3282 C CA . ASN A 1 400 ? 10.429 -17.299 -12.650 1.00 94.19 400 ASN A CA 1
ATOM 3283 C C . ASN A 1 400 ? 10.162 -18.681 -12.025 1.00 94.19 400 ASN A C 1
ATOM 3285 O O . ASN A 1 400 ? 10.990 -19.569 -12.192 1.00 94.19 400 ASN A O 1
ATOM 3289 N N . SER A 1 401 ? 9.052 -18.845 -11.305 1.00 94.00 401 SER A N 1
ATOM 3290 C CA . SER A 1 401 ? 8.592 -20.092 -10.685 1.00 94.00 401 SER A CA 1
ATOM 3291 C C . SER A 1 401 ? 7.131 -19.956 -10.254 1.00 94.00 401 SER A C 1
ATOM 3293 O O . SER A 1 401 ? 6.586 -18.847 -10.238 1.00 94.00 401 SER A O 1
ATOM 3295 N N . GLY A 1 402 ? 6.494 -21.074 -9.904 1.00 93.81 402 GLY A N 1
ATOM 3296 C CA . GLY A 1 402 ? 5.213 -21.088 -9.200 1.00 93.81 402 GLY A CA 1
ATOM 3297 C C . GLY A 1 402 ? 3.981 -20.825 -10.070 1.00 93.81 402 GLY A C 1
ATOM 3298 O O . GLY A 1 402 ? 4.022 -20.836 -11.305 1.00 93.81 402 GLY A O 1
ATOM 3299 N N . THR A 1 403 ? 2.841 -20.616 -9.404 1.00 94.06 403 THR A N 1
ATOM 3300 C CA . THR A 1 403 ? 1.551 -20.321 -10.044 1.00 94.06 403 THR A CA 1
ATOM 3301 C C . THR A 1 403 ? 1.049 -18.940 -9.646 1.00 94.06 403 THR A C 1
ATOM 3303 O O . THR A 1 403 ? 0.828 -18.672 -8.471 1.00 94.06 403 THR A O 1
ATOM 3306 N N . HIS A 1 404 ? 0.772 -18.107 -10.645 1.00 94.62 404 HIS A N 1
ATOM 3307 C CA . HIS A 1 404 ? 0.359 -16.714 -10.502 1.00 94.62 404 HIS A CA 1
ATOM 3308 C C . HIS A 1 404 ? -0.966 -16.478 -11.213 1.00 94.62 404 HIS A C 1
ATOM 3310 O O . HIS A 1 404 ? -1.223 -17.037 -12.283 1.00 94.62 404 HIS A O 1
ATOM 3316 N N . CYS A 1 405 ? -1.821 -15.648 -10.624 1.00 94.56 405 CYS A N 1
ATOM 3317 C CA . CYS A 1 405 ? -3.137 -15.350 -11.169 1.00 94.56 405 CYS A CA 1
ATOM 3318 C C . CYS A 1 405 ? -3.484 -13.879 -10.955 1.00 94.56 405 CYS A C 1
ATOM 3320 O O . CYS A 1 405 ? -3.369 -13.371 -9.843 1.00 94.56 405 CYS A O 1
ATOM 3322 N N . TRP A 1 406 ? -3.955 -13.212 -12.004 1.00 96.19 406 TRP A N 1
ATOM 3323 C CA . TRP A 1 406 ? -4.474 -11.852 -11.914 1.00 96.19 406 TRP A CA 1
ATOM 3324 C C . TRP A 1 406 ? -5.630 -11.656 -12.889 1.00 96.19 406 TRP A C 1
ATOM 3326 O O . TRP A 1 406 ? -5.682 -12.272 -13.957 1.00 96.19 406 TRP A O 1
ATOM 3336 N N . ASP A 1 407 ? -6.552 -10.776 -12.514 1.00 96.56 407 ASP A N 1
ATOM 3337 C CA . ASP A 1 407 ? -7.702 -10.424 -13.335 1.00 96.56 407 ASP A CA 1
ATOM 3338 C C . ASP A 1 407 ? -7.496 -9.027 -13.920 1.00 96.56 407 ASP A C 1
ATOM 3340 O O . ASP A 1 407 ? -7.108 -8.095 -13.216 1.00 96.56 407 ASP A O 1
ATOM 3344 N N . VAL A 1 408 ? -7.764 -8.880 -15.214 1.00 97.25 408 VAL A N 1
ATOM 3345 C CA . VAL A 1 408 ? -7.721 -7.602 -15.924 1.00 97.25 408 VAL A CA 1
ATOM 3346 C C . VAL A 1 408 ? -9.138 -7.230 -16.333 1.00 97.25 408 VAL A C 1
ATOM 3348 O O . VAL A 1 408 ? -9.777 -7.945 -17.106 1.00 97.25 408 VAL A O 1
ATOM 3351 N N . ASP A 1 409 ? -9.624 -6.106 -15.823 1.00 96.75 409 ASP A N 1
ATOM 3352 C CA . ASP A 1 409 ? -10.806 -5.426 -16.328 1.00 96.75 409 ASP A CA 1
ATOM 3353 C C . ASP A 1 409 ? -10.459 -4.747 -17.653 1.00 96.75 409 ASP A C 1
ATOM 3355 O O . ASP A 1 409 ? -9.605 -3.854 -17.725 1.00 96.75 409 ASP A O 1
ATOM 3359 N N . VAL A 1 410 ? -11.095 -5.232 -18.714 1.00 94.75 410 VAL A N 1
ATOM 3360 C CA . VAL A 1 410 ? -10.964 -4.701 -20.072 1.00 94.75 410 VAL A CA 1
ATOM 3361 C C . VAL A 1 410 ? -12.184 -3.877 -20.481 1.00 94.75 410 VAL A C 1
ATOM 3363 O O . VAL A 1 410 ? -12.125 -3.184 -21.500 1.00 94.75 410 VAL A O 1
ATOM 3366 N N . GLY A 1 411 ? -13.257 -3.928 -19.680 1.00 90.94 411 GLY A N 1
ATOM 3367 C CA . GLY A 1 411 ? -14.501 -3.191 -19.845 1.00 90.94 411 GLY A CA 1
ATOM 3368 C C . GLY A 1 411 ? -14.954 -3.084 -21.297 1.00 90.94 411 GLY A C 1
ATOM 3369 O O . GLY A 1 411 ? -14.999 -4.056 -22.059 1.00 90.94 411 GLY A O 1
ATOM 3370 N N . ASP A 1 412 ? -15.211 -1.845 -21.715 1.00 89.06 412 ASP A N 1
ATOM 3371 C CA . ASP A 1 412 ? -15.640 -1.554 -23.073 1.00 89.06 412 ASP A CA 1
ATOM 3372 C C . ASP A 1 412 ? -14.527 -1.293 -24.090 1.00 89.06 412 ASP A C 1
ATOM 3374 O O . ASP A 1 412 ? -14.820 -0.983 -25.251 1.00 89.06 412 ASP A O 1
ATOM 3378 N N . CYS A 1 413 ? -13.265 -1.499 -23.716 1.00 90.44 413 CYS A N 1
ATOM 3379 C CA . CYS A 1 413 ? -12.128 -1.204 -24.576 1.00 90.44 413 CYS A CA 1
ATOM 3380 C C . CYS A 1 413 ? -12.213 -1.947 -25.921 1.00 90.44 413 CYS A C 1
ATOM 3382 O O . CYS A 1 413 ? -12.307 -3.174 -25.986 1.00 90.44 413 CYS A O 1
ATOM 3384 N N . ALA A 1 414 ? -12.173 -1.192 -27.024 1.00 90.00 414 ALA A N 1
ATOM 3385 C CA . ALA A 1 414 ? -12.338 -1.742 -28.370 1.00 90.00 414 ALA A CA 1
ATOM 3386 C C . ALA A 1 414 ? -11.047 -2.340 -28.960 1.00 90.00 414 ALA A C 1
ATOM 3388 O O . ALA A 1 414 ? -11.096 -2.989 -30.012 1.00 90.00 414 ALA A O 1
ATOM 3389 N N . HIS A 1 415 ? -9.899 -2.080 -28.322 1.00 92.06 415 HIS A N 1
ATOM 3390 C CA . HIS A 1 415 ? -8.594 -2.536 -28.785 1.00 92.06 415 HIS A CA 1
ATOM 3391 C C . HIS A 1 415 ? -7.591 -2.683 -27.633 1.00 92.06 415 HIS A C 1
ATOM 3393 O O . HIS A 1 415 ? -7.009 -1.697 -27.170 1.00 92.06 415 HIS A O 1
ATOM 3399 N N . TRP A 1 416 ? -7.355 -3.925 -27.216 1.00 93.94 416 TRP A N 1
ATOM 3400 C CA . TRP A 1 416 ? -6.425 -4.257 -26.139 1.00 93.94 416 TRP A CA 1
ATOM 3401 C C . TRP A 1 416 ? -5.656 -5.546 -26.415 1.00 93.94 416 TRP A C 1
ATOM 3403 O O . TRP A 1 416 ? -6.066 -6.370 -27.232 1.00 93.94 416 TRP A O 1
ATOM 3413 N N . LEU A 1 417 ? -4.538 -5.712 -25.716 1.00 93.56 417 LEU A N 1
ATOM 3414 C CA . LEU A 1 417 ? -3.746 -6.938 -25.671 1.00 93.56 417 LEU A CA 1
ATOM 3415 C C . LEU A 1 417 ? -3.256 -7.141 -24.233 1.00 93.56 417 LEU A C 1
ATOM 3417 O O . LEU A 1 417 ? -2.781 -6.200 -23.599 1.00 93.56 417 LEU A O 1
ATOM 3421 N N . VAL A 1 418 ? -3.399 -8.366 -23.733 1.00 96.12 418 VAL A N 1
ATOM 3422 C CA . VAL A 1 418 ? -2.995 -8.774 -22.382 1.00 96.12 418 VAL A CA 1
ATOM 3423 C C . VAL A 1 418 ? -2.199 -10.070 -22.458 1.00 96.12 418 VAL A C 1
ATOM 3425 O O . VAL A 1 418 ? -2.510 -10.943 -23.272 1.00 96.12 418 VAL A O 1
ATOM 3428 N N . GLY A 1 419 ? -1.174 -10.221 -21.625 1.00 95.31 419 GLY A N 1
ATOM 3429 C CA . GLY A 1 419 ? -0.383 -11.447 -21.616 1.00 95.31 419 GLY A CA 1
ATOM 3430 C C . GLY A 1 419 ? 0.886 -11.349 -20.790 1.00 95.31 419 GLY A C 1
ATOM 3431 O O . GLY A 1 419 ? 0.980 -10.544 -19.865 1.00 95.31 419 GLY A O 1
ATOM 3432 N N . VAL A 1 420 ? 1.856 -12.184 -21.149 1.00 95.00 420 VAL A N 1
ATOM 3433 C CA . VAL A 1 420 ? 3.205 -12.201 -20.581 1.00 95.00 420 VAL A CA 1
ATOM 3434 C C . VAL A 1 420 ? 4.255 -12.190 -21.686 1.00 95.00 420 VAL A C 1
ATOM 3436 O O . VAL A 1 420 ? 4.029 -12.692 -22.792 1.00 95.00 420 VAL A O 1
ATOM 3439 N N . MET A 1 421 ? 5.422 -11.640 -21.381 1.00 91.50 421 MET A N 1
ATOM 3440 C CA . MET A 1 421 ? 6.567 -11.657 -22.280 1.00 91.50 421 MET A CA 1
ATOM 3441 C C . MET A 1 421 ? 7.891 -11.827 -21.543 1.00 91.50 421 MET A C 1
ATOM 3443 O O . MET A 1 421 ? 7.999 -11.520 -20.360 1.00 91.50 421 MET A O 1
ATOM 3447 N N . THR A 1 422 ? 8.911 -12.318 -22.239 1.00 89.69 422 THR A N 1
ATOM 3448 C CA . THR A 1 422 ? 10.275 -12.375 -21.710 1.00 89.69 422 THR A CA 1
ATOM 3449 C C . THR A 1 422 ? 10.937 -10.999 -21.753 1.00 89.69 422 THR A C 1
ATOM 3451 O O . THR A 1 422 ? 10.612 -10.161 -22.599 1.00 89.69 422 THR A O 1
ATOM 3454 N N . LYS A 1 423 ? 11.936 -10.774 -20.890 1.00 80.12 423 LYS A N 1
ATOM 3455 C CA . LYS A 1 423 ? 12.759 -9.552 -20.941 1.00 80.12 423 LYS A CA 1
ATOM 3456 C C . LYS A 1 423 ? 13.509 -9.424 -22.275 1.00 80.12 423 LYS A C 1
ATOM 3458 O O . LYS A 1 423 ? 13.617 -8.335 -22.826 1.00 80.12 423 LYS A O 1
ATOM 3463 N N . SER A 1 424 ? 13.971 -10.538 -22.846 1.00 78.50 424 SER A N 1
ATOM 3464 C CA . SER A 1 424 ? 14.611 -10.565 -24.171 1.00 78.50 424 SER A CA 1
ATOM 3465 C C . SER A 1 424 ? 13.680 -10.087 -25.295 1.00 78.50 424 SER A C 1
ATOM 3467 O O . SER A 1 424 ? 14.131 -9.442 -26.242 1.00 78.50 424 SER A O 1
ATOM 3469 N N . ALA A 1 425 ? 12.372 -10.330 -25.168 1.00 75.88 425 ALA A N 1
ATOM 3470 C CA . ALA A 1 425 ? 11.367 -9.892 -26.128 1.00 75.88 425 ALA A CA 1
ATOM 3471 C C . ALA A 1 425 ? 11.017 -8.398 -26.024 1.00 75.88 425 ALA A C 1
ATOM 3473 O O . ALA A 1 425 ? 10.226 -7.921 -26.837 1.00 75.88 425 ALA A O 1
ATOM 3474 N N . GLN A 1 426 ? 11.579 -7.650 -25.067 1.00 67.31 426 GLN A N 1
ATOM 3475 C CA . GLN A 1 426 ? 11.356 -6.208 -24.886 1.00 67.31 426 GLN A CA 1
ATOM 3476 C C . GLN A 1 426 ? 12.108 -5.356 -25.933 1.00 67.31 426 GLN A C 1
ATOM 3478 O O . GLN A 1 426 ? 11.590 -4.338 -26.386 1.00 67.31 426 GLN A O 1
ATOM 3483 N N . MET A 1 427 ? 13.279 -5.807 -26.400 1.00 61.28 427 MET A N 1
ATOM 3484 C CA . MET A 1 427 ? 14.209 -5.052 -27.268 1.00 61.28 427 MET A CA 1
ATOM 3485 C C . MET A 1 427 ? 13.624 -4.688 -28.658 1.00 61.28 427 MET A C 1
ATOM 3487 O O . MET A 1 427 ? 13.056 -5.564 -29.291 1.00 61.28 427 MET A O 1
ATOM 3491 N N . LYS A 1 428 ? 13.809 -3.430 -29.120 1.00 53.56 428 LYS A N 1
ATOM 3492 C CA . LYS A 1 428 ? 13.255 -2.672 -30.297 1.00 53.56 428 LYS A CA 1
ATOM 3493 C C . LYS A 1 428 ? 12.723 -3.413 -31.554 1.00 53.56 428 LYS A C 1
ATOM 3495 O O . LYS A 1 428 ? 13.252 -4.443 -31.963 1.00 53.56 428 LYS A O 1
ATOM 3500 N N . GLY A 1 429 ? 11.629 -2.897 -32.160 1.00 53.00 429 GLY A N 1
ATOM 3501 C CA . GLY A 1 429 ? 10.881 -3.465 -33.318 1.00 53.00 429 GLY A CA 1
ATOM 3502 C C . GLY A 1 429 ? 9.407 -3.915 -33.075 1.00 53.00 429 GLY A C 1
ATOM 3503 O O . GLY A 1 429 ? 8.820 -3.680 -32.016 1.00 53.00 429 GLY A O 1
ATOM 3504 N N . GLU A 1 430 ? 8.799 -4.633 -34.033 1.00 54.97 430 GLU A N 1
ATOM 3505 C CA . GLU A 1 430 ? 7.396 -5.098 -33.952 1.00 54.97 430 GLU A CA 1
ATOM 3506 C C . GLU A 1 430 ? 7.216 -6.329 -33.027 1.00 54.97 430 GLU A C 1
ATOM 3508 O O . GLU A 1 430 ? 7.945 -7.314 -33.127 1.00 54.97 430 GLU A O 1
ATOM 3513 N N . ILE A 1 431 ? 6.220 -6.293 -32.126 1.00 57.22 431 ILE A N 1
ATOM 3514 C CA . ILE A 1 431 ? 5.918 -7.350 -31.129 1.00 57.22 431 ILE A CA 1
ATOM 3515 C C . ILE A 1 431 ? 5.409 -8.649 -31.777 1.00 57.22 431 ILE A C 1
ATOM 3517 O O . ILE A 1 431 ? 5.673 -9.744 -31.286 1.00 57.22 431 ILE A O 1
ATOM 3521 N N . THR A 1 432 ? 4.688 -8.546 -32.890 1.00 52.44 432 THR A N 1
ATOM 3522 C CA . THR A 1 432 ? 3.982 -9.671 -33.530 1.00 52.44 432 THR A CA 1
ATOM 3523 C C . THR A 1 432 ? 4.918 -10.714 -34.144 1.00 52.44 432 THR A C 1
ATOM 3525 O O . THR A 1 432 ? 4.517 -11.864 -34.311 1.00 52.44 432 THR A O 1
ATOM 3528 N N . SER A 1 433 ? 6.171 -10.352 -34.430 1.00 52.31 433 SER A N 1
ATOM 3529 C CA . SER A 1 433 ? 7.183 -11.231 -35.027 1.00 52.31 433 SER A CA 1
ATOM 3530 C C . SER A 1 433 ? 8.176 -11.827 -34.017 1.00 52.31 433 SER A C 1
ATOM 3532 O O . SER A 1 433 ? 9.089 -12.559 -34.412 1.00 52.31 433 SER A O 1
ATOM 3534 N N . ARG A 1 434 ? 8.043 -11.526 -32.715 1.00 66.19 434 ARG A N 1
ATOM 3535 C CA . ARG A 1 434 ? 9.025 -11.917 -31.686 1.00 66.19 434 ARG A CA 1
ATOM 3536 C C . ARG A 1 434 ? 8.720 -13.265 -31.043 1.00 66.19 434 ARG A C 1
ATOM 3538 O O . ARG A 1 434 ? 7.579 -13.607 -30.748 1.00 66.19 434 ARG A O 1
ATOM 3545 N N . SER A 1 435 ? 9.779 -14.024 -30.767 1.00 71.31 435 SER A N 1
ATOM 3546 C CA . SER A 1 435 ? 9.734 -15.117 -29.784 1.00 71.31 435 SER A CA 1
ATOM 3547 C C . SER A 1 435 ? 9.666 -14.536 -28.378 1.00 71.31 435 SER A C 1
ATOM 3549 O O . SER A 1 435 ? 10.215 -13.465 -28.146 1.00 71.31 435 SER A O 1
ATOM 3551 N N . GLY A 1 436 ? 9.032 -15.256 -27.453 1.00 84.06 436 GLY A N 1
ATOM 3552 C CA . GLY A 1 436 ? 8.980 -14.846 -26.049 1.00 84.06 436 GLY A CA 1
ATOM 3553 C C . GLY A 1 436 ? 7.769 -13.993 -25.676 1.00 84.06 436 GLY A C 1
ATOM 3554 O O . GLY A 1 436 ? 7.822 -13.308 -24.664 1.00 84.06 436 GLY A O 1
ATOM 3555 N N . ILE A 1 437 ? 6.698 -13.997 -26.478 1.00 88.19 437 ILE A N 1
ATOM 3556 C CA . ILE A 1 437 ? 5.459 -13.260 -26.192 1.00 88.19 437 ILE A CA 1
ATOM 3557 C C . ILE A 1 437 ? 4.279 -14.219 -26.289 1.00 88.19 437 ILE A C 1
ATOM 3559 O O . ILE A 1 437 ? 4.106 -14.892 -27.308 1.00 88.19 437 ILE A O 1
ATOM 3563 N N . TRP A 1 438 ? 3.469 -14.247 -25.234 1.00 92.44 438 TRP A N 1
ATOM 3564 C CA . TRP A 1 438 ? 2.244 -15.033 -25.155 1.00 92.44 438 TRP A CA 1
ATOM 3565 C C . TRP A 1 438 ? 1.128 -14.158 -24.616 1.00 92.44 438 TRP A C 1
ATOM 3567 O O . TRP A 1 438 ? 1.195 -13.655 -23.496 1.00 92.44 438 TRP A O 1
ATOM 3577 N N . GLY A 1 439 ? 0.084 -13.971 -25.409 1.00 92.81 439 GLY A N 1
ATOM 3578 C CA . GLY A 1 439 ? -1.014 -13.106 -25.012 1.00 92.81 439 GLY A CA 1
ATOM 3579 C C . GLY A 1 439 ? -2.267 -13.324 -25.828 1.00 92.81 439 GLY A C 1
ATOM 3580 O O . GLY A 1 439 ? -2.322 -14.158 -26.729 1.00 92.81 439 GLY A O 1
ATOM 3581 N N . MET A 1 440 ? -3.277 -12.535 -25.512 1.00 92.06 440 MET A N 1
ATOM 3582 C CA . MET A 1 440 ? -4.542 -12.497 -26.220 1.00 92.06 440 MET A CA 1
ATOM 3583 C C . MET A 1 440 ? -4.900 -11.048 -26.499 1.00 92.06 440 MET A C 1
ATOM 3585 O O . MET A 1 440 ? -4.782 -10.195 -25.618 1.00 92.06 440 MET A O 1
ATOM 3589 N N . TRP A 1 441 ? -5.347 -10.771 -27.719 1.00 91.12 441 TRP A N 1
ATOM 3590 C CA . TRP A 1 441 ? -5.821 -9.449 -28.096 1.00 91.12 441 TRP A CA 1
ATOM 3591 C C . TRP A 1 441 ? -7.272 -9.471 -28.534 1.00 91.12 441 TRP A C 1
ATOM 3593 O O . TRP A 1 441 ? -7.789 -10.472 -29.035 1.00 91.12 441 TRP A O 1
ATOM 3603 N N . TYR A 1 442 ? -7.896 -8.313 -28.376 1.00 91.25 442 TYR A N 1
ATOM 3604 C CA . TYR A 1 442 ? -9.199 -7.991 -28.918 1.00 91.25 442 TYR A CA 1
ATOM 3605 C C . TYR A 1 442 ? -9.094 -6.741 -29.777 1.00 91.25 442 TYR A C 1
ATOM 3607 O O . TYR A 1 442 ? -8.488 -5.749 -29.370 1.00 91.25 442 TYR A O 1
ATOM 3615 N N . LYS A 1 443 ? -9.676 -6.787 -30.974 1.00 89.25 443 LYS A N 1
ATOM 3616 C CA . LYS A 1 443 ? -9.772 -5.635 -31.874 1.00 89.25 443 LYS A CA 1
ATOM 3617 C C . LYS A 1 443 ? -11.079 -5.719 -32.641 1.00 89.25 443 LYS A C 1
ATOM 3619 O O . LYS A 1 443 ? -11.269 -6.634 -33.440 1.00 89.25 443 LYS A O 1
ATOM 3624 N N . THR A 1 444 ? -11.961 -4.750 -32.407 1.00 84.38 444 THR A N 1
ATOM 3625 C CA . THR A 1 444 ? -13.175 -4.533 -33.217 1.00 84.38 444 THR A CA 1
ATOM 3626 C C . THR A 1 444 ? -14.009 -5.815 -33.408 1.00 84.38 444 THR A C 1
ATOM 3628 O O . THR A 1 444 ? -14.309 -6.214 -34.531 1.00 84.38 444 THR A O 1
ATOM 3631 N N . GLY A 1 445 ? -14.348 -6.498 -32.308 1.00 84.69 445 GLY A N 1
ATOM 3632 C CA . GLY A 1 445 ? -15.210 -7.689 -32.317 1.00 84.69 445 GLY A CA 1
ATOM 3633 C C . GLY A 1 445 ? -14.493 -9.027 -32.526 1.00 84.69 445 GLY A C 1
ATOM 3634 O O . GLY A 1 445 ? -15.151 -10.062 -32.548 1.00 84.69 445 GLY A O 1
ATOM 3635 N N . LYS A 1 446 ? -13.163 -9.039 -32.680 1.00 87.69 446 LYS A N 1
ATOM 3636 C CA . LYS A 1 446 ? -12.385 -10.268 -32.893 1.00 87.69 446 LYS A CA 1
ATOM 3637 C C . LYS A 1 446 ? -11.395 -10.506 -31.766 1.00 87.69 446 LYS A C 1
ATOM 3639 O O . LYS A 1 446 ? -10.680 -9.581 -31.387 1.00 87.69 446 LYS A O 1
ATOM 3644 N N . TYR A 1 447 ? -11.333 -11.755 -31.310 1.00 90.00 447 TYR A N 1
ATOM 3645 C CA . TYR A 1 447 ? -10.357 -12.260 -30.351 1.00 90.00 447 TYR A CA 1
ATOM 3646 C C . TYR A 1 447 ? -9.340 -13.154 -31.059 1.00 90.00 447 TYR A C 1
ATOM 3648 O O . TYR A 1 447 ? -9.714 -13.991 -31.886 1.00 90.00 447 TYR A O 1
ATOM 3656 N N . ALA A 1 448 ? -8.063 -13.014 -30.722 1.00 88.94 448 ALA A N 1
ATOM 3657 C CA . ALA A 1 448 ? -7.043 -13.944 -31.189 1.00 88.94 448 ALA A CA 1
ATOM 3658 C C . ALA A 1 448 ? -5.920 -14.124 -30.171 1.00 88.94 448 ALA A C 1
ATOM 3660 O O . ALA A 1 448 ? -5.607 -13.231 -29.378 1.00 88.94 448 ALA A O 1
ATOM 3661 N N . ALA A 1 449 ? -5.301 -15.298 -30.237 1.00 89.06 449 ALA A N 1
ATOM 3662 C CA . ALA A 1 449 ? -4.092 -15.616 -29.501 1.00 89.06 449 ALA A CA 1
ATOM 3663 C C . ALA A 1 449 ? -2.858 -15.052 -30.232 1.00 89.06 449 ALA A C 1
ATOM 3665 O O . ALA A 1 449 ? -2.783 -15.045 -31.467 1.00 89.06 449 ALA A O 1
ATOM 3666 N N . LEU A 1 450 ? -1.885 -14.571 -29.457 1.00 83.88 450 LEU A N 1
ATOM 3667 C CA . LEU A 1 450 ? -0.602 -14.049 -29.918 1.00 83.88 450 LEU A CA 1
ATOM 3668 C C . LEU A 1 450 ? 0.532 -14.959 -29.431 1.00 83.88 450 LEU A C 1
ATOM 3670 O O . LEU A 1 450 ? 0.786 -15.032 -28.231 1.00 83.88 450 LEU A O 1
ATOM 3674 N N . CYS A 1 451 ? 1.213 -15.625 -30.367 1.00 80.00 451 CYS A N 1
ATOM 3675 C CA . CYS A 1 451 ? 2.469 -16.354 -30.164 1.00 80.00 451 CYS A CA 1
ATOM 3676 C C . CYS A 1 451 ? 3.190 -16.519 -31.519 1.00 80.00 451 CYS A C 1
ATOM 3678 O O . CYS A 1 451 ? 2.530 -16.655 -32.551 1.00 80.00 451 CYS A O 1
ATOM 3680 N N . LYS A 1 452 ? 4.534 -16.560 -31.528 1.00 65.50 452 LYS A N 1
ATOM 3681 C CA . LYS A 1 452 ? 5.384 -16.683 -32.739 1.00 65.50 452 LYS A CA 1
ATOM 3682 C C . LYS A 1 452 ? 4.998 -17.843 -33.666 1.00 65.50 452 LYS A C 1
ATOM 3684 O O . LYS A 1 452 ? 5.223 -17.760 -34.868 1.00 65.50 452 LYS A O 1
ATOM 3689 N N . ALA A 1 453 ? 4.460 -18.934 -33.118 1.00 54.25 453 ALA A N 1
ATOM 3690 C CA . ALA A 1 453 ? 4.153 -20.125 -33.903 1.00 54.25 453 ALA A CA 1
ATOM 3691 C C . ALA A 1 453 ? 2.869 -19.980 -34.740 1.00 54.25 453 ALA A C 1
ATOM 3693 O O . ALA A 1 453 ? 2.832 -20.503 -35.849 1.00 54.25 453 ALA A O 1
ATOM 3694 N N . GLN A 1 454 ? 1.833 -19.292 -34.236 1.00 52.69 454 GLN A N 1
ATOM 3695 C CA . GLN A 1 454 ? 0.530 -19.118 -34.895 1.00 52.69 454 GLN A CA 1
ATOM 3696 C C . GLN A 1 454 ? -0.220 -17.928 -34.270 1.00 52.69 454 GLN A C 1
ATOM 3698 O O . GLN A 1 454 ? -0.400 -17.893 -33.052 1.00 52.69 454 GLN A O 1
ATOM 3703 N N . SER A 1 455 ? -0.736 -17.000 -35.086 1.00 58.66 455 SER A N 1
ATOM 3704 C CA . SER A 1 455 ? -1.900 -16.210 -34.669 1.00 58.66 455 SER A CA 1
ATOM 3705 C C . SER A 1 455 ? -3.137 -17.019 -35.033 1.00 58.66 455 SER A C 1
ATOM 3707 O O . SER A 1 455 ? -3.520 -17.099 -36.199 1.00 58.66 455 SER A O 1
ATOM 3709 N N . SER A 1 456 ? -3.704 -17.700 -34.045 1.00 64.62 456 SER A N 1
ATOM 3710 C CA . SER A 1 456 ? -4.938 -18.456 -34.214 1.00 64.62 456 SER A CA 1
ATOM 3711 C C . SER A 1 456 ? -6.118 -17.574 -33.826 1.00 64.62 456 SER A C 1
ATOM 3713 O O . SER A 1 456 ? -6.156 -16.979 -32.743 1.00 64.62 456 SER A O 1
ATOM 3715 N N . SER A 1 457 ? -7.088 -17.462 -34.736 1.00 69.31 457 SER A N 1
ATOM 3716 C CA . SER A 1 457 ? -8.397 -16.915 -34.394 1.00 69.31 457 SER A CA 1
ATOM 3717 C C . SER A 1 457 ? -8.997 -17.780 -33.294 1.00 69.31 457 SER A C 1
ATOM 3719 O O . SER A 1 457 ? -9.085 -19.000 -33.453 1.00 69.31 457 SER A O 1
ATOM 3721 N N . LEU A 1 458 ? -9.395 -17.157 -32.189 1.00 76.38 458 LEU A N 1
ATOM 3722 C CA . LEU A 1 458 ? -10.108 -17.868 -31.138 1.00 76.38 458 LEU A CA 1
ATOM 3723 C C . LEU A 1 458 ? -11.546 -18.150 -31.604 1.00 76.38 458 LEU A C 1
ATOM 3725 O O . LEU A 1 458 ? -12.045 -17.432 -32.479 1.00 76.38 458 LEU A O 1
ATOM 3729 N N . PRO A 1 459 ? -12.211 -19.190 -31.064 1.00 66.62 459 PRO A N 1
ATOM 3730 C CA . PRO A 1 459 ? -13.622 -19.438 -31.338 1.00 66.62 459 PRO A CA 1
ATOM 3731 C C . PRO A 1 459 ? -14.445 -18.162 -31.139 1.00 66.62 459 PRO A C 1
ATOM 3733 O O . PRO A 1 459 ? -14.127 -17.351 -30.265 1.00 66.62 459 PRO A O 1
ATOM 3736 N N . SER A 1 460 ? -15.489 -17.977 -31.950 1.00 67.69 460 SER A N 1
ATOM 3737 C CA . SER A 1 460 ? -16.406 -16.847 -31.800 1.00 67.69 460 SER A CA 1
ATOM 3738 C C . SER A 1 460 ? -17.020 -16.865 -30.401 1.00 67.69 460 SER A C 1
ATOM 3740 O O . SER A 1 460 ? -17.903 -17.665 -30.112 1.00 67.69 460 SER A O 1
ATOM 3742 N N . LEU A 1 461 ? -16.523 -15.987 -29.534 1.00 73.44 461 LEU A N 1
ATOM 3743 C CA . LEU A 1 461 ? -17.115 -15.710 -28.234 1.00 73.44 461 LEU A CA 1
ATOM 3744 C C . LEU A 1 461 ? -18.452 -14.998 -28.473 1.00 73.44 461 LEU A C 1
ATOM 3746 O O . LEU A 1 461 ? -18.487 -13.962 -29.136 1.00 73.44 461 LEU A O 1
ATOM 3750 N N . GLU A 1 462 ? -19.546 -15.562 -27.955 1.00 69.38 462 GLU A N 1
ATOM 3751 C CA . GLU A 1 462 ? -20.901 -15.010 -28.124 1.00 69.38 462 GLU A CA 1
ATOM 3752 C C . GLU A 1 462 ? -21.068 -13.643 -27.443 1.00 69.38 462 GLU A C 1
ATOM 3754 O O . GLU A 1 462 ? -21.893 -12.831 -27.858 1.00 69.38 462 GLU A O 1
ATOM 3759 N N . GLN A 1 463 ? -20.267 -13.373 -26.407 1.00 80.44 463 GLN A N 1
ATOM 3760 C CA . GLN A 1 463 ? -20.315 -12.149 -25.613 1.00 80.44 463 GLN A CA 1
ATOM 3761 C C . GLN A 1 463 ? -18.938 -11.486 -25.527 1.00 80.44 463 GLN A C 1
ATOM 3763 O O . GLN A 1 463 ? -17.901 -12.149 -25.442 1.00 80.44 463 GLN A O 1
ATOM 3768 N N . LYS A 1 464 ? -18.933 -10.149 -25.519 1.00 87.62 464 LYS A N 1
ATOM 3769 C CA . LYS A 1 464 ? -17.725 -9.349 -25.304 1.00 87.62 464 LYS A CA 1
ATOM 3770 C C . LYS A 1 464 ? -17.276 -9.484 -23.848 1.00 87.62 464 LYS A C 1
ATOM 3772 O O . LYS A 1 464 ? -17.992 -9.077 -22.936 1.00 87.62 464 LYS A O 1
ATOM 3777 N N . LEU A 1 465 ? -16.069 -10.004 -23.656 1.00 90.75 465 LEU A N 1
ATOM 3778 C CA . LEU A 1 465 ? -15.421 -10.122 -22.353 1.00 90.75 465 LEU A CA 1
ATOM 3779 C C . LEU A 1 465 ? -15.264 -8.749 -21.698 1.00 90.75 465 LEU A C 1
ATOM 3781 O O . LEU A 1 465 ? -14.685 -7.846 -22.298 1.00 90.75 465 LEU A O 1
ATOM 3785 N N . GLN A 1 466 ? -15.740 -8.636 -20.460 1.00 93.69 466 GLN A N 1
ATOM 3786 C CA . GLN A 1 466 ? -15.514 -7.472 -19.598 1.00 93.69 466 GLN A CA 1
ATOM 3787 C C . GLN A 1 466 ? -14.274 -7.663 -18.719 1.00 93.69 466 GLN A C 1
ATOM 3789 O O . GLN A 1 466 ? -13.600 -6.702 -18.365 1.00 93.69 466 GLN A O 1
ATOM 3794 N N . ARG A 1 467 ? -13.942 -8.914 -18.382 1.00 95.31 467 ARG A N 1
ATOM 3795 C CA . ARG A 1 467 ? -12.788 -9.269 -17.553 1.00 95.31 467 ARG A CA 1
ATOM 3796 C C . ARG A 1 467 ? -12.068 -10.476 -18.121 1.00 95.31 467 ARG A C 1
ATOM 3798 O O . ARG A 1 467 ? -12.678 -11.333 -18.756 1.00 95.31 467 ARG A O 1
ATOM 3805 N N . ILE A 1 468 ? -10.769 -10.539 -17.869 1.00 96.06 468 ILE A N 1
ATOM 3806 C CA . ILE A 1 468 ? -9.908 -11.633 -18.306 1.00 96.06 468 ILE A CA 1
ATOM 3807 C C . ILE A 1 468 ? -9.046 -12.050 -17.134 1.00 96.06 468 ILE A C 1
ATOM 3809 O O . ILE A 1 468 ? -8.236 -11.269 -16.644 1.00 96.06 468 ILE A O 1
ATOM 3813 N N . ARG A 1 469 ? -9.195 -13.303 -16.725 1.00 96.62 469 ARG A N 1
ATOM 3814 C CA . ARG A 1 469 ? -8.296 -13.947 -15.783 1.00 96.62 469 ARG A CA 1
ATOM 3815 C C . ARG A 1 469 ? -7.119 -14.520 -16.539 1.00 96.62 469 ARG A C 1
ATOM 3817 O O . ARG A 1 469 ? -7.304 -15.370 -17.415 1.00 96.62 469 ARG A O 1
ATOM 3824 N N . VAL A 1 470 ? -5.926 -14.075 -16.172 1.00 97.19 470 VAL A N 1
ATOM 3825 C CA . VAL A 1 470 ? -4.662 -14.626 -16.645 1.00 97.19 470 VAL A CA 1
ATOM 3826 C C . VAL A 1 470 ? -4.090 -15.491 -15.534 1.00 97.19 470 VAL A C 1
ATOM 3828 O O . VAL A 1 470 ? -3.883 -15.022 -14.418 1.00 97.19 470 VAL A O 1
ATOM 3831 N N . LYS A 1 471 ? -3.847 -16.765 -15.839 1.00 96.69 471 LYS A N 1
ATOM 3832 C CA . LYS A 1 471 ? -3.231 -17.712 -14.911 1.00 96.69 471 LYS A CA 1
ATOM 3833 C C . LYS A 1 471 ? -1.980 -18.306 -15.537 1.00 96.69 471 LYS A C 1
ATOM 3835 O O . LYS A 1 471 ? -2.070 -19.028 -16.533 1.00 96.69 471 LYS A O 1
ATOM 3840 N N . LEU A 1 472 ? -0.841 -18.006 -14.929 1.00 96.56 472 LEU A N 1
ATOM 3841 C CA . LEU A 1 472 ? 0.469 -18.530 -15.277 1.00 96.56 472 LEU A CA 1
ATOM 3842 C C . LEU A 1 472 ? 0.840 -19.626 -14.281 1.00 96.56 472 LEU A C 1
ATOM 3844 O O . LEU A 1 472 ? 0.984 -19.359 -13.100 1.00 96.56 472 LEU A O 1
ATOM 3848 N N . ASP A 1 473 ? 1.016 -20.845 -14.759 1.00 96.31 473 ASP A N 1
ATOM 3849 C CA . ASP A 1 473 ? 1.685 -21.929 -14.048 1.00 96.31 473 ASP A CA 1
ATOM 3850 C C . ASP A 1 473 ? 3.064 -22.078 -14.694 1.00 96.31 473 ASP A C 1
ATOM 3852 O O . ASP A 1 473 ? 3.204 -22.686 -15.762 1.00 96.31 473 ASP A O 1
ATOM 3856 N N . TRP A 1 474 ? 4.053 -21.401 -14.109 1.00 94.88 474 TRP A N 1
ATOM 3857 C CA . TRP A 1 474 ? 5.400 -21.325 -14.664 1.00 94.88 474 TRP A CA 1
ATOM 3858 C C . TRP A 1 474 ? 6.056 -22.709 -14.646 1.00 94.88 474 TRP A C 1
ATOM 3860 O O . TRP A 1 474 ? 6.575 -23.153 -15.670 1.00 94.88 474 TRP A O 1
ATOM 3870 N N . ASP A 1 475 ? 5.918 -23.435 -13.532 1.00 93.94 475 ASP A N 1
ATOM 3871 C CA . ASP A 1 475 ? 6.540 -24.746 -13.316 1.00 93.94 475 ASP A CA 1
ATOM 3872 C C . ASP A 1 475 ? 6.018 -25.813 -14.286 1.00 93.94 475 ASP A C 1
ATOM 3874 O O . ASP A 1 475 ? 6.774 -26.664 -14.760 1.00 93.94 475 ASP A O 1
ATOM 3878 N N . ARG A 1 476 ? 4.719 -25.781 -14.611 1.00 94.69 476 ARG A N 1
ATOM 3879 C CA . ARG A 1 476 ? 4.117 -26.703 -15.591 1.00 94.69 476 ARG A CA 1
ATOM 3880 C C . ARG A 1 476 ? 4.107 -26.157 -17.011 1.00 94.69 476 ARG A C 1
ATOM 3882 O O . ARG A 1 476 ? 3.585 -26.830 -17.904 1.00 94.69 476 ARG A O 1
ATOM 3889 N N . GLY A 1 477 ? 4.634 -24.955 -17.227 1.00 94.25 477 GLY A N 1
ATOM 3890 C CA . GLY A 1 477 ? 4.717 -24.363 -18.549 1.00 94.25 477 GLY A CA 1
ATOM 3891 C C . GLY A 1 477 ? 3.358 -24.026 -19.163 1.00 94.25 477 GLY A C 1
ATOM 3892 O O . GLY A 1 477 ? 3.156 -24.241 -20.357 1.00 94.25 477 GLY A O 1
ATOM 3893 N N . LYS A 1 478 ? 2.385 -23.565 -18.367 1.00 95.81 478 LYS A N 1
ATOM 3894 C CA . LYS A 1 478 ? 1.031 -23.246 -18.849 1.00 95.81 478 LYS A CA 1
ATOM 3895 C C . LYS A 1 478 ? 0.665 -21.792 -18.601 1.00 95.81 478 LYS A C 1
ATOM 3897 O O . LYS A 1 478 ? 0.717 -21.316 -17.477 1.00 95.81 478 LYS A O 1
ATOM 3902 N N . LEU A 1 479 ? 0.190 -21.111 -19.639 1.00 96.50 479 LEU A N 1
ATOM 3903 C CA . LEU A 1 479 ? -0.438 -19.796 -19.529 1.00 96.50 479 LEU A CA 1
ATOM 3904 C C . LEU A 1 479 ? -1.869 -19.888 -20.044 1.00 96.50 479 LEU A C 1
ATOM 3906 O O . LEU A 1 479 ? -2.080 -20.174 -21.219 1.00 96.50 479 LEU A O 1
ATOM 3910 N N . SER A 1 480 ? -2.845 -19.636 -19.182 1.00 95.69 480 SER A N 1
ATOM 3911 C CA . SER A 1 480 ? -4.266 -19.775 -19.501 1.00 95.69 480 SER A CA 1
ATOM 3912 C C . SER A 1 480 ? -5.033 -18.467 -19.334 1.00 95.69 480 SER A C 1
ATOM 3914 O O . SER A 1 480 ? -4.746 -17.670 -18.441 1.00 95.69 480 SER A O 1
ATOM 3916 N N . PHE A 1 481 ? -6.019 -18.278 -20.208 1.00 96.06 481 PHE A N 1
ATOM 3917 C CA . PHE A 1 481 ? -6.944 -17.153 -20.242 1.00 96.06 481 PHE A CA 1
ATOM 3918 C C . PHE A 1 481 ? -8.364 -17.680 -20.052 1.00 96.06 481 PHE A C 1
ATOM 3920 O O . PHE A 1 481 ? -8.764 -18.663 -20.686 1.00 96.06 481 PHE A O 1
ATOM 3927 N N . SER A 1 482 ? -9.127 -17.034 -19.178 1.00 94.62 482 SER A N 1
ATOM 3928 C CA . SER A 1 482 ? -10.522 -17.388 -18.892 1.00 94.62 482 SER A CA 1
ATOM 3929 C C . SER A 1 482 ? -11.347 -16.150 -18.557 1.00 94.62 482 SER A C 1
ATOM 3931 O O . SER A 1 482 ? -10.791 -15.119 -18.183 1.00 94.62 482 SER A O 1
ATOM 3933 N N . ASP A 1 483 ? -12.663 -16.249 -18.700 1.00 93.31 483 ASP A N 1
ATOM 3934 C CA . ASP A 1 483 ? -13.599 -15.261 -18.173 1.00 93.31 483 ASP A CA 1
ATOM 3935 C C . ASP A 1 483 ? -13.886 -15.583 -16.697 1.00 93.31 483 ASP A C 1
ATOM 3937 O O . ASP A 1 483 ? -14.511 -16.610 -16.420 1.00 93.31 483 ASP A O 1
ATOM 3941 N N . PRO A 1 484 ? -13.463 -14.746 -15.732 1.00 92.19 484 PRO A N 1
ATOM 3942 C CA . PRO A 1 484 ? -13.702 -15.010 -14.317 1.00 92.19 484 PRO A CA 1
ATOM 3943 C C . PRO A 1 484 ? -15.176 -14.875 -13.907 1.00 92.19 484 PRO A C 1
ATOM 3945 O O . PRO A 1 484 ? -15.529 -15.352 -12.832 1.00 92.19 484 PRO A O 1
ATOM 3948 N N . LEU A 1 485 ? -16.034 -14.240 -14.718 1.00 89.44 485 LEU A N 1
ATOM 3949 C CA . LEU A 1 485 ? -17.455 -14.049 -14.400 1.00 89.44 485 LEU A CA 1
ATOM 3950 C C . LEU A 1 485 ? -18.280 -15.301 -14.704 1.00 89.44 485 LEU A C 1
ATOM 3952 O O . LEU A 1 485 ? -19.138 -15.687 -13.916 1.00 89.44 485 LEU A O 1
ATOM 3956 N N . THR A 1 486 ? -18.003 -15.943 -15.838 1.00 89.00 486 THR A N 1
ATOM 3957 C CA . THR A 1 486 ? -18.683 -17.176 -16.269 1.00 89.00 486 THR A CA 1
ATOM 3958 C C . THR A 1 486 ? -17.866 -18.437 -15.987 1.00 89.00 486 THR A C 1
ATOM 3960 O O . THR A 1 486 ? -18.349 -19.548 -16.190 1.00 89.00 486 THR A O 1
ATOM 3963 N N . ASN A 1 487 ? -16.624 -18.276 -15.517 1.00 86.06 487 ASN A N 1
ATOM 3964 C CA . ASN A 1 487 ? -15.617 -19.331 -15.389 1.00 86.06 487 ASN A CA 1
ATOM 3965 C C . ASN A 1 487 ? -15.347 -20.069 -16.719 1.00 86.06 487 ASN A C 1
ATOM 3967 O O . ASN A 1 487 ? -14.965 -21.241 -16.736 1.00 86.06 487 ASN A O 1
ATOM 3971 N N . THR A 1 488 ? -15.561 -19.384 -17.848 1.00 90.31 488 THR A N 1
ATOM 3972 C CA . THR A 1 488 ? -15.399 -19.957 -19.187 1.00 90.31 488 THR A CA 1
ATOM 3973 C C . THR A 1 488 ? -13.932 -19.939 -19.590 1.00 90.31 488 THR A C 1
ATOM 3975 O O . THR A 1 488 ? -13.278 -18.894 -19.588 1.00 90.31 488 THR A O 1
ATOM 3978 N N . HIS A 1 489 ? -13.399 -21.099 -19.966 1.00 92.31 489 HIS A N 1
ATOM 3979 C CA . HIS A 1 489 ? -12.056 -21.193 -20.525 1.00 92.31 489 HIS A CA 1
ATOM 3980 C C . HIS A 1 489 ? -11.995 -20.572 -21.927 1.00 92.31 489 HIS A C 1
ATOM 3982 O O . HIS A 1 489 ? -12.846 -20.866 -22.761 1.00 92.31 489 HIS A O 1
ATOM 3988 N N . ILE A 1 490 ? -10.968 -19.762 -22.204 1.00 91.94 490 ILE A N 1
ATOM 3989 C CA . ILE A 1 490 ? -10.801 -19.098 -23.505 1.00 91.94 490 ILE A CA 1
ATOM 3990 C C . ILE A 1 490 ? -9.641 -19.714 -24.287 1.00 91.94 490 ILE A C 1
ATOM 3992 O O . ILE A 1 490 ? -9.811 -20.138 -25.429 1.00 91.94 490 ILE A O 1
ATOM 3996 N N . HIS A 1 491 ? -8.444 -19.743 -23.696 1.00 92.56 491 HIS A N 1
ATOM 3997 C CA . HIS A 1 491 ? -7.250 -20.242 -24.374 1.00 92.56 491 HIS A CA 1
ATOM 3998 C C . HIS A 1 491 ? -6.162 -20.682 -23.394 1.00 92.56 491 HIS A C 1
ATOM 4000 O O . HIS A 1 491 ? -6.049 -20.121 -22.306 1.00 92.56 491 HIS A O 1
ATOM 4006 N N . THR A 1 492 ? -5.315 -21.634 -23.800 1.00 94.00 492 THR A N 1
ATOM 4007 C CA . THR A 1 492 ? -4.107 -22.025 -23.060 1.00 94.00 492 THR A CA 1
ATOM 4008 C C . THR A 1 492 ? -2.914 -22.150 -23.998 1.00 94.00 492 THR A C 1
ATOM 4010 O O . THR A 1 492 ? -2.956 -22.920 -24.954 1.00 94.00 492 THR A O 1
ATOM 4013 N N . PHE A 1 493 ? -1.816 -21.479 -23.662 1.00 92.50 493 PHE A N 1
ATOM 4014 C CA . PHE A 1 493 ? -0.498 -21.772 -24.207 1.00 92.50 493 PHE A CA 1
ATOM 4015 C C . PHE A 1 493 ? 0.202 -22.803 -23.329 1.00 92.50 493 PHE A C 1
ATOM 4017 O O . PHE A 1 493 ? 0.190 -22.694 -22.103 1.00 92.50 493 PHE A O 1
ATOM 4024 N N . THR A 1 494 ? 0.838 -23.784 -23.966 1.00 92.00 494 THR A N 1
ATOM 4025 C CA . THR A 1 494 ? 1.762 -24.706 -23.299 1.00 92.00 494 THR A CA 1
ATOM 4026 C C . THR A 1 494 ? 3.156 -24.475 -23.864 1.00 92.00 494 THR A C 1
ATOM 4028 O O . THR A 1 494 ? 3.344 -24.531 -25.080 1.00 92.00 494 THR A O 1
ATOM 4031 N N . HIS A 1 495 ? 4.119 -24.167 -23.002 1.00 88.06 495 HIS A N 1
ATOM 4032 C CA . HIS A 1 495 ? 5.489 -23.865 -23.387 1.00 88.06 495 HIS A CA 1
ATOM 4033 C C . HIS A 1 495 ? 6.460 -24.146 -22.240 1.00 88.06 495 HIS A C 1
ATOM 4035 O O . HIS A 1 495 ? 6.124 -23.947 -21.081 1.00 88.06 495 HIS A O 1
ATOM 4041 N N . THR A 1 496 ? 7.686 -24.551 -22.553 1.00 89.06 496 THR A N 1
ATOM 4042 C CA . THR A 1 496 ? 8.752 -24.649 -21.550 1.00 89.06 496 THR A CA 1
ATOM 4043 C C . THR A 1 496 ? 9.352 -23.265 -21.337 1.00 89.06 496 THR A C 1
ATOM 4045 O O . THR A 1 496 ? 10.173 -22.814 -22.133 1.00 89.06 496 THR A O 1
ATOM 4048 N N . PHE A 1 497 ? 8.917 -22.565 -20.292 1.00 88.62 497 PHE A N 1
ATOM 4049 C CA . PHE A 1 497 ? 9.458 -21.252 -19.958 1.00 88.62 497 PHE A CA 1
ATOM 4050 C C . PHE A 1 497 ? 10.858 -21.394 -19.353 1.00 88.62 497 PHE A C 1
ATOM 4052 O O . PHE A 1 497 ? 11.055 -22.132 -18.395 1.00 88.62 497 PHE A O 1
ATOM 4059 N N . THR A 1 498 ? 11.836 -20.698 -19.927 1.00 87.50 498 THR A N 1
ATOM 4060 C CA . THR A 1 498 ? 13.238 -20.711 -19.465 1.00 87.50 498 THR A CA 1
ATOM 4061 C C . THR A 1 498 ? 13.684 -19.371 -18.893 1.00 87.50 498 THR A C 1
ATOM 4063 O O . THR A 1 498 ? 14.702 -19.290 -18.214 1.00 87.50 498 THR A O 1
ATOM 4066 N N . GLU A 1 499 ? 12.939 -18.307 -19.187 1.00 90.00 499 GLU A N 1
ATOM 4067 C CA . GLU A 1 499 ? 13.229 -16.942 -18.764 1.00 90.00 499 GLU A CA 1
ATOM 4068 C C . GLU A 1 499 ? 12.132 -16.419 -17.834 1.00 90.00 499 GLU A C 1
ATOM 4070 O O . GLU A 1 499 ? 10.998 -16.910 -17.824 1.00 90.00 499 GLU A O 1
ATOM 4075 N N . LYS A 1 500 ? 12.476 -15.370 -17.079 1.00 93.12 500 LYS A N 1
ATOM 4076 C CA . LYS A 1 500 ? 11.519 -14.597 -16.288 1.00 93.12 500 LYS A CA 1
ATOM 4077 C C . LYS A 1 500 ? 10.444 -14.007 -17.209 1.00 93.12 500 LYS A C 1
ATOM 4079 O O . LYS A 1 500 ? 10.771 -13.351 -18.202 1.00 93.12 500 LYS A O 1
ATOM 4084 N N . LEU A 1 501 ? 9.179 -14.219 -16.858 1.00 94.44 501 LEU A N 1
ATOM 4085 C CA . LEU A 1 501 ? 8.017 -13.722 -17.590 1.00 94.44 501 LEU A CA 1
ATOM 4086 C C . LEU A 1 501 ? 7.439 -12.484 -16.912 1.00 94.44 501 LEU A C 1
ATOM 4088 O O . LEU A 1 501 ? 7.072 -12.525 -15.744 1.00 94.44 501 LEU A O 1
ATOM 4092 N N . LEU A 1 502 ? 7.327 -11.396 -17.659 1.00 95.19 502 LEU A N 1
ATOM 4093 C CA . LEU A 1 502 ? 6.753 -10.133 -17.215 1.00 95.19 502 LEU A CA 1
ATOM 4094 C C . LEU A 1 502 ? 5.323 -10.026 -17.751 1.00 95.19 502 LEU A C 1
ATOM 4096 O O . LEU A 1 502 ? 5.133 -10.160 -18.966 1.00 95.19 502 LEU A O 1
ATOM 4100 N N . PRO A 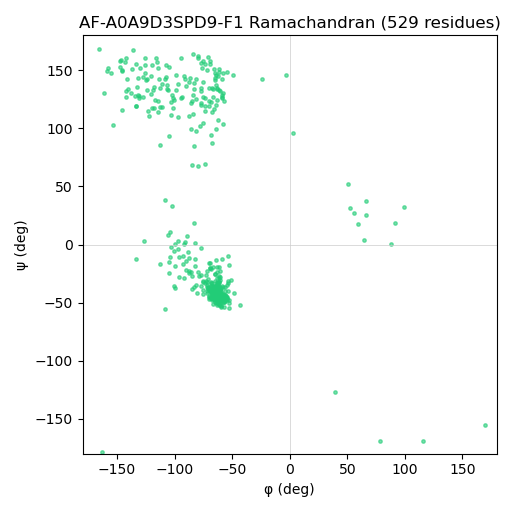1 503 ? 4.312 -9.785 -16.900 1.00 96.62 503 PRO A N 1
ATOM 4101 C CA . PRO A 1 503 ? 2.995 -9.372 -17.361 1.00 96.62 503 PRO A CA 1
ATOM 4102 C C . PRO A 1 503 ? 3.105 -8.137 -18.244 1.00 96.62 503 PRO A C 1
ATOM 4104 O O . PRO A 1 503 ? 3.968 -7.288 -18.029 1.00 96.62 503 PRO A O 1
ATOM 4107 N N . PHE A 1 504 ? 2.219 -8.004 -19.220 1.00 94.94 504 PHE A N 1
ATOM 4108 C CA . PHE A 1 504 ? 2.132 -6.775 -19.991 1.00 94.94 504 PHE A CA 1
ATOM 4109 C C . PHE A 1 504 ? 0.697 -6.465 -20.393 1.00 94.94 504 PHE A C 1
ATOM 4111 O O . PHE A 1 504 ? -0.125 -7.362 -20.616 1.00 94.94 504 PHE A O 1
ATOM 4118 N N . LEU A 1 505 ? 0.420 -5.169 -20.512 1.00 96.06 505 LEU A N 1
ATOM 4119 C CA . LEU A 1 505 ? -0.842 -4.631 -20.995 1.00 96.06 505 LEU A CA 1
ATOM 4120 C C . LEU A 1 505 ? -0.577 -3.695 -22.171 1.00 96.06 505 LEU A C 1
ATOM 4122 O O . LEU A 1 505 ? 0.369 -2.908 -22.168 1.00 96.06 505 LEU A O 1
ATOM 4126 N N . SER A 1 506 ? -1.454 -3.736 -23.165 1.00 93.56 506 SER A N 1
ATOM 4127 C CA . SER A 1 506 ? -1.471 -2.785 -24.269 1.00 93.56 506 SER A CA 1
ATOM 4128 C C . SER A 1 506 ? -2.877 -2.255 -24.462 1.00 93.56 506 SER A C 1
ATOM 4130 O O . SER A 1 506 ? -3.823 -3.021 -24.646 1.00 93.56 506 SER A O 1
ATOM 4132 N N . ASN A 1 507 ? -2.999 -0.931 -24.446 1.00 91.81 507 ASN A N 1
ATOM 4133 C CA . ASN A 1 507 ? -4.252 -0.231 -24.669 1.00 91.81 507 ASN A CA 1
ATOM 4134 C C . ASN A 1 507 ? -4.098 0.719 -25.856 1.00 91.81 507 ASN A C 1
ATOM 4136 O O . ASN A 1 507 ? -3.399 1.729 -25.771 1.00 91.81 507 ASN A O 1
ATOM 4140 N N . LYS A 1 508 ? -4.771 0.391 -26.960 1.00 87.44 508 LYS A N 1
ATOM 4141 C CA . LYS A 1 508 ? -4.717 1.159 -28.211 1.00 87.44 508 LYS A CA 1
ATOM 4142 C C . LYS A 1 508 ? -5.994 1.974 -28.450 1.00 87.44 508 LYS A C 1
ATOM 4144 O O . LYS A 1 508 ? -6.154 2.559 -29.523 1.00 87.44 508 LYS A O 1
ATOM 4149 N N . TYR A 1 509 ? -6.897 2.036 -27.466 1.00 85.62 509 TYR A N 1
ATOM 4150 C CA . TYR A 1 509 ? -8.170 2.754 -27.539 1.00 85.62 509 TYR A CA 1
ATOM 4151 C C . TYR A 1 509 ? -8.175 3.979 -26.607 1.00 85.62 509 TYR A C 1
ATOM 4153 O O . TYR A 1 509 ? -7.652 3.935 -25.499 1.00 85.62 509 TYR A O 1
ATOM 4161 N N . LYS A 1 510 ? -8.708 5.117 -27.073 1.00 77.62 510 LYS A N 1
ATOM 4162 C CA . LYS A 1 510 ? -8.546 6.424 -26.398 1.00 77.62 510 LYS A CA 1
ATOM 4163 C C . LYS A 1 510 ? -9.452 6.639 -25.182 1.00 77.62 510 LYS A C 1
ATOM 4165 O O . LYS A 1 510 ? -9.095 7.431 -24.320 1.00 77.62 510 LYS A O 1
ATOM 4170 N N . GLU A 1 511 ? -10.608 5.989 -25.131 1.00 76.44 511 GLU A N 1
ATOM 4171 C CA . GLU A 1 511 ? -11.698 6.374 -24.214 1.00 76.44 511 GLU A CA 1
ATOM 4172 C C . GLU A 1 511 ? -11.821 5.465 -22.987 1.00 76.44 511 GLU A C 1
ATOM 4174 O O . GLU A 1 511 ? -12.660 5.696 -22.125 1.00 76.44 511 GLU A O 1
ATOM 4179 N N . THR A 1 512 ? -10.988 4.430 -22.891 1.00 88.56 512 THR A N 1
ATOM 4180 C CA . THR A 1 512 ? -11.093 3.406 -21.847 1.00 88.56 512 THR A CA 1
ATOM 4181 C C . THR A 1 512 ? -9.736 3.117 -21.225 1.00 88.56 512 THR A C 1
ATOM 4183 O O . THR A 1 512 ? -8.695 3.285 -21.864 1.00 88.56 512 THR A O 1
ATOM 4186 N N . SER A 1 513 ? -9.740 2.636 -19.988 1.00 92.94 513 SER A N 1
ATOM 4187 C CA . SER A 1 513 ? -8.566 2.102 -19.298 1.00 92.94 513 SER A CA 1
ATOM 4188 C C . SER A 1 513 ? -8.630 0.582 -19.230 1.00 92.94 513 SER A C 1
ATOM 4190 O O . SER A 1 513 ? -9.717 0.015 -19.197 1.00 92.94 513 SER A O 1
ATOM 4192 N N . LEU A 1 514 ? -7.469 -0.061 -19.156 1.00 96.75 514 LEU A N 1
ATOM 4193 C CA . LEU A 1 514 ? -7.360 -1.432 -18.660 1.00 96.75 514 LEU A CA 1
ATOM 4194 C C . LEU A 1 514 ? -6.955 -1.357 -17.194 1.00 96.75 514 LEU A C 1
ATOM 4196 O O . LEU A 1 514 ? -6.096 -0.535 -16.869 1.00 96.75 514 LEU A O 1
ATOM 4200 N N . LYS A 1 515 ? -7.550 -2.179 -16.331 1.00 96.69 515 LYS A N 1
ATOM 4201 C CA . LYS A 1 515 ? -7.267 -2.167 -14.892 1.00 96.69 515 LYS A CA 1
ATOM 4202 C C . LYS A 1 515 ? -7.005 -3.570 -14.368 1.00 96.69 515 LYS A C 1
ATOM 4204 O O . LYS A 1 515 ? -7.814 -4.465 -14.569 1.00 96.69 515 LYS A O 1
ATOM 4209 N N . ILE A 1 516 ? -5.896 -3.754 -13.667 1.00 97.12 516 ILE A N 1
ATOM 4210 C CA . ILE A 1 516 ? -5.623 -4.959 -12.890 1.00 97.12 516 ILE A CA 1
ATOM 4211 C C . ILE A 1 516 ? -6.472 -4.882 -11.624 1.00 97.12 516 ILE A C 1
ATOM 4213 O O . ILE A 1 516 ? -6.481 -3.865 -10.928 1.00 97.12 516 ILE A O 1
ATOM 4217 N N . LEU A 1 517 ? -7.244 -5.930 -11.364 1.00 94.94 517 LEU A N 1
ATOM 4218 C CA . LEU A 1 517 ? -8.170 -5.964 -10.245 1.00 94.94 517 LEU A CA 1
ATOM 4219 C C . LEU A 1 517 ? -7.476 -6.465 -8.973 1.00 94.94 517 LEU A C 1
ATOM 4221 O O . LEU A 1 517 ? -6.682 -7.410 -9.039 1.00 94.94 517 LEU A O 1
ATOM 4225 N N . PRO A 1 518 ? -7.788 -5.862 -7.814 1.00 91.62 518 PRO A N 1
ATOM 4226 C CA . PRO A 1 518 ? -7.293 -6.341 -6.538 1.00 91.62 518 PRO A CA 1
ATOM 4227 C C . PRO A 1 518 ? -7.935 -7.683 -6.169 1.00 91.62 518 PRO A C 1
ATOM 4229 O O . PRO A 1 518 ? -9.052 -8.001 -6.584 1.00 91.62 518 PRO A O 1
ATOM 4232 N N . VAL A 1 519 ? -7.237 -8.449 -5.337 1.00 85.25 519 VAL A N 1
ATOM 4233 C CA . VAL A 1 519 ? -7.703 -9.708 -4.753 1.00 85.25 519 VAL A CA 1
ATOM 4234 C C . VAL A 1 519 ? -7.854 -9.512 -3.245 1.00 85.25 519 VAL A C 1
ATOM 4236 O O . VAL A 1 519 ? -7.052 -8.817 -2.620 1.00 85.25 519 VAL A O 1
ATOM 4239 N N . GLN A 1 520 ? -8.890 -10.109 -2.648 1.00 69.19 520 GLN A N 1
ATOM 4240 C CA . GLN A 1 520 ? -9.022 -10.145 -1.191 1.00 69.19 520 GLN A CA 1
ATOM 4241 C C . GLN A 1 520 ? -7.909 -11.015 -0.607 1.00 69.19 520 GLN A C 1
ATOM 4243 O O . GLN A 1 520 ? -7.885 -12.223 -0.834 1.00 69.19 520 GLN A O 1
ATOM 4248 N N . CYS A 1 521 ? -6.996 -10.406 0.144 1.00 58.59 521 CYS A N 1
ATOM 4249 C CA . CYS A 1 521 ? -5.956 -11.140 0.848 1.00 58.59 521 CYS A CA 1
ATOM 4250 C C . CYS A 1 521 ? -6.543 -11.868 2.057 1.00 58.59 521 CYS A C 1
ATOM 4252 O O . CYS A 1 521 ? -6.994 -11.235 3.005 1.00 58.59 521 CYS A O 1
ATOM 4254 N N . SER A 1 522 ? -6.436 -13.195 2.077 1.00 54.88 522 SER A N 1
ATOM 4255 C CA . SER A 1 522 ? -6.342 -13.937 3.335 1.00 54.88 522 SER A CA 1
ATOM 4256 C C . SER A 1 522 ? -4.873 -14.264 3.608 1.00 54.88 522 SER A C 1
ATOM 4258 O O . SER A 1 522 ? -4.099 -14.488 2.678 1.00 54.88 522 SER A O 1
ATOM 4260 N N . VAL A 1 523 ? -4.454 -14.287 4.877 1.00 48.56 523 VAL A N 1
ATOM 4261 C CA . VAL A 1 523 ? -3.050 -14.553 5.269 1.00 48.56 523 VAL A CA 1
ATOM 4262 C C . VAL A 1 523 ? -2.513 -15.858 4.667 1.00 48.56 523 VAL A C 1
ATOM 4264 O O . VAL A 1 523 ? -1.348 -15.935 4.293 1.00 48.56 523 VAL A O 1
ATOM 4267 N N . SER A 1 524 ? -3.380 -16.850 4.460 1.00 47.44 524 SER A N 1
ATOM 4268 C CA . SER A 1 524 ? -3.045 -18.125 3.817 1.00 47.44 524 SER A CA 1
ATOM 4269 C C . SER A 1 524 ? -2.681 -18.010 2.326 1.00 47.44 524 SER A C 1
ATOM 4271 O O . SER A 1 524 ? -2.070 -18.922 1.779 1.00 47.44 524 SER A O 1
ATOM 4273 N N . GLN A 1 525 ? -3.052 -16.921 1.644 1.00 42.19 525 GLN A N 1
ATOM 4274 C CA . GLN A 1 525 ? -2.733 -16.704 0.227 1.00 42.19 525 GLN A CA 1
ATOM 4275 C C . GLN A 1 525 ? -1.372 -16.034 0.005 1.00 42.19 525 GLN A C 1
ATOM 4277 O O . GLN A 1 525 ? -0.796 -16.213 -1.068 1.00 42.19 525 GLN A O 1
ATOM 4282 N N . LEU A 1 526 ? -0.825 -15.308 0.986 1.00 43.28 526 LEU A N 1
ATOM 4283 C CA . LEU A 1 526 ? 0.491 -14.664 0.854 1.00 43.28 526 LEU A CA 1
ATOM 4284 C C . LEU A 1 526 ? 1.630 -15.697 0.799 1.00 43.28 526 LEU A C 1
ATOM 4286 O O . LEU A 1 526 ? 2.574 -15.524 0.034 1.00 43.28 526 LEU A O 1
ATOM 4290 N N . GLU A 1 527 ? 1.490 -16.828 1.498 1.00 37.19 527 GLU A N 1
ATOM 4291 C CA . GLU A 1 527 ? 2.457 -17.938 1.451 1.00 37.19 527 GLU A CA 1
ATOM 4292 C C . GLU A 1 527 ? 2.472 -18.693 0.107 1.00 37.19 527 GLU A C 1
ATOM 4294 O O . GLU A 1 527 ? 3.454 -19.362 -0.214 1.00 37.19 527 GLU A O 1
ATOM 4299 N N . LEU A 1 528 ? 1.399 -18.587 -0.688 1.00 40.00 528 LEU A N 1
ATOM 4300 C CA . LEU A 1 528 ? 1.283 -19.217 -2.010 1.00 40.00 528 LEU A CA 1
ATOM 4301 C C . LEU A 1 528 ? 1.856 -18.354 -3.143 1.00 40.00 528 LEU A C 1
ATOM 4303 O O . LEU A 1 528 ? 2.245 -18.908 -4.164 1.00 40.00 528 LEU A O 1
ATOM 4307 N N . HIS A 1 529 ? 1.916 -17.030 -2.968 1.00 42.62 529 HIS A N 1
ATOM 4308 C CA . HIS A 1 529 ? 2.434 -16.101 -3.984 1.00 42.62 529 HIS A CA 1
ATOM 4309 C C . HIS A 1 529 ? 3.911 -15.724 -3.764 1.00 42.62 529 HIS A C 1
ATOM 4311 O O . HIS A 1 529 ? 4.520 -15.128 -4.647 1.00 42.62 529 HIS A O 1
ATOM 4317 N N . GLN A 1 530 ? 4.494 -16.075 -2.610 1.00 34.38 530 GLN A N 1
ATOM 4318 C CA . GLN A 1 530 ? 5.899 -15.806 -2.259 1.00 34.38 530 GLN A CA 1
ATOM 4319 C C . GLN A 1 530 ? 6.830 -17.034 -2.363 1.00 34.38 530 GLN A C 1
ATOM 4321 O O . GLN A 1 530 ? 7.969 -16.964 -1.899 1.00 34.38 530 GLN A O 1
ATOM 4326 N N . LYS A 1 531 ? 6.380 -18.154 -2.948 1.00 31.95 531 LYS A N 1
ATOM 4327 C CA . LYS A 1 531 ? 7.213 -19.346 -3.194 1.00 31.95 531 LYS A CA 1
ATOM 4328 C C . LYS A 1 531 ? 7.507 -19.573 -4.668 1.00 31.95 531 LYS A C 1
ATOM 4330 O O . LYS A 1 531 ? 6.552 -19.515 -5.473 1.00 31.95 531 LYS A O 1
#

Mean predicted aligned error: 12.83 Å

InterPro domains:
  IPR001870 B30.2/SPRY domain [PS50188] (331-523)
  IPR003877 SPRY domain [PF00622] (404-511)
  IPR003877 SPRY domain [SM00449] (401-520)
  IPR003879 Butyrophylin-like, SPRY domain [PR01407] (347-364)
  IPR003879 Butyrophylin-like, SPRY domain [PR01407] (364-381)
  IPR003879 Butyrophylin-like, SPRY domain [PR01407] (386-410)
  IPR003879 Butyrophylin-like, SPRY domain [PR01407] (416-429)
  IPR003879 Butyrophylin-like, SPRY domain [PR01407] (459-483)
  IPR003879 Butyrophylin-like, SPRY domain [PR01407] (489-507)
  IPR006574 SPRY-associated [PF13765] (167-188)
  IPR006574 SPRY-associated [PF13765] (351-399)
  IPR006574 SPRY-associated [SM00589] (164-210)
  IPR006574 SPRY-associated [SM00589] (348-400)
  IPR013320 Concanavalin A-like lectin/glucanase domain superfamily [SSF49899] (347-518)
  IPR043136 B30.2/SPRY domain superfamily [G3DSA:2.60.120.920] (150-248)
  IPR043136 B30.2/SPRY domain superfamily [G3DSA:2.60.120.920] (334-525)
  IPR050143 Tripartite motif-containing [PTHR24103] (192-508)
  IPR058030 TRIM8/14/16/25/29/45/65, coiled-coil region [PF25600] (216-308)

Foldseek 3Di:
DDDLVNLLVVLVVLLVVLVVLLVLLVVVLVVLVVLLVVQVVQLVVLLVVLVVVLVVVLVVLVVVLVVVLVVLVVVLVVVLVVLVVVLVVLVVLLVLLVVLLVVLVVLLPDDLVSNVVCLVVNVVSLVVSLPPPPDDDPVVVVVVVVVVVVVVVVVVVVVVLPPDDDQDADPPPRDGDPPPDPSSVVVSVVSSVVSVVSSVVSVVVSVVSVVVSVLSVLVSVVSVVVSVLVSVLSVVVSVVVSVLSVVLSVVLSVVSVVLSVVLSVVSVVLSVVSVVVSVLSVVLSVVLVVLSPDDSVSNVVCSVVNVVSSPDPDDRRDDDDPSHGPSCVRPPCSVVVSVVVVLVVDFAFLWFWDPLQAEQQWDADSRRFKIAGHPDGHPHRDDQNYDHPARKIWTPFWDDAAKGKWKKFPAPAQKKKWFKFFPVLRGDDDNQQDAGTWIWIHHRQWIWTGHNVDTDTWPRDPDDARMWMWMDHQVQQKTFIARPVVRGTTDIDHDNDPGTMIIMMGGPGHPDMMGIDTDRDDVVVVVRSVD

Secondary structure (DSSP, 8-state):
---HHHHHHHHHHHHHHHHHHHHHHHHHHHHHHHHHHHHHHHHHHHHHHHHHHHHHHHHHHHHHHHHHHHHHHHHHHHHHHHHHHHHHHHHHHHHHHHHHHHHHHHHTTS-HHHHHHHHHHHHHHHHHHH---SS--THHHHHHHHHHHHHHHHHHHHHHH-S----PBPTTT-SB-----HHHHHHHHHHHHHHHHHHHHHHHHHHHHHHHHHHHHHHHHHHHHHHHHHHHHHHHHHHHHHHHHHHHHHHHHHHHHHHHHHHHHHHHHHHHHHHHHHHHHHHHHHHHHHHHTS-HHHHHHHHHHHHHHHS--PPPPPP--S-S--HHHHHTTHHHHHHHHHHHHPPB-S--B-TTTS-TTEEE-TTSSEEEE-SS-------TTS-SSS-EEEBSS-BSSSEEEEEEE-TT-SEEEEEEEESGGGSSS-GGG-SSEEEEEEETTEEEEE-TT--PBPP--SS--SEEEEEEETTTTEEEEEETTTTEEEEEEE----SPEEEEEEE--SS-EEEEPPB---HHHHHHH--

Radius of gyration: 47.71 Å; Cα contacts (8 Å, |Δi|>4): 622; chains: 1; bounding box: 124×55×146 Å

Organism: NCBI:txid337641